Protein AF-A0A9D6W2Z5-F1 (afdb_monomer_lite)

Structure (mmCIF, N/CA/C/O backbone):
data_AF-A0A9D6W2Z5-F1
#
_entry.id   AF-A0A9D6W2Z5-F1
#
loop_
_atom_site.group_PDB
_atom_site.id
_atom_site.type_symbol
_atom_site.label_atom_id
_atom_site.label_alt_id
_atom_site.label_comp_id
_atom_site.label_asym_id
_atom_site.label_entity_id
_atom_site.label_seq_id
_atom_site.pdbx_PDB_ins_code
_atom_site.Cartn_x
_atom_site.Cartn_y
_atom_site.Cartn_z
_atom_site.occupancy
_atom_site.B_iso_or_equiv
_atom_site.auth_seq_id
_atom_site.auth_comp_id
_atom_site.auth_asym_id
_atom_site.auth_atom_id
_atom_site.pdbx_PDB_model_num
ATOM 1 N N . MET A 1 1 ? 13.746 -7.562 29.867 1.00 21.34 1 MET A N 1
ATOM 2 C CA . MET A 1 1 ? 14.830 -6.798 29.213 1.00 21.34 1 MET A CA 1
ATOM 3 C C . MET A 1 1 ? 15.136 -7.493 27.895 1.00 21.34 1 MET A C 1
ATOM 5 O O . MET A 1 1 ? 15.832 -8.496 27.901 1.00 21.34 1 MET A O 1
ATOM 9 N N . ARG A 1 2 ? 14.494 -7.054 26.805 1.00 23.55 2 ARG A N 1
ATOM 10 C CA . ARG A 1 2 ? 14.683 -7.589 25.448 1.00 23.55 2 ARG A CA 1
ATOM 11 C C . ARG A 1 2 ? 15.798 -6.760 24.792 1.00 23.55 2 ARG A C 1
ATOM 13 O O . ARG A 1 2 ? 15.642 -5.550 24.664 1.00 23.55 2 ARG A O 1
ATOM 20 N N . CYS A 1 3 ? 16.942 -7.369 24.484 1.00 19.69 3 CYS A N 1
ATOM 21 C CA . CYS A 1 3 ? 18.013 -6.713 23.730 1.00 19.69 3 CYS A CA 1
ATOM 22 C C . CYS A 1 3 ? 17.629 -6.651 22.248 1.00 19.69 3 CYS A C 1
ATOM 24 O O . CYS A 1 3 ? 17.247 -7.662 21.665 1.00 19.69 3 CYS A O 1
ATOM 26 N N . ALA A 1 4 ? 17.755 -5.462 21.662 1.00 25.30 4 ALA A N 1
ATOM 27 C CA . ALA A 1 4 ? 17.496 -5.135 20.263 1.00 25.30 4 ALA A CA 1
ATOM 28 C C . ALA A 1 4 ? 18.579 -5.700 19.320 1.00 25.30 4 ALA A C 1
ATOM 30 O O . ALA A 1 4 ? 19.371 -4.960 18.742 1.00 25.30 4 ALA A 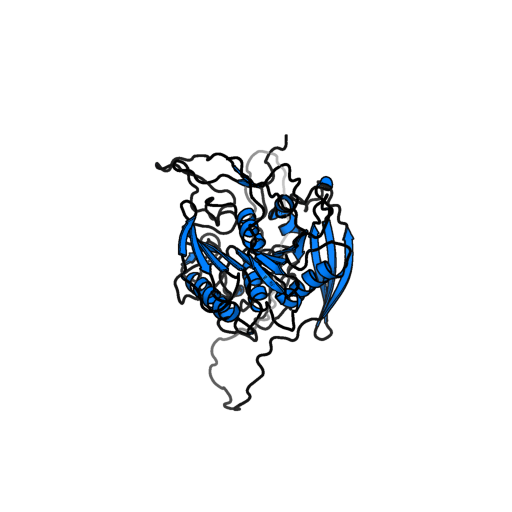O 1
ATOM 31 N N . LEU A 1 5 ? 18.629 -7.024 19.187 1.00 24.48 5 LEU A N 1
ATOM 32 C CA . LEU A 1 5 ? 19.467 -7.741 18.223 1.00 24.48 5 LEU A CA 1
ATOM 33 C C . LEU A 1 5 ? 18.566 -8.685 17.423 1.00 24.48 5 LEU A C 1
ATOM 35 O O . LEU A 1 5 ? 18.455 -9.864 17.736 1.00 24.48 5 LEU A O 1
ATOM 39 N N . GLY A 1 6 ? 17.875 -8.133 16.425 1.00 25.48 6 GLY A N 1
ATOM 40 C CA . GLY A 1 6 ? 16.979 -8.886 15.540 1.00 25.48 6 GLY A CA 1
ATOM 41 C C . GLY A 1 6 ? 16.814 -8.282 14.142 1.00 25.48 6 GLY A C 1
ATOM 42 O O . GLY A 1 6 ? 15.832 -8.581 13.484 1.00 25.48 6 GLY A O 1
ATOM 43 N N . ILE A 1 7 ? 17.735 -7.419 13.688 1.00 32.09 7 ILE A N 1
ATOM 44 C CA . ILE A 1 7 ? 17.642 -6.717 12.387 1.00 32.09 7 ILE A CA 1
ATOM 45 C C . ILE A 1 7 ? 18.871 -7.034 11.522 1.00 32.09 7 ILE A C 1
ATOM 47 O O . ILE A 1 7 ? 19.539 -6.140 11.014 1.00 32.09 7 ILE A O 1
ATOM 51 N N . VAL A 1 8 ? 19.257 -8.305 11.404 1.00 27.56 8 VAL A N 1
ATOM 52 C CA . VAL A 1 8 ? 20.427 -8.670 10.591 1.00 27.56 8 VAL A CA 1
ATOM 53 C C . VAL A 1 8 ? 20.085 -9.820 9.653 1.00 27.56 8 VAL A C 1
ATOM 55 O O . VAL A 1 8 ? 19.683 -10.889 10.102 1.00 27.56 8 VAL A O 1
ATOM 58 N N . ALA A 1 9 ? 20.338 -9.553 8.368 1.00 27.19 9 ALA A N 1
ATOM 59 C CA . ALA A 1 9 ? 20.150 -10.369 7.170 1.00 27.19 9 ALA A CA 1
ATOM 60 C C . ALA A 1 9 ? 18.743 -10.311 6.545 1.00 27.19 9 ALA A C 1
ATOM 62 O O . ALA A 1 9 ? 17.751 -10.216 7.251 1.00 27.19 9 ALA A O 1
ATOM 63 N N . TRP A 1 10 ? 18.710 -10.384 5.206 1.00 31.33 10 TRP A N 1
ATOM 64 C CA . TRP A 1 10 ? 17.591 -10.802 4.333 1.00 31.33 10 TRP A CA 1
ATOM 65 C C . TRP A 1 10 ? 17.004 -9.819 3.310 1.00 31.33 10 TRP A C 1
ATOM 67 O O . TRP A 1 10 ? 16.194 -10.249 2.499 1.00 31.33 10 TRP A O 1
ATOM 77 N N . TRP A 1 11 ? 17.507 -8.588 3.186 1.00 26.03 11 TRP A N 1
ATOM 78 C CA . TRP A 1 11 ? 17.186 -7.727 2.025 1.00 26.03 11 TRP A CA 1
ATOM 79 C C . TRP A 1 11 ? 18.085 -7.945 0.789 1.00 26.03 11 TRP A C 1
ATOM 81 O O . TRP A 1 11 ? 17.928 -7.263 -0.212 1.00 26.03 11 TRP A O 1
ATOM 91 N N . LEU A 1 12 ? 19.008 -8.916 0.825 1.00 25.16 12 LEU A N 1
ATOM 92 C CA . LEU A 1 12 ? 19.976 -9.192 -0.255 1.00 25.16 12 LEU A CA 1
ATOM 93 C C . LEU A 1 12 ? 19.681 -10.466 -1.076 1.00 25.16 12 LEU A C 1
ATOM 95 O O . LEU A 1 12 ? 20.513 -10.893 -1.867 1.00 25.16 12 LEU A O 1
ATOM 99 N N . ALA A 1 13 ? 18.500 -11.077 -0.944 1.00 25.55 13 ALA A N 1
ATOM 100 C CA . ALA A 1 13 ? 18.149 -12.300 -1.683 1.00 25.55 13 ALA A CA 1
ATOM 101 C C . ALA A 1 13 ? 17.541 -12.044 -3.084 1.00 25.55 13 ALA A C 1
ATOM 103 O O . ALA A 1 13 ? 16.690 -12.806 -3.542 1.00 25.55 13 ALA A O 1
ATOM 104 N N . ALA A 1 14 ? 17.999 -10.989 -3.765 1.00 29.50 14 ALA A N 1
ATOM 105 C CA . ALA A 1 14 ? 17.810 -10.795 -5.207 1.00 29.50 14 ALA A CA 1
ATOM 106 C C . ALA A 1 14 ? 19.037 -11.245 -6.031 1.00 29.50 14 ALA A C 1
ATOM 108 O O . ALA A 1 14 ? 19.024 -11.161 -7.253 1.00 29.50 14 ALA A O 1
ATOM 109 N N . ALA A 1 15 ? 20.095 -11.752 -5.390 1.00 30.94 15 ALA A N 1
ATOM 110 C CA . ALA A 1 15 ? 21.294 -12.215 -6.078 1.00 30.94 15 ALA A CA 1
ATOM 111 C C . ALA A 1 15 ? 21.364 -13.747 -6.078 1.00 30.94 15 ALA A C 1
ATOM 113 O O . ALA A 1 15 ? 21.627 -14.338 -5.033 1.00 30.94 15 ALA A O 1
ATOM 114 N N . CYS A 1 16 ? 21.116 -14.374 -7.236 1.00 23.02 16 CYS A N 1
ATOM 115 C CA . CYS A 1 16 ? 21.917 -15.498 -7.746 1.00 23.02 16 CYS A CA 1
ATOM 116 C C . CYS A 1 16 ? 21.411 -16.023 -9.105 1.00 23.02 16 CYS A C 1
ATOM 118 O O . CYS A 1 16 ? 20.296 -16.527 -9.222 1.00 23.02 16 CYS A O 1
ATOM 120 N N . SER A 1 17 ? 22.308 -16.029 -10.093 1.00 24.52 17 SER A N 1
ATOM 121 C CA . SER A 1 17 ? 22.445 -17.103 -11.088 1.00 24.52 17 SER A CA 1
ATOM 122 C C . SER A 1 17 ? 23.943 -17.378 -11.326 1.00 24.52 17 SER A C 1
ATOM 124 O O . SER A 1 17 ? 24.768 -16.554 -10.928 1.00 24.52 17 SER A O 1
ATOM 126 N N . PRO A 1 18 ? 24.320 -18.575 -11.817 1.00 31.03 18 PRO A N 1
ATOM 127 C CA . PRO A 1 18 ? 25.344 -19.383 -11.157 1.00 31.03 18 PRO A CA 1
ATOM 128 C C . PRO A 1 18 ? 26.724 -19.353 -11.827 1.00 31.03 18 PRO A C 1
ATOM 130 O O . PRO A 1 18 ? 26.840 -19.202 -13.038 1.00 31.03 18 PRO A O 1
ATOM 133 N N . GLY A 1 19 ? 27.745 -19.680 -11.030 1.00 25.14 19 GLY A N 1
ATOM 134 C CA . GLY A 1 19 ? 28.978 -20.312 -11.509 1.00 25.14 19 GLY A CA 1
ATOM 135 C C . GLY A 1 19 ? 30.215 -19.418 -11.495 1.00 25.14 19 GLY A C 1
ATOM 136 O O . GLY A 1 19 ? 30.324 -18.472 -12.265 1.00 25.14 19 GLY A O 1
ATOM 137 N N . GLY A 1 20 ? 31.184 -19.777 -10.653 1.00 24.38 20 GLY A N 1
ATOM 138 C CA . GLY A 1 20 ? 32.520 -19.190 -10.659 1.00 24.38 20 GLY A CA 1
ATOM 139 C C . GLY A 1 20 ? 33.328 -19.647 -9.452 1.00 24.38 20 GLY A C 1
ATOM 140 O O . GLY A 1 20 ? 33.268 -19.019 -8.400 1.00 24.38 20 GLY A O 1
ATOM 141 N N . ASP A 1 21 ? 34.043 -20.762 -9.608 1.00 28.50 21 ASP A N 1
ATOM 142 C CA . ASP A 1 21 ? 35.042 -21.248 -8.656 1.00 28.50 21 ASP A CA 1
ATOM 143 C C . ASP A 1 21 ? 36.091 -20.168 -8.357 1.00 28.50 21 ASP A C 1
ATOM 145 O O . ASP A 1 21 ? 36.691 -19.594 -9.266 1.00 28.50 21 ASP A O 1
ATOM 149 N N . ALA A 1 22 ? 36.355 -19.944 -7.071 1.00 26.62 22 ALA A N 1
ATOM 150 C CA . ALA A 1 22 ? 37.542 -19.243 -6.603 1.00 26.62 22 ALA A CA 1
ATOM 151 C C . ALA A 1 22 ? 38.024 -19.884 -5.296 1.00 26.62 22 ALA A C 1
ATOM 153 O O . ALA A 1 22 ? 37.629 -19.506 -4.192 1.00 26.62 22 ALA A O 1
ATOM 154 N N . THR A 1 23 ? 38.884 -20.888 -5.437 1.00 24.88 23 THR A N 1
ATOM 155 C CA . THR A 1 23 ? 39.894 -21.222 -4.434 1.00 24.88 23 THR A CA 1
ATOM 156 C C . THR A 1 23 ? 40.978 -20.149 -4.469 1.00 24.88 23 THR A C 1
ATOM 158 O O . THR A 1 23 ? 41.488 -19.854 -5.544 1.00 24.88 23 THR A O 1
ATOM 161 N N . ASP A 1 24 ? 41.301 -19.553 -3.320 1.00 24.67 24 ASP A N 1
ATOM 162 C CA . ASP A 1 24 ? 42.673 -19.457 -2.793 1.00 24.67 24 ASP A CA 1
ATOM 163 C C . ASP A 1 24 ? 42.760 -18.435 -1.656 1.00 24.67 24 ASP A C 1
ATOM 165 O O . ASP A 1 24 ? 42.403 -17.271 -1.820 1.00 24.67 24 ASP A O 1
ATOM 169 N N . ALA A 1 25 ? 43.265 -18.895 -0.506 1.00 25.08 25 ALA A N 1
ATOM 170 C CA . ALA A 1 25 ? 44.310 -18.239 0.291 1.00 25.08 25 ALA A CA 1
ATOM 171 C C . ALA A 1 25 ? 44.325 -18.804 1.719 1.00 25.08 25 ALA A C 1
ATOM 173 O O . ALA A 1 25 ? 43.541 -18.350 2.545 1.00 25.08 25 ALA A O 1
ATOM 174 N N . VAL A 1 26 ? 45.262 -19.711 2.031 1.00 26.88 26 VAL A N 1
ATOM 175 C CA . VAL A 1 26 ? 46.109 -19.601 3.238 1.00 26.88 26 VAL A CA 1
ATOM 176 C C . VAL A 1 26 ? 47.424 -20.357 2.999 1.00 26.88 26 VAL A C 1
ATOM 178 O O . VAL A 1 26 ? 47.410 -21.517 2.597 1.00 26.88 26 VAL A O 1
ATOM 181 N N . ASP A 1 27 ? 48.542 -19.679 3.253 1.00 23.62 27 ASP A N 1
ATOM 182 C CA . ASP A 1 27 ? 49.923 -20.169 3.185 1.00 23.62 27 ASP A CA 1
ATOM 183 C C . ASP A 1 27 ? 50.478 -20.467 4.601 1.00 23.62 27 ASP A C 1
ATOM 185 O O . ASP A 1 27 ? 50.012 -19.877 5.582 1.00 23.62 27 ASP A O 1
ATOM 189 N N . ALA A 1 28 ? 51.532 -21.301 4.639 1.00 25.06 28 ALA A N 1
ATOM 190 C CA . ALA A 1 28 ? 52.488 -21.633 5.717 1.00 25.06 28 ALA A CA 1
ATOM 191 C C . ALA A 1 28 ? 52.066 -22.731 6.743 1.00 25.06 28 ALA A C 1
ATOM 193 O O . ALA A 1 28 ? 50.968 -22.678 7.282 1.00 25.06 28 ALA A O 1
ATOM 194 N N . THR A 1 29 ? 52.850 -23.766 7.118 1.00 25.16 29 THR A N 1
ATOM 195 C CA . THR A 1 29 ? 54.312 -24.045 7.077 1.00 25.16 29 THR A CA 1
ATOM 196 C C . THR A 1 29 ? 54.681 -25.559 7.060 1.00 25.16 29 THR A C 1
ATOM 198 O O . THR A 1 29 ? 54.018 -26.350 7.722 1.00 25.16 29 THR A O 1
ATOM 201 N N . GLU A 1 30 ? 55.816 -25.868 6.405 1.00 25.47 30 GLU A N 1
ATOM 202 C CA . GLU A 1 30 ? 56.914 -26.847 6.681 1.00 25.47 30 GLU A CA 1
ATOM 203 C C . GLU A 1 30 ? 56.742 -28.399 6.779 1.00 25.47 30 GLU A C 1
ATOM 205 O O . GLU A 1 30 ? 56.143 -28.931 7.707 1.00 25.47 30 GLU A O 1
ATOM 210 N N . GLU A 1 31 ? 57.500 -29.068 5.878 1.00 26.03 31 GLU A N 1
ATOM 211 C CA . GLU A 1 31 ? 58.402 -30.246 6.031 1.00 26.03 31 GLU A CA 1
ATOM 212 C C . GLU A 1 31 ? 57.841 -31.674 6.271 1.00 26.03 31 GLU A C 1
ATOM 214 O O . GLU A 1 31 ? 57.469 -32.031 7.387 1.00 26.03 31 GLU A O 1
ATOM 219 N N . ALA A 1 32 ? 57.936 -32.549 5.247 1.00 28.55 32 ALA A N 1
ATOM 220 C CA . ALA A 1 32 ? 58.744 -33.790 5.282 1.00 28.55 32 ALA A CA 1
ATOM 221 C C . ALA A 1 32 ? 58.650 -34.632 3.980 1.00 28.55 32 ALA A C 1
ATOM 223 O O . ALA A 1 32 ? 57.577 -34.854 3.425 1.00 28.55 32 ALA A O 1
ATOM 224 N N . ASP A 1 33 ? 59.824 -35.114 3.564 1.00 26.30 33 ASP A N 1
ATOM 225 C CA . ASP A 1 33 ? 60.223 -36.001 2.457 1.00 26.30 33 ASP A CA 1
ATOM 226 C C . ASP A 1 33 ? 59.314 -37.190 2.056 1.00 26.30 33 ASP A C 1
ATOM 228 O O . ASP A 1 33 ? 58.744 -37.872 2.910 1.00 26.30 33 ASP A O 1
ATOM 232 N N . GLY A 1 34 ? 59.326 -37.559 0.757 1.00 27.50 34 GLY A N 1
ATOM 233 C CA . GLY A 1 34 ? 58.872 -38.891 0.307 1.00 27.50 34 GLY A CA 1
ATOM 234 C C . GLY A 1 34 ? 58.586 -39.120 -1.192 1.00 27.50 34 GLY A C 1
ATOM 235 O O . GLY A 1 34 ? 57.440 -39.309 -1.565 1.00 27.50 34 GLY A O 1
ATOM 236 N N . ASP A 1 35 ? 59.629 -39.121 -2.027 1.00 27.00 35 ASP A N 1
ATOM 237 C CA . ASP A 1 35 ? 59.932 -40.051 -3.146 1.00 27.00 35 ASP A CA 1
ATOM 238 C C . ASP A 1 35 ? 58.820 -40.679 -4.067 1.00 27.00 35 ASP A C 1
ATOM 240 O O . ASP A 1 35 ? 58.152 -41.637 -3.687 1.00 27.00 35 ASP A O 1
ATOM 244 N N . SER A 1 36 ? 58.821 -40.257 -5.356 1.00 30.31 36 SER A N 1
ATOM 245 C CA . SER A 1 36 ? 58.621 -41.041 -6.620 1.00 30.31 36 SER A CA 1
ATOM 246 C C . SER A 1 36 ? 57.215 -41.608 -7.036 1.00 30.31 36 SER A C 1
ATOM 248 O O . SER A 1 36 ? 56.333 -41.765 -6.203 1.00 30.31 36 SER A O 1
ATOM 250 N N . PRO A 1 37 ? 56.967 -41.988 -8.326 1.00 33.75 37 PRO A N 1
ATOM 251 C CA . PRO A 1 37 ? 56.502 -41.173 -9.477 1.00 33.75 37 PRO A CA 1
ATOM 252 C C . PRO A 1 37 ? 55.169 -41.700 -10.126 1.00 33.75 37 PRO A C 1
ATOM 254 O O . PRO A 1 37 ? 54.616 -42.692 -9.647 1.00 33.75 37 PRO A O 1
ATOM 257 N N . PRO A 1 38 ? 54.618 -41.081 -11.205 1.00 37.72 38 PRO A N 1
ATOM 258 C CA . PRO A 1 38 ? 53.294 -41.417 -11.760 1.00 37.72 38 PRO A CA 1
ATOM 259 C C . PRO A 1 38 ? 53.366 -42.455 -12.899 1.00 37.72 38 PRO A C 1
ATOM 261 O O . PRO A 1 38 ? 54.456 -42.720 -13.410 1.00 37.72 38 PRO A O 1
ATOM 264 N N . PRO A 1 39 ? 52.215 -42.958 -13.386 1.00 34.28 39 PRO A N 1
ATOM 265 C CA . PRO A 1 39 ? 52.130 -43.396 -14.771 1.00 34.28 39 PRO A CA 1
ATOM 266 C C . PRO A 1 39 ? 51.028 -42.663 -15.553 1.00 34.28 39 PRO A C 1
ATOM 268 O O . PRO A 1 39 ? 49.839 -42.771 -15.264 1.00 34.28 39 PRO A O 1
ATOM 271 N N . ASP A 1 40 ? 51.513 -41.934 -16.554 1.00 27.92 40 ASP A N 1
ATOM 272 C CA . ASP A 1 40 ? 51.171 -42.028 -17.973 1.00 27.92 40 ASP A CA 1
ATOM 273 C C . ASP A 1 40 ? 49.775 -41.669 -18.501 1.00 27.92 40 ASP A C 1
ATOM 275 O O . ASP A 1 40 ? 48.750 -42.302 -18.259 1.00 27.92 40 ASP A O 1
ATOM 279 N N . ALA A 1 41 ? 49.846 -40.675 -19.388 1.00 29.19 41 ALA A N 1
ATOM 280 C CA . ALA A 1 41 ? 48.891 -40.299 -20.406 1.00 29.19 41 ALA A CA 1
ATOM 281 C C . ALA A 1 41 ? 48.796 -41.335 -21.541 1.00 29.19 41 ALA A C 1
ATOM 283 O O . ALA A 1 41 ? 49.807 -41.862 -22.004 1.00 29.19 41 ALA A O 1
ATOM 284 N N . ALA A 1 42 ? 47.580 -41.522 -22.050 1.00 29.16 42 ALA A N 1
ATOM 285 C CA . ALA A 1 42 ? 47.240 -41.879 -23.431 1.00 29.16 42 ALA A CA 1
ATOM 286 C C . ALA A 1 42 ? 45.706 -41.763 -23.546 1.00 29.16 42 ALA A C 1
ATOM 288 O O . ALA A 1 42 ? 45.000 -42.302 -22.703 1.00 29.16 42 ALA A O 1
ATOM 289 N N . GLY A 1 43 ? 45.088 -41.098 -24.511 1.00 26.56 43 GLY A N 1
ATOM 290 C CA . GLY A 1 43 ? 45.569 -40.363 -25.665 1.00 26.56 43 GLY A CA 1
ATOM 291 C C . GLY A 1 43 ? 44.362 -39.701 -26.337 1.00 26.56 43 GLY A C 1
ATOM 292 O O . GLY A 1 43 ? 43.224 -40.137 -26.153 1.00 26.56 43 GLY A O 1
ATOM 293 N N . ASP A 1 44 ? 44.642 -38.645 -27.089 1.00 28.12 44 ASP A N 1
ATOM 294 C CA . ASP A 1 44 ? 43.694 -37.970 -27.963 1.00 28.12 44 ASP A CA 1
ATOM 295 C C . ASP A 1 44 ? 43.219 -38.896 -29.092 1.00 28.12 44 ASP A C 1
ATOM 297 O O . ASP A 1 44 ? 44.009 -39.629 -29.697 1.00 28.12 44 ASP A O 1
ATOM 301 N N . ALA A 1 45 ? 41.927 -38.819 -29.403 1.00 31.84 45 ALA A N 1
ATOM 302 C CA . ALA A 1 45 ? 41.393 -39.166 -30.711 1.00 31.84 45 ALA A CA 1
ATOM 303 C C . ALA A 1 45 ? 40.182 -38.274 -31.007 1.00 31.84 45 ALA A C 1
ATOM 305 O O . ALA A 1 45 ? 39.143 -38.365 -30.351 1.00 31.84 45 ALA A O 1
ATOM 306 N N . ASP A 1 46 ? 40.380 -37.418 -32.003 1.00 29.34 46 ASP A N 1
ATOM 307 C CA . ASP A 1 46 ? 39.436 -36.485 -32.597 1.00 29.34 46 ASP A CA 1
ATOM 308 C C . ASP A 1 46 ? 38.156 -37.158 -33.116 1.00 29.34 46 ASP A C 1
ATOM 310 O O . ASP A 1 46 ? 38.174 -38.265 -33.664 1.00 29.34 46 ASP A O 1
ATOM 314 N N . GLY A 1 47 ? 37.044 -36.432 -33.003 1.00 27.36 47 GLY A N 1
ATOM 315 C CA . GLY A 1 47 ? 35.735 -36.809 -33.525 1.00 27.36 47 GLY A CA 1
ATOM 316 C C . GLY A 1 47 ? 34.843 -35.585 -33.709 1.00 27.36 47 GLY A C 1
ATOM 317 O O . GLY A 1 47 ? 33.933 -35.356 -32.919 1.00 27.36 47 GLY A O 1
ATOM 318 N N . ASP A 1 48 ? 35.150 -34.812 -34.750 1.00 27.45 48 ASP A N 1
ATOM 319 C CA . ASP A 1 48 ? 34.368 -33.710 -35.320 1.00 27.45 48 ASP A CA 1
ATOM 320 C C . ASP A 1 48 ? 32.880 -34.051 -35.529 1.00 27.45 48 ASP A C 1
ATOM 322 O O . ASP A 1 48 ? 32.547 -34.968 -36.282 1.00 27.45 48 ASP A O 1
ATOM 326 N N . THR A 1 49 ? 31.991 -33.210 -34.991 1.00 30.38 49 THR A N 1
ATOM 327 C CA . THR A 1 49 ? 30.742 -32.804 -35.665 1.00 30.38 49 THR A CA 1
ATOM 328 C C . THR A 1 49 ? 30.390 -31.370 -35.239 1.00 30.38 49 THR A C 1
ATOM 330 O O . THR A 1 49 ? 30.309 -31.123 -34.035 1.00 30.38 49 THR A O 1
ATOM 333 N N . PRO A 1 50 ? 30.187 -30.424 -36.178 1.00 31.27 50 PRO A N 1
ATOM 334 C CA . PRO A 1 50 ? 29.983 -29.016 -35.852 1.00 31.27 50 PRO A CA 1
ATOM 335 C C . PRO A 1 50 ? 28.517 -28.695 -35.529 1.00 31.27 50 PRO A C 1
ATOM 337 O O . PRO A 1 50 ? 27.590 -29.238 -36.135 1.00 31.27 50 PRO A O 1
ATOM 340 N N . ALA A 1 51 ? 28.328 -27.780 -34.577 1.00 29.92 51 ALA A N 1
ATOM 341 C CA . ALA A 1 51 ? 27.066 -27.095 -34.315 1.00 29.92 51 ALA A CA 1
ATOM 342 C C . ALA A 1 51 ? 26.725 -26.147 -35.484 1.00 29.92 51 ALA A C 1
ATOM 344 O O . ALA A 1 51 ? 27.647 -25.581 -36.072 1.00 29.92 51 ALA A O 1
ATOM 345 N N . PRO A 1 52 ? 25.443 -25.959 -35.848 1.00 29.09 52 PRO A N 1
ATOM 346 C CA . PRO A 1 52 ? 25.088 -25.014 -36.893 1.00 29.09 52 PRO A CA 1
ATOM 347 C C . PRO A 1 52 ? 25.094 -23.575 -36.362 1.00 29.09 52 PRO A C 1
ATOM 349 O O . PRO A 1 52 ? 24.424 -23.258 -35.378 1.00 29.09 52 PRO A O 1
ATOM 352 N N . ASP A 1 53 ? 25.840 -22.731 -37.071 1.00 26.56 53 ASP A N 1
ATOM 353 C CA . ASP A 1 53 ? 25.798 -21.273 -37.019 1.00 26.56 53 ASP A CA 1
ATOM 354 C C . ASP A 1 53 ? 24.387 -20.761 -37.365 1.00 26.56 53 ASP A C 1
ATOM 356 O O . ASP A 1 53 ? 23.786 -21.178 -38.359 1.00 26.56 53 ASP A O 1
ATOM 360 N N . ILE A 1 54 ? 23.857 -19.843 -36.552 1.00 30.72 54 ILE A N 1
ATOM 361 C CA . ILE A 1 54 ? 22.702 -19.016 -36.917 1.00 30.72 54 ILE A CA 1
ATOM 362 C C . ILE A 1 54 ? 23.266 -17.710 -37.473 1.00 30.72 54 ILE A C 1
ATOM 364 O O . ILE A 1 54 ? 23.714 -16.846 -36.720 1.00 30.72 54 ILE A O 1
ATOM 368 N N . ASP A 1 55 ? 23.262 -17.613 -38.801 1.00 25.83 55 ASP A N 1
ATOM 369 C CA . ASP A 1 55 ? 23.533 -16.387 -39.543 1.00 25.83 55 ASP A CA 1
ATOM 370 C C . ASP A 1 55 ? 22.451 -15.338 -39.249 1.00 25.83 55 ASP A C 1
ATOM 372 O O . ASP A 1 55 ? 21.245 -15.598 -39.321 1.00 25.83 55 ASP A O 1
ATOM 376 N N . ALA A 1 56 ? 22.924 -14.135 -38.936 1.00 32.47 56 ALA A N 1
ATOM 377 C CA . ALA A 1 56 ? 22.168 -12.902 -39.050 1.00 32.47 56 ALA A CA 1
ATOM 378 C C . ALA A 1 56 ? 21.959 -12.561 -40.539 1.00 32.47 56 ALA A C 1
ATOM 380 O O . ALA A 1 56 ? 22.766 -12.936 -41.383 1.00 32.47 56 ALA A O 1
ATOM 381 N N . ASP A 1 57 ? 20.900 -11.801 -40.820 1.00 27.98 57 ASP A N 1
ATOM 382 C CA . ASP A 1 57 ? 20.507 -11.239 -42.123 1.00 27.98 57 ASP A CA 1
ATOM 383 C C . ASP A 1 57 ? 19.596 -12.105 -43.015 1.00 27.98 57 ASP A C 1
ATOM 385 O O . ASP A 1 57 ? 20.007 -12.710 -44.002 1.00 27.98 57 ASP A O 1
ATOM 389 N N . ALA A 1 58 ? 18.288 -12.011 -42.751 1.00 26.69 58 ALA A N 1
ATOM 390 C CA . ALA A 1 58 ? 17.273 -12.015 -43.804 1.00 26.69 58 ALA A CA 1
ATOM 391 C C . ALA A 1 58 ? 16.081 -11.138 -43.387 1.00 26.69 58 ALA A C 1
ATOM 393 O O . ALA A 1 58 ? 15.232 -11.533 -42.588 1.00 26.69 58 ALA A O 1
ATOM 394 N N . ALA A 1 59 ? 16.067 -9.916 -43.916 1.00 30.47 59 ALA A N 1
ATOM 395 C CA . ALA A 1 59 ? 14.899 -9.051 -43.978 1.00 30.47 59 ALA A CA 1
ATOM 396 C C . ALA A 1 59 ? 13.948 -9.500 -45.105 1.00 30.47 59 ALA A C 1
ATOM 398 O O . ALA A 1 59 ? 14.373 -10.171 -46.044 1.00 30.47 59 ALA A O 1
ATOM 399 N N . ASP A 1 60 ? 12.707 -9.020 -45.002 1.00 30.14 60 ASP A N 1
ATOM 400 C CA . ASP A 1 60 ? 11.666 -8.942 -46.034 1.00 30.14 60 ASP A CA 1
ATOM 401 C C . ASP A 1 60 ? 10.991 -10.252 -46.479 1.00 30.14 60 ASP A C 1
ATOM 403 O O . ASP A 1 60 ? 11.480 -10.976 -47.336 1.00 30.14 60 ASP A O 1
ATOM 407 N N . ASP A 1 61 ? 9.803 -10.509 -45.915 1.00 28.12 61 ASP A N 1
ATOM 408 C CA . ASP A 1 61 ? 8.566 -10.714 -46.691 1.00 28.12 61 ASP A CA 1
ATOM 409 C C . ASP A 1 61 ? 7.364 -10.871 -45.736 1.00 28.12 61 ASP A C 1
ATOM 411 O O . ASP A 1 61 ? 7.064 -11.946 -45.212 1.00 28.12 61 ASP A O 1
ATOM 415 N N . ALA A 1 62 ? 6.663 -9.761 -45.496 1.00 29.27 62 ALA A N 1
ATOM 416 C CA . ALA A 1 62 ? 5.348 -9.753 -44.861 1.00 29.27 62 ALA A CA 1
ATOM 417 C C . ALA A 1 62 ? 4.258 -10.039 -45.910 1.00 29.27 62 ALA A C 1
ATOM 419 O O . ALA A 1 62 ? 4.300 -9.452 -46.993 1.00 29.27 62 ALA A O 1
ATOM 420 N N . PRO A 1 63 ? 3.232 -10.856 -45.615 1.00 29.55 63 PRO A N 1
ATOM 421 C CA . PRO A 1 63 ? 1.989 -10.798 -46.362 1.00 29.55 63 PRO A CA 1
ATOM 422 C C . PRO A 1 63 ? 1.070 -9.725 -45.761 1.00 29.55 63 PRO A C 1
ATOM 424 O O . PRO A 1 63 ? 0.681 -9.788 -44.594 1.00 29.55 63 PRO A O 1
ATOM 427 N N . ASP A 1 64 ? 0.727 -8.752 -46.601 1.00 29.12 64 ASP A N 1
ATOM 428 C CA . ASP A 1 64 ? -0.284 -7.724 -46.373 1.00 29.12 64 ASP A CA 1
ATOM 429 C C . ASP A 1 64 ? -1.668 -8.302 -46.024 1.00 29.12 64 ASP A C 1
ATOM 431 O O . ASP A 1 64 ? -2.160 -9.231 -46.667 1.00 29.12 64 ASP A O 1
ATOM 435 N N . GLY A 1 65 ? -2.342 -7.622 -45.092 1.00 29.20 65 GLY A N 1
ATOM 436 C CA . GLY A 1 65 ? -3.751 -7.250 -45.238 1.00 29.20 65 GLY A CA 1
ATOM 437 C C . GLY A 1 65 ? -4.811 -8.317 -44.965 1.00 29.20 65 GLY A C 1
ATOM 438 O O . GLY A 1 65 ? -5.345 -8.936 -45.882 1.00 29.20 65 GLY A O 1
ATOM 439 N N . ALA A 1 66 ? -5.265 -8.377 -43.713 1.00 27.62 66 ALA A N 1
ATOM 440 C CA . ALA A 1 66 ? -6.675 -8.610 -43.426 1.00 27.62 66 ALA A CA 1
ATOM 441 C C . ALA A 1 66 ? -7.142 -7.564 -42.410 1.00 27.62 66 ALA A C 1
ATOM 443 O O . ALA A 1 66 ? -6.865 -7.667 -41.216 1.00 27.62 66 ALA A O 1
ATOM 444 N N . ASP A 1 67 ? -7.832 -6.546 -42.923 1.00 32.22 67 ASP A N 1
ATOM 445 C CA . ASP A 1 67 ? -8.628 -5.607 -42.145 1.00 32.22 67 ASP A CA 1
ATOM 446 C C . ASP A 1 67 ? -9.609 -6.383 -41.257 1.00 32.22 67 ASP A C 1
ATOM 448 O O . ASP A 1 67 ? -10.555 -7.010 -41.741 1.00 32.22 67 ASP A O 1
ATOM 452 N N . ALA A 1 68 ? -9.388 -6.333 -39.946 1.00 32.28 68 ALA A N 1
ATOM 453 C CA . ALA A 1 68 ? -10.390 -6.679 -38.953 1.00 32.28 68 ALA A CA 1
ATOM 454 C C . ALA A 1 68 ? -10.852 -5.385 -38.278 1.00 32.28 68 ALA A C 1
ATOM 456 O O . ALA A 1 68 ? -10.434 -5.047 -37.173 1.00 32.28 68 ALA A O 1
ATOM 457 N N . ASP A 1 69 ? -11.752 -4.675 -38.960 1.00 32.53 69 ASP A N 1
ATOM 458 C CA . ASP A 1 69 ? -12.745 -3.837 -38.295 1.00 32.53 69 ASP A CA 1
ATOM 459 C C . ASP A 1 69 ? -13.575 -4.743 -37.375 1.00 32.53 69 ASP A C 1
ATOM 461 O O . ASP A 1 69 ? -14.549 -5.387 -37.771 1.00 32.53 69 ASP A O 1
ATOM 465 N N . GLY A 1 70 ? -13.143 -4.827 -36.125 1.00 27.38 70 GLY A N 1
ATOM 466 C CA . GLY A 1 70 ? -13.841 -5.502 -35.051 1.00 27.38 70 GLY A CA 1
ATOM 467 C C . GLY A 1 70 ? -13.507 -4.778 -33.765 1.00 27.38 70 GLY A C 1
ATOM 468 O O . GLY A 1 70 ? -12.424 -4.961 -33.222 1.00 27.38 70 GLY A O 1
ATOM 469 N N . GLY A 1 71 ? -14.438 -3.952 -33.284 1.00 29.45 71 GLY A N 1
ATOM 470 C CA . GLY A 1 71 ? -14.437 -3.480 -31.903 1.00 29.45 71 GLY A CA 1
ATOM 471 C C . GLY A 1 71 ? -14.477 -4.690 -30.974 1.00 29.45 71 GLY A C 1
ATOM 472 O O . GLY A 1 71 ? -15.550 -5.189 -30.642 1.00 29.45 71 GLY A O 1
ATOM 473 N N . GLY A 1 72 ? -13.296 -5.205 -30.644 1.00 27.14 72 GLY A N 1
ATOM 474 C CA . GLY A 1 72 ? -13.084 -6.276 -29.692 1.00 27.14 72 GLY A CA 1
ATOM 475 C C . GLY A 1 72 ? -13.311 -5.727 -28.297 1.00 27.14 72 GLY A C 1
ATOM 476 O O . GLY A 1 72 ? -12.689 -4.753 -27.885 1.00 27.14 72 GLY A O 1
ATOM 477 N N . ASP A 1 73 ? -14.256 -6.338 -27.606 1.00 33.91 73 ASP A N 1
ATOM 478 C CA . ASP A 1 73 ? -14.598 -6.096 -26.215 1.00 33.91 73 ASP A CA 1
ATOM 479 C C . ASP A 1 73 ? -13.328 -6.175 -25.344 1.00 33.91 73 ASP A C 1
ATOM 481 O O . ASP A 1 73 ? -12.779 -7.257 -25.145 1.00 33.91 73 ASP A O 1
ATOM 485 N N . VAL A 1 74 ? -12.836 -5.038 -24.837 1.00 38.44 74 VAL A N 1
ATOM 486 C CA . VAL A 1 74 ? -11.650 -4.940 -23.955 1.00 38.44 74 VAL A CA 1
ATOM 487 C C . VAL A 1 74 ? -12.010 -5.380 -22.528 1.00 38.44 74 VAL A C 1
ATOM 489 O O . VAL A 1 74 ? -11.623 -4.754 -21.539 1.00 38.44 74 VAL A O 1
ATOM 492 N N . ARG A 1 75 ? -12.815 -6.440 -22.391 1.00 46.31 75 ARG A N 1
ATOM 493 C CA . ARG A 1 75 ? -13.033 -7.067 -21.089 1.00 46.31 75 ARG A CA 1
ATOM 494 C C . ARG A 1 75 ? -11.720 -7.721 -20.706 1.00 46.31 75 ARG A C 1
ATOM 496 O O . ARG A 1 75 ? -11.177 -8.516 -21.471 1.00 46.31 75 ARG A O 1
ATOM 503 N N . GLY A 1 76 ? -11.210 -7.350 -19.535 1.00 55.69 76 GLY A N 1
ATOM 504 C CA . GLY A 1 76 ? -10.096 -8.054 -18.919 1.00 55.69 76 GLY A CA 1
ATOM 505 C C . GLY A 1 76 ? -10.372 -9.559 -18.869 1.00 55.69 76 GLY A C 1
ATOM 506 O O . GLY A 1 76 ? -11.512 -10.007 -19.005 1.00 55.69 76 GLY A O 1
ATOM 507 N N . PHE A 1 77 ? -9.307 -10.336 -18.706 1.00 64.31 77 PHE A N 1
ATOM 508 C CA . PHE A 1 77 ? -9.382 -11.788 -18.557 1.00 64.31 77 PHE A CA 1
ATOM 509 C C . PHE A 1 77 ? -10.514 -12.190 -17.601 1.00 64.31 77 PHE A C 1
ATOM 511 O O . PHE A 1 77 ? -10.681 -11.527 -16.573 1.00 64.31 77 PHE A O 1
ATOM 518 N N . PRO A 1 78 ? -11.296 -13.237 -17.930 1.00 71.06 78 PRO A N 1
ATOM 519 C CA . PRO A 1 78 ? -12.417 -13.642 -17.097 1.00 71.06 78 PRO A CA 1
ATOM 520 C C . PRO A 1 78 ? -11.931 -13.930 -15.668 1.00 71.06 78 PRO A C 1
ATOM 522 O O . PRO A 1 78 ? -10.857 -14.528 -15.509 1.00 71.06 78 PRO A O 1
ATOM 525 N N . PRO A 1 79 ? -12.696 -13.510 -14.645 1.00 85.44 79 PRO A N 1
ATOM 526 C CA . PRO A 1 79 ? -12.300 -13.687 -13.256 1.00 85.44 79 PRO A CA 1
ATOM 527 C C . PRO A 1 79 ? -12.156 -15.175 -12.925 1.00 85.44 79 PRO A C 1
ATOM 529 O O . PRO A 1 79 ? -12.921 -16.021 -13.406 1.00 85.44 79 PRO A O 1
ATOM 532 N N . SER A 1 80 ? -11.163 -15.493 -12.102 1.00 92.25 80 SER A N 1
ATOM 533 C CA . SER A 1 80 ? -11.003 -16.823 -11.522 1.00 92.25 80 SER A CA 1
ATOM 534 C C . SER A 1 80 ? -12.128 -17.093 -10.517 1.00 92.25 80 SER A C 1
ATOM 536 O O . SER A 1 80 ? -12.690 -16.183 -9.909 1.00 92.25 80 SER A O 1
ATOM 538 N N . THR A 1 81 ? -12.440 -18.366 -10.284 1.00 94.12 81 THR A N 1
ATOM 539 C CA . THR A 1 81 ? -13.262 -18.764 -9.130 1.00 94.12 81 THR A CA 1
ATOM 540 C C . THR A 1 81 ? -12.368 -19.167 -7.969 1.00 94.12 81 THR A C 1
ATOM 542 O O . THR A 1 81 ? -11.356 -19.835 -8.192 1.00 94.12 81 THR A O 1
ATOM 545 N N . PHE A 1 82 ? -12.774 -18.839 -6.745 1.00 95.44 82 PHE A N 1
ATOM 546 C CA . PHE A 1 82 ? -12.036 -19.170 -5.531 1.00 95.44 82 PHE A CA 1
ATOM 547 C C . PHE A 1 82 ? -12.918 -19.922 -4.529 1.00 95.44 82 PHE A C 1
ATOM 549 O O . PHE A 1 82 ? -14.086 -19.587 -4.337 1.00 95.44 82 PHE A O 1
ATOM 556 N N . GLU A 1 83 ? -12.357 -20.935 -3.871 1.00 96.00 83 GLU A N 1
ATOM 557 C CA . GLU A 1 83 ? -13.024 -21.712 -2.819 1.00 96.00 83 GLU A CA 1
ATOM 558 C C . GLU A 1 83 ? -12.111 -21.826 -1.595 1.00 96.00 83 GLU A C 1
ATOM 560 O O . GLU A 1 83 ? -10.947 -22.196 -1.730 1.00 96.00 83 GLU A O 1
ATOM 565 N N . LEU A 1 84 ? -12.615 -21.540 -0.391 1.00 96.12 84 LEU A N 1
ATOM 566 C CA . LEU A 1 84 ? -11.855 -21.792 0.836 1.00 96.12 84 LEU A CA 1
ATOM 567 C C . LEU A 1 84 ? -11.723 -23.306 1.068 1.00 96.12 84 LEU A C 1
ATOM 569 O O . LEU A 1 84 ? -12.720 -24.001 1.233 1.00 96.12 84 LEU A O 1
ATOM 573 N N . VAL A 1 85 ? -10.489 -23.807 1.127 1.00 96.50 85 VAL A N 1
ATOM 574 C CA . VAL A 1 85 ? -10.185 -25.237 1.307 1.00 96.50 85 VAL A CA 1
ATOM 575 C C . VAL A 1 85 ? -9.904 -25.566 2.765 1.00 96.50 85 VAL A C 1
ATOM 577 O O . VAL A 1 85 ? -10.382 -26.574 3.284 1.00 96.50 85 VAL A O 1
ATOM 580 N N . ALA A 1 86 ? -9.080 -24.751 3.419 1.00 95.00 86 ALA A N 1
ATOM 581 C CA . ALA A 1 86 ? -8.614 -25.035 4.764 1.00 95.00 86 ALA A CA 1
ATOM 582 C C . ALA A 1 86 ? -8.286 -23.762 5.535 1.00 95.00 86 ALA A C 1
ATOM 584 O O . ALA A 1 86 ? -7.894 -22.741 4.970 1.00 95.00 86 ALA A O 1
ATOM 585 N N . ARG A 1 87 ? -8.391 -23.887 6.854 1.00 94.44 87 ARG A N 1
ATOM 586 C CA . ARG A 1 87 ? -7.885 -22.939 7.834 1.00 94.44 87 ARG A CA 1
ATOM 587 C C . ARG A 1 87 ? -7.197 -23.730 8.933 1.00 94.44 87 ARG A C 1
ATOM 589 O O . ARG A 1 87 ? -7.801 -24.633 9.515 1.00 94.44 87 ARG A O 1
ATOM 596 N N . VAL A 1 88 ? -5.958 -23.374 9.232 1.00 93.06 88 VAL A N 1
ATOM 597 C CA . VAL A 1 88 ? -5.146 -24.032 10.256 1.00 93.06 88 VAL A CA 1
ATOM 598 C C . VAL A 1 88 ? -4.585 -22.961 11.179 1.00 93.06 88 VAL A C 1
ATOM 600 O O . VAL A 1 88 ? -4.070 -21.953 10.712 1.00 93.06 88 VAL A O 1
ATOM 603 N N . ALA A 1 89 ? -4.734 -23.147 12.492 1.00 91.31 89 ALA A N 1
ATOM 604 C CA . ALA A 1 89 ? -4.026 -22.313 13.457 1.00 91.31 89 ALA A CA 1
ATOM 605 C C . ALA A 1 89 ? -2.538 -22.666 13.400 1.00 91.31 89 ALA A C 1
ATOM 607 O O . ALA A 1 89 ? -2.187 -23.844 13.503 1.00 91.31 89 ALA A O 1
ATOM 608 N N . GLU A 1 90 ? -1.688 -21.662 13.237 1.00 86.81 90 GLU A N 1
ATOM 609 C CA . GLU A 1 90 ? -0.246 -21.845 13.189 1.00 86.81 90 GLU A CA 1
ATOM 610 C C . GLU A 1 90 ? 0.395 -21.263 14.439 1.00 86.81 90 GLU A C 1
ATOM 612 O O . GLU A 1 90 ? 0.452 -20.051 14.640 1.00 86.81 90 GLU A O 1
ATOM 617 N N . ASP A 1 91 ? 0.915 -22.158 15.272 1.00 74.38 91 ASP A N 1
ATOM 618 C CA . ASP A 1 91 ? 1.795 -21.783 16.365 1.00 74.38 91 ASP A CA 1
ATOM 619 C C . ASP A 1 91 ? 3.223 -21.807 15.837 1.00 74.38 91 ASP A C 1
ATOM 621 O O . ASP A 1 91 ? 3.880 -22.856 15.836 1.00 74.38 91 ASP A O 1
ATOM 625 N N . CYS A 1 92 ? 3.736 -20.658 15.395 1.00 68.75 92 CYS A N 1
ATOM 626 C CA . CYS A 1 92 ? 5.156 -20.604 15.111 1.00 68.75 92 CYS A CA 1
ATOM 627 C C . CYS A 1 92 ? 5.953 -20.455 16.408 1.00 68.75 92 CYS A C 1
ATOM 629 O O . CYS A 1 92 ? 6.128 -19.367 16.957 1.00 68.75 92 CYS A O 1
ATOM 631 N N . THR A 1 93 ? 6.437 -21.581 16.936 1.00 58.19 93 THR A N 1
ATOM 632 C CA . THR A 1 93 ? 7.271 -21.581 18.138 1.00 58.19 93 THR A CA 1
ATOM 633 C C . THR A 1 93 ? 8.539 -20.762 17.884 1.00 58.19 93 THR A C 1
ATOM 635 O O . THR A 1 93 ? 9.333 -21.124 17.011 1.00 58.19 93 THR A O 1
ATOM 638 N N . LEU A 1 94 ? 8.734 -19.688 18.661 1.00 48.91 94 LEU A N 1
ATOM 639 C CA . LEU A 1 94 ? 9.945 -18.856 18.716 1.00 48.91 94 LEU A CA 1
ATOM 640 C C . LEU A 1 94 ? 11.202 -19.748 18.792 1.00 48.91 94 LEU A C 1
ATOM 642 O O . LEU A 1 94 ? 11.582 -20.210 19.866 1.00 48.91 94 LEU A O 1
ATOM 646 N N . GLY A 1 95 ? 11.821 -20.041 17.646 1.00 45.75 95 GLY A N 1
ATOM 647 C CA . GLY A 1 95 ? 12.937 -20.990 17.540 1.00 45.75 95 GLY A CA 1
ATOM 648 C C . GLY A 1 95 ? 13.010 -21.756 16.216 1.00 45.75 95 GLY A C 1
ATOM 649 O O . GLY A 1 95 ? 14.093 -22.208 15.848 1.00 45.75 95 GLY A O 1
ATOM 650 N N . ALA A 1 96 ? 11.907 -21.865 15.469 1.00 55.50 96 ALA A N 1
ATOM 651 C CA . ALA A 1 96 ? 11.953 -22.328 14.084 1.00 55.50 96 ALA A CA 1
ATOM 652 C C . ALA A 1 96 ? 12.574 -21.236 13.187 1.00 55.50 96 ALA A C 1
ATOM 654 O O . ALA A 1 96 ? 12.153 -20.078 13.223 1.00 55.50 96 ALA A O 1
ATOM 655 N N . LEU A 1 97 ? 13.600 -21.594 12.406 1.00 50.81 97 LEU A N 1
ATOM 656 C CA . LEU A 1 97 ? 14.218 -20.731 11.390 1.00 50.81 97 LEU A CA 1
ATOM 657 C C . LEU A 1 97 ? 13.144 -20.320 10.365 1.00 50.81 97 LEU A C 1
ATOM 659 O O . LEU A 1 97 ? 12.831 -21.098 9.473 1.00 50.81 97 LEU A O 1
ATOM 663 N N . GLY A 1 98 ? 12.554 -19.131 10.517 1.00 59.88 98 GLY A N 1
ATOM 664 C CA . GLY A 1 98 ? 11.529 -18.619 9.595 1.00 59.88 98 GLY A CA 1
ATOM 665 C C . GLY A 1 98 ? 10.509 -17.651 10.201 1.00 59.88 98 GLY A C 1
ATOM 666 O O . GLY A 1 98 ? 9.976 -16.829 9.471 1.00 59.88 98 GLY A O 1
ATOM 667 N N . CYS A 1 99 ? 10.294 -17.674 11.520 1.00 68.88 99 CYS A N 1
ATOM 668 C CA . CYS A 1 99 ? 9.228 -16.888 12.170 1.00 68.88 99 CYS A CA 1
ATOM 669 C C . CYS A 1 99 ? 9.732 -15.792 13.111 1.00 68.88 99 CYS A C 1
ATOM 671 O O . CYS A 1 99 ? 9.085 -15.441 14.099 1.00 68.88 99 CYS A O 1
ATOM 673 N N . ALA A 1 100 ? 10.932 -15.273 12.856 1.00 73.31 100 ALA A N 1
ATOM 674 C CA . ALA A 1 100 ? 11.394 -14.095 13.573 1.00 73.31 100 ALA A CA 1
ATOM 675 C C . ALA A 1 100 ? 10.436 -12.925 13.286 1.00 73.31 100 ALA A C 1
ATOM 677 O O . ALA A 1 100 ? 10.150 -12.647 12.126 1.00 73.31 100 ALA A O 1
ATOM 678 N N . GLY A 1 101 ? 9.947 -12.274 14.344 1.00 76.62 101 GLY A N 1
ATOM 679 C CA . GLY A 1 101 ? 9.022 -11.141 14.247 1.00 76.62 101 GLY A CA 1
ATOM 680 C C . GLY A 1 101 ? 7.544 -11.510 14.104 1.00 76.62 101 GLY A C 1
ATOM 681 O O . GLY A 1 101 ? 6.727 -10.613 13.982 1.00 76.62 101 GLY A O 1
ATOM 682 N N . TRP A 1 102 ? 7.182 -12.798 14.142 1.00 84.12 102 TRP A N 1
ATOM 683 C CA . TRP A 1 102 ? 5.773 -13.187 14.247 1.00 84.12 102 TRP A CA 1
ATOM 684 C C . TRP A 1 102 ? 5.161 -12.764 15.597 1.00 84.12 102 TRP A C 1
ATOM 686 O O . TRP A 1 102 ? 5.895 -12.725 16.597 1.00 84.12 102 TRP A O 1
ATOM 696 N N . PRO A 1 103 ? 3.831 -12.539 15.645 1.00 81.69 103 PRO A N 1
ATOM 697 C CA . PRO A 1 103 ? 3.133 -12.189 16.875 1.00 81.69 103 PRO A CA 1
ATOM 698 C C . PRO A 1 103 ? 3.368 -13.237 17.963 1.00 81.69 103 PRO A C 1
ATOM 700 O O . PRO A 1 103 ? 3.389 -14.444 17.695 1.00 81.69 103 PRO A O 1
ATOM 703 N N . ALA A 1 104 ? 3.519 -12.793 19.211 1.00 78.69 104 ALA A N 1
ATOM 704 C CA . ALA A 1 104 ? 3.608 -13.731 20.320 1.00 78.69 104 ALA A CA 1
ATOM 705 C C . ALA A 1 104 ? 2.233 -14.389 20.570 1.00 78.69 104 ALA A C 1
ATOM 707 O O . ALA A 1 104 ? 1.200 -13.748 20.360 1.00 78.69 104 ALA A O 1
ATOM 708 N N . PRO A 1 105 ? 2.169 -15.641 21.067 1.00 79.88 105 PRO A N 1
ATOM 709 C CA . PRO A 1 105 ? 0.890 -16.309 21.329 1.00 79.88 105 PRO A CA 1
ATOM 710 C C . PRO A 1 105 ? -0.039 -15.526 22.270 1.00 79.88 105 PRO A C 1
ATOM 712 O O . PRO A 1 105 ? -1.262 -15.615 22.159 1.00 79.88 105 PRO A O 1
ATOM 715 N N . GLU A 1 106 ? 0.525 -14.750 23.200 1.00 80.31 106 GLU A N 1
ATOM 716 C CA . GLU A 1 106 ? -0.232 -13.860 24.082 1.00 80.31 106 GLU A CA 1
ATOM 717 C C . GLU A 1 106 ? -0.905 -12.678 23.370 1.00 80.31 106 GLU A C 1
ATOM 719 O O . GLU A 1 106 ? -1.891 -12.162 23.908 1.00 80.31 106 GLU A O 1
ATOM 724 N N . ASP A 1 107 ? -0.400 -12.281 22.199 1.00 81.19 107 ASP A N 1
ATOM 725 C CA . ASP A 1 107 ? -0.865 -11.144 21.396 1.00 81.19 107 ASP A CA 1
ATOM 726 C C . ASP A 1 107 ? -1.965 -11.570 20.409 1.00 81.19 107 ASP A C 1
ATOM 728 O O . ASP A 1 107 ? -2.830 -10.779 20.030 1.00 81.19 107 ASP A O 1
ATOM 732 N N . GLY A 1 108 ? -2.058 -12.865 20.104 1.00 86.31 108 GLY A N 1
ATOM 733 C CA . GLY A 1 108 ? -3.204 -13.483 19.441 1.00 86.31 108 GLY A CA 1
ATOM 734 C C . GLY A 1 108 ? -2.813 -14.565 18.440 1.00 86.31 108 GLY A C 1
ATOM 735 O O . GLY A 1 108 ? -1.649 -14.663 18.060 1.00 86.31 108 GLY A O 1
ATOM 736 N N . PRO A 1 109 ? -3.769 -15.413 18.027 1.00 89.25 109 PRO A N 1
ATOM 737 C CA . PRO A 1 109 ? -3.487 -16.501 17.102 1.00 89.25 109 PRO A CA 1
ATOM 738 C C . PRO A 1 109 ? -3.190 -15.993 15.687 1.00 89.25 109 PRO A C 1
ATOM 740 O O . PRO A 1 109 ? -3.807 -15.036 15.205 1.00 89.25 109 PRO A O 1
ATOM 743 N N . VAL A 1 110 ? -2.309 -16.717 14.999 1.00 91.06 110 VAL A N 1
ATOM 744 C CA . VAL A 1 110 ? -2.124 -16.638 13.549 1.00 91.06 110 VAL A CA 1
ATOM 745 C C . VAL A 1 110 ? -2.785 -17.853 12.904 1.00 91.06 110 VAL A C 1
ATOM 747 O O . VAL A 1 110 ? -2.707 -18.970 13.416 1.00 91.06 110 VAL A O 1
ATOM 750 N N . TYR A 1 111 ? -3.461 -17.639 11.781 1.00 93.38 111 TYR A N 1
ATOM 751 C CA . TYR A 1 111 ? -4.066 -18.694 10.979 1.00 93.38 111 TYR A CA 1
ATOM 752 C C . TYR A 1 111 ? -3.499 -18.673 9.565 1.00 93.38 111 TYR A C 1
ATOM 754 O O . TYR A 1 111 ? -3.476 -17.616 8.934 1.00 93.38 111 TYR A O 1
ATOM 762 N N . LEU A 1 112 ? -3.132 -19.841 9.047 1.00 94.94 112 LEU A N 1
ATOM 763 C CA . LEU A 1 112 ? -2.928 -20.061 7.622 1.00 94.94 112 LEU A CA 1
ATOM 764 C C . LEU A 1 112 ? -4.257 -20.465 6.988 1.00 94.94 112 LEU A C 1
ATOM 766 O O . LEU A 1 112 ? -4.876 -21.463 7.372 1.00 94.94 112 LEU A O 1
ATOM 770 N N . PHE A 1 113 ? -4.680 -19.702 5.992 1.00 96.31 113 PHE A N 1
ATOM 771 C CA . PHE A 1 113 ? -5.792 -20.039 5.122 1.00 96.31 113 PHE A CA 1
ATOM 772 C C . PHE A 1 113 ? -5.263 -20.556 3.786 1.00 96.31 113 PHE A C 1
ATOM 774 O O . PHE A 1 113 ? -4.301 -20.029 3.226 1.00 96.31 113 PHE A O 1
ATOM 781 N N . THR A 1 114 ? -5.923 -21.577 3.251 1.00 96.88 114 THR A N 1
ATOM 782 C CA . THR A 1 114 ? -5.678 -22.110 1.910 1.00 96.88 114 THR A CA 1
ATOM 783 C C . THR A 1 114 ? -6.969 -22.040 1.119 1.00 96.88 114 THR A C 1
ATOM 785 O O . THR A 1 114 ? -7.991 -22.574 1.549 1.00 96.88 114 THR A O 1
ATOM 788 N N . SER A 1 115 ? -6.928 -21.390 -0.036 1.00 96.62 115 SER A N 1
ATOM 789 C CA . SER A 1 115 ? -8.033 -21.321 -0.988 1.00 96.62 115 SER A CA 1
ATOM 790 C C . SER A 1 115 ? -7.615 -21.900 -2.328 1.00 96.62 115 SER A C 1
ATOM 792 O O . SER A 1 115 ? -6.464 -21.780 -2.728 1.00 96.62 115 SER A O 1
ATOM 794 N N . ARG A 1 116 ? -8.551 -22.520 -3.033 1.00 96.69 116 ARG A N 1
ATOM 795 C CA . ARG A 1 116 ? -8.345 -23.060 -4.367 1.00 96.69 116 ARG A CA 1
ATOM 796 C C . ARG A 1 116 ? -8.803 -22.052 -5.401 1.00 96.69 116 ARG A C 1
ATOM 798 O O . ARG A 1 116 ? -9.992 -21.764 -5.477 1.00 96.69 116 ARG A O 1
ATOM 805 N N . GLU A 1 117 ? -7.872 -21.554 -6.200 1.00 95.12 117 GLU A N 1
ATOM 806 C CA . GLU A 1 117 ? -8.168 -20.792 -7.409 1.00 95.12 117 GLU A CA 1
ATOM 807 C C . GLU A 1 117 ? -8.418 -21.770 -8.564 1.00 95.12 117 GLU A C 1
ATOM 809 O O . GLU A 1 117 ? -7.736 -22.792 -8.679 1.00 95.12 117 GLU A O 1
ATOM 814 N N . SER A 1 118 ? -9.413 -21.494 -9.405 1.00 92.75 118 SER A N 1
ATOM 815 C CA . SER A 1 118 ? -9.685 -22.260 -10.624 1.00 92.75 118 SER A CA 1
ATOM 816 C C . SER A 1 118 ? -10.009 -21.334 -11.789 1.00 92.75 118 SER A C 1
ATOM 818 O O . SER A 1 118 ? -10.854 -20.446 -11.661 1.00 92.75 118 SER A O 1
ATOM 820 N N . ARG A 1 119 ? -9.369 -21.576 -12.937 1.00 88.00 119 ARG A N 1
ATOM 821 C CA . ARG A 1 119 ? -9.605 -20.855 -14.193 1.00 88.00 119 ARG A CA 1
ATOM 822 C C . ARG A 1 119 ? -9.211 -21.721 -15.384 1.00 88.00 119 ARG A C 1
ATOM 824 O O . ARG A 1 119 ? -8.202 -22.418 -15.333 1.00 88.00 119 ARG A O 1
ATOM 831 N N . ASP A 1 120 ? -10.021 -21.702 -16.441 1.00 86.38 120 ASP A N 1
ATOM 832 C CA . ASP A 1 120 ? -9.772 -22.426 -17.701 1.00 86.38 120 ASP A CA 1
ATOM 833 C C . ASP A 1 120 ? -9.454 -23.926 -17.526 1.00 86.38 120 ASP A C 1
ATOM 835 O O . ASP A 1 120 ? -8.654 -24.514 -18.250 1.00 86.38 120 ASP A O 1
ATOM 839 N N . GLY A 1 121 ? -10.083 -24.566 -16.534 1.00 84.19 121 GLY A N 1
ATOM 840 C CA . GLY A 1 121 ? -9.867 -25.981 -16.211 1.00 84.19 121 GLY A CA 1
ATOM 841 C C . GLY A 1 121 ? -8.567 -26.282 -15.454 1.00 84.19 121 GLY A C 1
ATOM 842 O O . GLY A 1 121 ? -8.344 -27.436 -15.088 1.00 84.19 121 GLY A O 1
ATOM 843 N N . ALA A 1 122 ? -7.738 -25.273 -15.180 1.00 86.25 122 ALA A N 1
ATOM 844 C CA . ALA A 1 122 ? -6.597 -25.361 -14.280 1.00 86.25 122 ALA A CA 1
ATOM 845 C C . ALA A 1 122 ? -6.988 -24.915 -12.865 1.00 86.25 122 ALA A C 1
ATOM 847 O O . ALA A 1 122 ? -7.916 -24.126 -12.677 1.00 86.25 122 ALA A O 1
ATOM 848 N N . SER A 1 123 ? -6.269 -25.425 -11.865 1.00 88.81 123 SER A N 1
ATOM 849 C CA . SER A 1 123 ? -6.472 -25.048 -10.473 1.00 88.81 123 SER A CA 1
ATOM 850 C C . SER A 1 123 ? -5.163 -25.059 -9.695 1.00 88.81 123 SER A C 1
ATOM 852 O O . SER A 1 123 ? -4.296 -25.900 -9.943 1.00 88.81 123 SER A O 1
ATOM 854 N N . TRP A 1 124 ? -5.021 -24.113 -8.774 1.00 88.88 124 TRP A N 1
ATOM 855 C CA . TRP A 1 124 ? -3.860 -23.975 -7.907 1.00 88.88 124 TRP A CA 1
ATOM 856 C C . TRP A 1 124 ? -4.278 -23.455 -6.535 1.00 88.88 124 TRP A C 1
ATOM 858 O O . TRP A 1 124 ? -5.281 -22.756 -6.387 1.00 88.88 124 TRP A O 1
ATOM 868 N N . ASP A 1 125 ? -3.503 -23.817 -5.519 1.00 93.44 125 ASP A N 1
ATOM 869 C CA . ASP A 1 125 ? -3.755 -23.363 -4.159 1.00 93.44 125 ASP A CA 1
ATOM 870 C C . ASP A 1 125 ? -3.109 -21.986 -3.938 1.00 93.44 125 ASP A C 1
ATOM 872 O O . ASP A 1 125 ? -1.982 -21.709 -4.360 1.00 93.44 125 ASP A O 1
ATOM 876 N N . ARG A 1 126 ? -3.853 -21.113 -3.269 1.00 95.75 126 ARG A N 1
ATOM 877 C CA . ARG A 1 126 ? -3.473 -19.769 -2.847 1.00 95.75 126 ARG A CA 1
ATOM 878 C C . ARG A 1 126 ? -3.521 -19.708 -1.331 1.00 95.75 126 ARG A C 1
ATOM 880 O O . ARG A 1 126 ? -4.453 -20.229 -0.715 1.00 95.75 126 ARG A O 1
ATOM 887 N N . THR A 1 127 ? -2.537 -19.062 -0.727 1.00 96.31 127 THR A N 1
ATOM 888 C CA . THR A 1 127 ? -2.400 -19.000 0.728 1.00 96.31 127 THR A CA 1
ATOM 889 C C . THR A 1 127 ? -2.434 -17.571 1.228 1.00 96.31 127 THR A C 1
ATOM 891 O O . THR A 1 127 ? -2.069 -16.634 0.518 1.00 96.31 127 THR A O 1
ATOM 894 N N . PHE A 1 128 ? -2.922 -17.395 2.449 1.00 96.69 128 PHE A N 1
ATOM 895 C CA . PHE A 1 128 ? -2.828 -16.129 3.156 1.00 96.69 128 PHE A CA 1
ATOM 896 C C . PHE A 1 128 ? -2.781 -16.365 4.661 1.00 96.69 128 PHE A C 1
ATOM 898 O O . PHE A 1 128 ? -3.470 -17.243 5.183 1.00 96.69 128 PHE A O 1
ATOM 905 N N . HIS A 1 129 ? -1.965 -15.574 5.351 1.00 94.81 129 HIS A N 1
ATOM 906 C CA . HIS A 1 129 ? -1.875 -15.605 6.808 1.00 94.81 129 HIS A CA 1
ATOM 907 C C . HIS A 1 129 ? -2.768 -14.530 7.405 1.00 94.81 129 HIS A C 1
ATOM 909 O O . HIS A 1 129 ? -2.911 -13.451 6.832 1.00 94.81 129 HIS A O 1
ATOM 915 N N . VAL A 1 130 ? -3.361 -14.805 8.560 1.00 94.44 130 VAL A N 1
ATOM 916 C CA . VAL A 1 130 ? -4.223 -13.855 9.263 1.00 94.44 130 VAL A CA 1
ATOM 917 C C . VAL A 1 130 ? -3.871 -13.850 10.732 1.00 94.44 130 VAL A C 1
ATOM 919 O O . VAL A 1 130 ? -3.976 -14.882 11.394 1.00 94.44 130 VAL A O 1
ATOM 922 N N . HIS A 1 131 ? -3.502 -12.686 11.250 1.00 92.31 131 HIS A N 1
ATOM 923 C CA . HIS A 1 131 ? -3.356 -12.469 12.682 1.00 92.31 131 HIS A CA 1
ATOM 924 C C . HIS A 1 131 ? -4.628 -11.834 13.241 1.00 92.31 131 HIS A C 1
ATOM 926 O O . HIS A 1 131 ? -5.124 -10.826 12.726 1.00 92.31 131 HIS A O 1
ATOM 932 N N . VAL A 1 132 ? -5.162 -12.450 14.296 1.00 91.12 132 VAL A N 1
ATOM 933 C CA . VAL A 1 132 ? -6.329 -11.948 15.025 1.00 91.12 132 VAL A CA 1
ATOM 934 C C . VAL A 1 132 ? -5.853 -11.450 16.387 1.00 91.12 132 VAL A C 1
ATOM 936 O O . VAL A 1 132 ? -5.472 -12.277 17.221 1.00 91.12 132 VAL A O 1
ATOM 939 N N . PRO A 1 133 ? -5.886 -10.133 16.654 1.00 88.44 133 PRO A N 1
ATOM 940 C CA . PRO A 1 133 ? -5.391 -9.597 17.909 1.00 88.44 133 PRO A CA 1
ATOM 941 C C . PRO A 1 133 ? -6.265 -10.066 19.069 1.00 88.44 133 PRO A C 1
ATOM 943 O O . PRO A 1 133 ? -7.492 -10.191 18.987 1.00 88.44 133 PRO A O 1
ATOM 946 N N . SER A 1 134 ? -5.622 -10.341 20.188 1.00 82.75 134 SER A N 1
ATOM 947 C CA . SER A 1 134 ? -6.272 -10.952 21.332 1.00 82.75 134 SER A CA 1
ATOM 948 C C . SER A 1 134 ? -6.938 -9.909 22.241 1.00 82.75 134 SER A C 1
ATOM 950 O O . SER A 1 134 ? -6.421 -8.828 22.509 1.00 82.75 134 SER A O 1
ATOM 952 N N . GLY A 1 135 ? -8.069 -10.261 22.857 1.00 74.75 135 GLY A N 1
ATOM 953 C CA . GLY A 1 135 ? -8.788 -9.366 23.782 1.00 74.75 135 GLY A CA 1
ATOM 954 C C . GLY A 1 135 ? -9.744 -8.373 23.110 1.00 74.75 135 GLY A C 1
ATOM 955 O O . GLY A 1 135 ? -10.291 -7.509 23.794 1.00 74.75 135 GLY A O 1
ATOM 956 N N . ALA A 1 136 ? -9.984 -8.514 21.805 1.00 75.25 136 ALA A N 1
ATOM 957 C CA . ALA A 1 136 ? -11.073 -7.834 21.117 1.00 75.25 136 ALA A CA 1
ATOM 958 C C . ALA A 1 136 ? -12.446 -8.321 21.615 1.00 75.25 136 ALA A C 1
ATOM 960 O O . ALA A 1 136 ? -12.640 -9.509 21.879 1.00 75.25 136 ALA A O 1
ATOM 961 N N . THR A 1 137 ? -13.399 -7.398 21.761 1.00 75.75 137 THR A N 1
ATOM 962 C CA . THR A 1 137 ? -14.750 -7.666 22.295 1.00 75.75 137 THR A CA 1
ATOM 963 C C . THR A 1 137 ? -15.875 -7.343 21.305 1.00 75.75 137 THR A C 1
ATOM 965 O O . THR A 1 137 ? -17.042 -7.322 21.696 1.00 75.75 137 THR A O 1
ATOM 968 N N . GLY A 1 138 ? -15.540 -7.110 20.033 1.00 85.94 138 GLY A N 1
ATOM 969 C CA . GLY A 1 138 ? -16.482 -6.848 18.946 1.00 85.94 138 GLY A CA 1
ATOM 970 C C . GLY A 1 138 ? -15.779 -6.728 17.587 1.00 85.94 138 GLY A C 1
ATOM 971 O O . GLY A 1 138 ? -14.572 -6.997 17.526 1.00 85.94 138 GLY A O 1
ATOM 972 N N . PRO A 1 139 ? -16.505 -6.282 16.542 1.00 91.81 139 PRO A N 1
ATOM 973 C CA . PRO A 1 139 ? -15.997 -6.247 15.179 1.00 91.81 139 PRO A CA 1
ATOM 974 C C . PRO A 1 139 ? -14.745 -5.383 15.053 1.00 91.81 139 PRO A C 1
ATOM 976 O O . PRO A 1 139 ? -14.697 -4.252 15.550 1.00 91.81 139 PRO A O 1
ATOM 979 N N . LEU A 1 140 ? -13.734 -5.917 14.380 1.00 92.69 140 LEU A N 1
ATOM 980 C CA . LEU A 1 140 ? -12.445 -5.272 14.179 1.00 92.69 140 LEU A CA 1
ATOM 981 C C . LEU A 1 140 ? -12.275 -4.812 12.731 1.00 92.69 140 LEU A C 1
ATOM 983 O O . LEU A 1 140 ? -12.676 -5.529 11.814 1.00 92.69 140 LEU A O 1
ATOM 987 N N . PRO A 1 141 ? -11.604 -3.675 12.490 1.00 94.62 141 PRO A N 1
ATOM 988 C CA . PRO A 1 141 ? -11.133 -3.341 11.155 1.00 94.62 141 PRO A CA 1
ATOM 989 C C . PRO A 1 141 ? -10.255 -4.448 10.562 1.00 94.62 141 PRO A C 1
ATOM 991 O O . PRO A 1 141 ? -9.537 -5.125 11.301 1.00 94.62 141 PRO A O 1
ATOM 994 N N . LEU A 1 142 ? -10.267 -4.580 9.238 1.00 96.38 142 LEU A N 1
ATOM 995 C CA . LEU A 1 142 ? -9.385 -5.472 8.488 1.00 96.38 142 LEU A CA 1
ATOM 996 C C . LEU A 1 142 ? -8.368 -4.660 7.691 1.00 96.38 142 LEU A C 1
ATOM 998 O O . LEU A 1 142 ? -8.730 -3.785 6.903 1.00 96.38 142 LEU A O 1
ATOM 1002 N N . VAL A 1 143 ? -7.096 -5.013 7.842 1.00 96.75 143 VAL A N 1
ATOM 1003 C CA . VAL A 1 143 ? -6.011 -4.548 6.983 1.00 96.75 143 VAL A CA 1
ATOM 1004 C C . VAL A 1 143 ? -5.459 -5.718 6.179 1.00 96.75 143 VAL A C 1
ATOM 1006 O O . VAL A 1 143 ? -4.903 -6.656 6.745 1.00 96.75 143 VAL A O 1
ATOM 1009 N N . VAL A 1 144 ? -5.541 -5.633 4.855 1.00 98.25 144 VAL A N 1
ATOM 1010 C CA . VAL A 1 144 ? -4.835 -6.533 3.937 1.00 98.25 144 VAL A CA 1
ATOM 1011 C C . VAL A 1 144 ? -3.499 -5.892 3.560 1.00 98.25 144 VAL A C 1
ATOM 1013 O O . VAL A 1 144 ? -3.479 -4.821 2.956 1.00 98.25 144 VAL A O 1
ATOM 1016 N N . MET A 1 145 ? -2.385 -6.527 3.924 1.00 97.44 145 MET A N 1
ATOM 1017 C CA . MET A 1 145 ? -1.026 -6.044 3.671 1.00 97.44 145 MET A CA 1
ATOM 1018 C C . MET A 1 145 ? -0.356 -6.868 2.569 1.00 97.44 145 MET A C 1
ATOM 1020 O O . MET A 1 145 ? -0.051 -8.046 2.751 1.00 97.44 145 MET A O 1
ATOM 1024 N N . LEU A 1 146 ? -0.101 -6.236 1.426 1.00 98.06 146 LEU A N 1
ATOM 1025 C CA . LEU A 1 146 ? 0.488 -6.856 0.244 1.00 98.06 146 LEU A CA 1
ATOM 1026 C C . LEU A 1 146 ? 2.016 -6.755 0.284 1.00 98.06 146 LEU A C 1
ATOM 1028 O O . LEU A 1 146 ? 2.588 -5.666 0.409 1.00 98.06 146 LEU A O 1
ATOM 1032 N N . HIS A 1 147 ? 2.676 -7.904 0.154 1.00 95.69 147 HIS A N 1
ATOM 1033 C CA . HIS A 1 147 ? 4.132 -8.003 0.206 1.00 95.69 147 HIS A CA 1
ATOM 1034 C C . HIS A 1 147 ? 4.818 -7.358 -1.011 1.00 95.69 147 HIS A C 1
ATOM 1036 O O . HIS A 1 147 ? 4.254 -7.305 -2.103 1.00 95.69 147 HIS A O 1
ATOM 1042 N N . GLY A 1 148 ? 6.058 -6.890 -0.828 1.00 93.81 148 GLY A N 1
ATOM 1043 C CA . GLY A 1 148 ? 6.923 -6.436 -1.924 1.00 93.81 148 GLY A CA 1
ATOM 1044 C C . GLY A 1 148 ? 7.436 -7.591 -2.792 1.00 93.81 148 GLY A C 1
ATOM 1045 O O . GLY A 1 148 ? 7.191 -8.758 -2.493 1.00 93.81 148 GLY A O 1
ATOM 1046 N N . GLY A 1 149 ? 8.164 -7.279 -3.865 1.00 90.56 149 GLY A N 1
ATOM 1047 C CA . GLY A 1 149 ? 8.658 -8.302 -4.793 1.00 90.56 149 GLY A CA 1
ATOM 1048 C C . GLY A 1 149 ? 9.635 -9.257 -4.111 1.00 90.56 149 GLY A C 1
ATOM 1049 O O . GLY A 1 149 ? 10.334 -8.858 -3.178 1.00 90.56 149 GLY A O 1
ATOM 1050 N N . THR A 1 150 ? 9.681 -10.513 -4.556 1.00 88.12 150 THR A N 1
ATOM 1051 C CA . THR A 1 150 ? 10.508 -11.614 -4.011 1.00 88.12 150 THR A CA 1
ATOM 1052 C C . THR A 1 150 ? 10.179 -12.073 -2.580 1.00 88.12 150 THR A C 1
ATOM 1054 O O . THR A 1 150 ? 10.784 -13.031 -2.095 1.00 88.12 150 THR A O 1
ATOM 1057 N N . LEU A 1 151 ? 9.227 -11.425 -1.900 1.00 90.06 151 LEU A N 1
ATOM 1058 C CA . LEU A 1 151 ? 8.778 -11.778 -0.549 1.00 90.06 151 LEU A CA 1
ATOM 1059 C C . LEU A 1 151 ? 7.540 -12.690 -0.580 1.00 90.06 151 LEU A C 1
ATOM 1061 O O . LEU A 1 151 ? 7.140 -13.188 -1.625 1.00 90.06 151 LEU A O 1
ATOM 1065 N N . SER A 1 152 ? 6.958 -12.930 0.591 1.00 92.19 152 SER A N 1
ATOM 1066 C CA . SER A 1 152 ? 5.755 -13.732 0.811 1.00 92.19 152 SER A CA 1
ATOM 1067 C C . SER A 1 152 ? 4.933 -13.145 1.966 1.00 92.19 152 SER A C 1
ATOM 1069 O O . SER A 1 152 ? 5.401 -12.256 2.695 1.00 92.19 152 SER A O 1
ATOM 1071 N N . GLY A 1 153 ? 3.698 -13.614 2.129 1.00 92.06 153 GLY A N 1
ATOM 1072 C CA . GLY A 1 153 ? 2.777 -13.188 3.178 1.00 92.06 153 GLY A CA 1
ATOM 1073 C C . GLY A 1 153 ? 3.319 -13.469 4.581 1.00 92.06 153 GLY A C 1
ATOM 1074 O O . GLY A 1 153 ? 3.351 -12.563 5.410 1.00 92.06 153 GLY A O 1
ATOM 1075 N N . ASP A 1 154 ? 3.850 -14.669 4.828 1.00 89.25 154 ASP A N 1
ATOM 1076 C CA . ASP A 1 154 ? 4.479 -15.060 6.103 1.00 89.25 154 ASP A CA 1
ATOM 1077 C C . ASP A 1 154 ? 5.702 -14.200 6.456 1.00 89.25 154 ASP A C 1
ATOM 1079 O O . ASP A 1 154 ? 5.888 -13.796 7.608 1.00 89.25 154 ASP A O 1
ATOM 1083 N N . ARG A 1 155 ? 6.526 -13.864 5.456 1.00 88.19 155 ARG A N 1
ATOM 1084 C CA . ARG A 1 155 ? 7.673 -12.966 5.647 1.00 88.19 155 ARG A CA 1
ATOM 1085 C C . ARG A 1 155 ? 7.226 -11.545 5.947 1.00 88.19 155 ARG A C 1
ATOM 1087 O O . ARG A 1 155 ? 7.846 -10.870 6.764 1.00 88.19 155 ARG A O 1
ATOM 1094 N N . THR A 1 156 ? 6.164 -11.081 5.295 1.00 90.44 156 THR A N 1
ATOM 1095 C CA . THR A 1 156 ? 5.624 -9.733 5.522 1.00 90.44 156 THR A CA 1
ATOM 1096 C C . THR A 1 156 ? 4.965 -9.626 6.887 1.00 90.44 156 THR A C 1
ATOM 1098 O O . THR A 1 156 ? 5.190 -8.627 7.563 1.00 90.44 156 THR A O 1
ATOM 1101 N N . LEU A 1 157 ? 4.256 -10.665 7.337 1.00 88.50 157 LEU A N 1
ATOM 1102 C CA . LEU A 1 157 ? 3.759 -10.782 8.710 1.00 88.50 157 LEU A CA 1
ATOM 1103 C C . LEU A 1 157 ? 4.892 -10.545 9.719 1.00 88.50 157 LEU A C 1
ATOM 1105 O O . LEU A 1 157 ? 4.775 -9.664 10.559 1.00 88.50 157 LEU A O 1
ATOM 1109 N N . GLY A 1 158 ? 6.023 -11.244 9.573 1.00 82.62 158 GLY A N 1
ATOM 1110 C CA . GLY A 1 158 ? 7.151 -11.117 10.505 1.00 82.62 158 GLY A CA 1
ATOM 1111 C C . GLY A 1 158 ? 8.017 -9.855 10.366 1.00 82.62 158 GLY A C 1
ATOM 1112 O O . GLY A 1 158 ? 8.896 -9.633 11.193 1.00 82.62 158 GLY A O 1
ATOM 1113 N N . THR A 1 159 ? 7.847 -9.044 9.315 1.00 81.25 159 THR A N 1
ATOM 1114 C CA . THR A 1 159 ? 8.744 -7.897 9.038 1.00 81.25 159 THR A CA 1
ATOM 1115 C C . THR A 1 159 ? 8.040 -6.550 8.969 1.00 81.25 159 THR A C 1
ATOM 1117 O O . THR A 1 159 ? 8.667 -5.520 9.226 1.00 81.25 159 THR A O 1
ATOM 1120 N N . ALA A 1 160 ? 6.745 -6.524 8.648 1.00 78.62 160 ALA A N 1
ATOM 1121 C CA . ALA A 1 160 ? 5.958 -5.299 8.641 1.00 78.62 160 ALA A CA 1
ATOM 1122 C C . ALA A 1 160 ? 5.650 -4.808 10.066 1.00 78.62 160 ALA A C 1
ATOM 1124 O O . ALA A 1 160 ? 5.372 -3.618 10.236 1.00 78.62 160 ALA A O 1
ATOM 1125 N N . ASN A 1 161 ? 5.702 -5.694 11.074 1.00 75.62 161 ASN A N 1
ATOM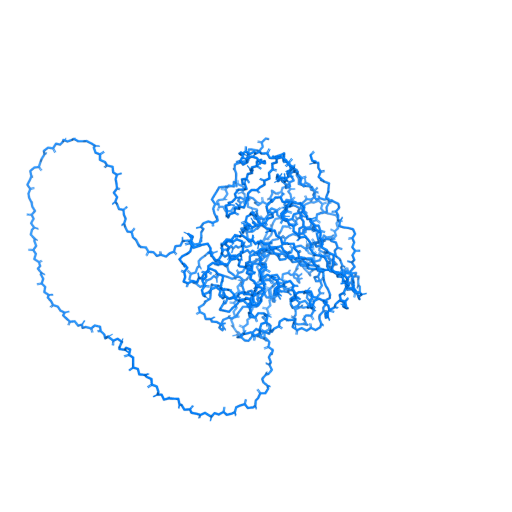 1126 C CA . ASN A 1 161 ? 5.303 -5.421 12.463 1.00 75.62 161 ASN A CA 1
ATOM 1127 C C . ASN A 1 161 ? 3.923 -4.738 12.523 1.00 75.62 161 ASN A C 1
ATOM 1129 O O . ASN A 1 161 ? 3.696 -3.777 13.265 1.00 75.62 161 ASN A O 1
ATOM 1133 N N . LEU A 1 162 ? 3.032 -5.138 11.615 1.00 79.19 162 LEU A N 1
ATOM 1134 C CA . LEU A 1 162 ? 1.699 -4.560 11.493 1.00 79.19 162 LEU A CA 1
ATOM 1135 C C . LEU A 1 162 ? 0.760 -5.171 12.542 1.00 79.19 162 LEU A C 1
ATOM 1137 O O . LEU A 1 162 ? -0.159 -4.507 13.000 1.00 79.19 162 LEU A O 1
ATOM 1141 N N . ASP A 1 163 ? 1.042 -6.393 12.964 1.00 69.75 163 ASP A N 1
ATOM 1142 C CA . ASP A 1 163 ? 0.490 -7.081 14.126 1.00 69.75 163 ASP A CA 1
ATOM 1143 C C . ASP A 1 163 ? 0.823 -6.369 15.449 1.00 69.75 163 ASP A C 1
ATOM 1145 O O . ASP A 1 163 ? -0.080 -6.136 16.248 1.00 69.75 163 ASP A O 1
ATOM 1149 N N . ASP A 1 164 ? 2.064 -5.903 15.639 1.00 71.31 164 ASP A N 1
ATOM 1150 C CA . ASP A 1 164 ? 2.463 -5.066 16.788 1.00 71.31 164 ASP A CA 1
ATOM 1151 C C . ASP A 1 164 ? 1.664 -3.751 16.846 1.00 71.31 164 ASP A C 1
ATOM 1153 O O . ASP A 1 164 ? 1.407 -3.195 17.919 1.00 71.31 164 ASP A O 1
ATOM 1157 N N . LEU A 1 165 ? 1.292 -3.219 15.675 1.00 75.00 165 LEU A N 1
ATOM 1158 C CA . LEU A 1 165 ? 0.390 -2.078 15.566 1.00 75.00 165 LEU A CA 1
ATOM 1159 C C . LEU A 1 165 ? -1.066 -2.510 15.794 1.00 75.00 165 LEU A C 1
ATOM 1161 O O . LEU A 1 165 ? -1.824 -1.752 16.386 1.00 75.00 165 LEU A O 1
ATOM 1165 N N . GLY A 1 166 ? -1.461 -3.690 15.324 1.00 72.56 166 GLY A N 1
ATOM 1166 C CA . GLY A 1 166 ? -2.819 -4.231 15.367 1.00 72.56 166 GLY A CA 1
ATOM 1167 C C . GLY A 1 166 ? -3.247 -4.822 16.708 1.00 72.56 166 GLY A C 1
ATOM 1168 O O . GLY A 1 166 ? -4.448 -4.959 16.931 1.00 72.56 166 GLY A O 1
ATOM 1169 N N . ASP A 1 167 ? -2.325 -5.117 17.625 1.00 69.94 167 ASP A N 1
ATOM 1170 C CA . ASP A 1 167 ? -2.649 -5.489 19.001 1.00 69.94 167 ASP A CA 1
ATOM 1171 C C . ASP A 1 167 ? -2.627 -4.261 19.929 1.00 69.94 167 ASP A C 1
ATOM 1173 O O . ASP A 1 167 ? -1.584 -3.698 20.266 1.00 69.94 167 ASP A O 1
ATOM 1177 N N . GLY A 1 168 ? -3.808 -3.868 20.419 1.00 53.50 168 GLY A N 1
ATOM 1178 C CA . GLY A 1 168 ? -3.970 -2.781 21.393 1.00 53.50 168 GLY A CA 1
ATOM 1179 C C . GLY A 1 168 ? -3.259 -3.020 22.737 1.00 53.50 168 GLY A C 1
ATOM 1180 O O . GLY A 1 168 ? -3.198 -2.107 23.566 1.00 53.50 168 GLY A O 1
ATOM 1181 N N . ARG A 1 169 ? -2.716 -4.224 22.977 1.00 53.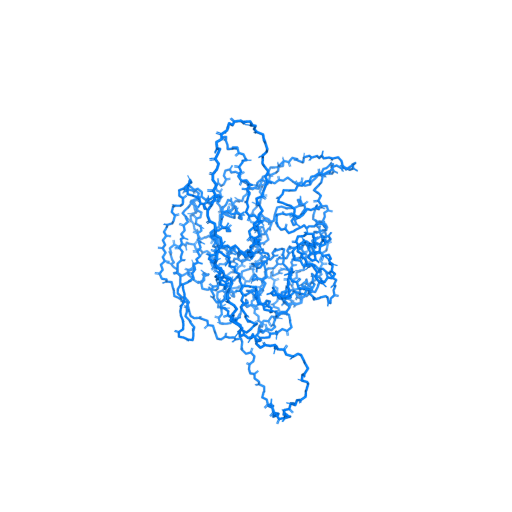44 169 ARG A N 1
ATOM 1182 C CA . ARG A 1 169 ? -1.891 -4.565 24.148 1.00 53.44 169 ARG A CA 1
ATOM 1183 C C . ARG A 1 169 ? -0.386 -4.410 23.935 1.00 53.44 169 ARG A C 1
ATOM 1185 O O . ARG A 1 169 ? 0.340 -4.480 24.931 1.00 53.44 169 ARG A O 1
ATOM 1192 N N . GLY A 1 170 ? 0.074 -4.145 22.708 1.00 51.72 170 GLY A N 1
ATOM 1193 C CA . GLY A 1 170 ? 1.484 -4.097 22.309 1.00 51.72 170 GLY A CA 1
ATOM 1194 C C . GLY A 1 170 ? 2.385 -3.359 23.308 1.00 51.72 170 GLY A C 1
ATOM 1195 O O . GLY A 1 170 ? 2.448 -2.125 23.374 1.00 51.72 170 GLY A O 1
ATOM 1196 N N . ALA A 1 171 ? 3.105 -4.128 24.125 1.00 43.06 171 ALA A N 1
ATOM 1197 C CA . ALA A 1 171 ? 3.931 -3.616 25.215 1.00 43.06 171 ALA A CA 1
ATOM 1198 C C . ALA A 1 171 ? 5.236 -2.949 24.732 1.00 43.06 171 ALA A C 1
ATOM 1200 O O . ALA A 1 171 ? 5.857 -2.220 25.509 1.00 43.06 171 ALA A O 1
ATOM 1201 N N . ALA A 1 172 ? 5.641 -3.150 23.471 1.00 51.34 172 ALA A N 1
ATOM 1202 C CA . ALA A 1 172 ? 6.847 -2.544 22.898 1.00 51.34 172 ALA A CA 1
ATOM 1203 C C . ALA A 1 172 ? 6.575 -1.210 22.185 1.00 51.34 172 ALA A C 1
ATOM 1205 O O . ALA A 1 172 ? 7.366 -0.278 22.336 1.00 51.34 172 ALA A O 1
ATOM 1206 N N . GLY A 1 173 ? 5.450 -1.110 21.467 1.00 57.91 173 GLY A N 1
ATOM 1207 C CA . GLY A 1 173 ? 5.171 -0.027 20.525 1.00 57.91 173 GLY A CA 1
ATOM 1208 C C . GLY A 1 173 ? 6.193 0.053 19.382 1.00 57.91 173 GLY A C 1
ATOM 1209 O O . GLY A 1 173 ? 7.343 -0.371 19.509 1.00 57.91 173 GLY A O 1
ATOM 1210 N N . LEU A 1 174 ? 5.798 0.622 18.241 1.00 71.31 174 LEU A N 1
ATOM 1211 C CA . LEU A 1 174 ? 6.736 0.801 17.132 1.00 71.31 174 LEU A CA 1
ATOM 1212 C C . LEU A 1 174 ? 7.707 1.928 17.495 1.00 71.31 174 LEU A C 1
ATOM 1214 O O . LEU A 1 174 ? 7.334 3.104 17.539 1.00 71.31 174 LEU A O 1
ATOM 1218 N N . SER A 1 175 ? 8.942 1.549 17.817 1.00 76.06 175 SER A N 1
ATOM 1219 C CA . SER A 1 175 ? 10.012 2.484 18.154 1.00 76.06 175 SER A CA 1
ATOM 1220 C C . SER A 1 175 ? 10.705 2.980 16.892 1.00 76.06 175 SER A C 1
ATOM 1222 O O . SER A 1 175 ? 11.107 2.198 16.036 1.00 76.06 175 SER A O 1
ATOM 1224 N N . TRP A 1 176 ? 10.886 4.288 16.796 1.00 85.00 176 TRP A N 1
ATOM 1225 C CA . TRP A 1 176 ? 11.597 4.948 15.703 1.00 85.00 176 TRP A CA 1
ATOM 1226 C C . TRP A 1 176 ? 12.334 6.176 16.249 1.00 85.00 176 TRP A C 1
ATOM 1228 O O . TRP A 1 176 ? 12.210 6.491 17.437 1.00 85.00 176 TRP A O 1
ATOM 1238 N N . ARG A 1 177 ? 13.151 6.850 15.438 1.00 90.56 177 ARG A N 1
ATOM 1239 C CA . ARG A 1 177 ? 13.915 8.030 15.875 1.00 90.56 177 ARG A CA 1
ATOM 1240 C C . ARG A 1 177 ? 13.563 9.221 14.981 1.00 90.56 177 ARG A C 1
ATOM 1242 O O . ARG A 1 177 ? 14.172 9.362 13.927 1.00 90.56 177 ARG A O 1
ATOM 1249 N N . PRO A 1 178 ? 12.581 10.053 15.369 1.00 92.56 178 PRO A N 1
ATOM 1250 C CA . PRO A 1 178 ? 12.200 11.206 14.567 1.00 92.56 178 PRO A CA 1
ATOM 1251 C C . PRO A 1 178 ? 13.370 12.172 14.393 1.00 92.56 178 PRO A C 1
ATOM 1253 O O . PRO A 1 178 ? 14.198 12.347 15.293 1.00 92.56 178 PRO A O 1
ATOM 1256 N N . ASN A 1 179 ? 13.387 12.852 13.252 1.00 95.19 179 ASN A N 1
ATOM 1257 C CA . ASN A 1 179 ? 14.266 13.992 13.031 1.00 95.19 179 ASN A CA 1
ATOM 1258 C C . ASN A 1 179 ? 14.073 15.075 14.110 1.00 95.19 179 ASN A C 1
ATOM 1260 O O . ASN A 1 179 ? 12.990 15.262 14.669 1.00 95.19 179 ASN A O 1
ATOM 1264 N N . THR A 1 180 ? 15.146 15.812 14.391 1.00 95.50 180 THR A N 1
ATOM 1265 C CA . THR A 1 180 ? 15.143 16.984 15.276 1.00 95.50 180 THR A CA 1
ATOM 1266 C C . THR A 1 180 ? 15.876 18.142 14.607 1.00 95.50 180 THR A C 1
ATOM 1268 O O . THR A 1 180 ? 16.607 17.954 13.630 1.00 95.50 180 THR A O 1
ATOM 1271 N N . ASP A 1 181 ? 15.758 19.349 15.164 1.00 94.56 181 ASP A N 1
ATOM 1272 C CA . ASP A 1 181 ? 16.459 20.520 14.627 1.00 94.56 181 ASP A CA 1
ATOM 1273 C C . ASP A 1 181 ? 17.975 20.317 14.520 1.00 94.56 181 ASP A C 1
ATOM 1275 O O . ASP A 1 181 ? 18.574 20.797 13.557 1.00 94.56 181 ASP A O 1
ATOM 1279 N N . GLY A 1 182 ? 18.570 19.584 15.471 1.00 95.44 182 GLY A N 1
ATOM 1280 C CA . GLY A 1 182 ? 20.013 19.351 15.568 1.00 95.44 182 GLY A CA 1
ATOM 1281 C C . GLY A 1 182 ? 20.502 17.977 15.106 1.00 95.44 182 GLY A C 1
ATOM 1282 O O . GLY A 1 182 ? 21.700 17.732 15.184 1.00 95.44 182 GLY A O 1
ATOM 1283 N N . CYS A 1 183 ? 19.623 17.072 14.671 1.00 97.19 183 CYS A N 1
ATOM 1284 C CA . CYS A 1 183 ? 20.013 15.728 14.244 1.00 97.19 183 CYS A CA 1
ATOM 1285 C C . CYS A 1 183 ? 18.983 15.148 13.275 1.00 97.19 183 CYS A C 1
ATOM 1287 O O . CYS A 1 183 ? 17.824 14.957 13.662 1.00 97.19 183 CYS A O 1
ATOM 1289 N N . ARG A 1 184 ? 19.388 14.894 12.026 1.00 96.56 184 ARG A N 1
ATOM 1290 C CA . ARG A 1 184 ? 18.478 14.525 10.930 1.00 96.56 184 ARG A CA 1
ATOM 1291 C C . ARG A 1 184 ? 19.012 13.362 10.115 1.00 96.56 184 ARG A C 1
ATOM 1293 O O . ARG A 1 184 ? 20.223 13.239 9.952 1.00 96.56 184 ARG A O 1
ATOM 1300 N N . ALA A 1 185 ? 18.105 12.539 9.605 1.00 95.25 185 ALA A N 1
ATOM 1301 C CA . ALA A 1 185 ? 18.450 11.378 8.806 1.00 95.25 185 ALA A CA 1
ATOM 1302 C C . ALA A 1 185 ? 19.091 11.793 7.477 1.00 95.25 185 ALA A C 1
ATOM 1304 O O . ALA A 1 185 ? 18.642 12.745 6.836 1.00 95.25 185 ALA A O 1
ATOM 1305 N N . GLU A 1 186 ? 20.112 11.070 7.043 1.00 93.56 186 GLU A N 1
ATOM 1306 C CA . GLU A 1 186 ? 20.706 11.200 5.710 1.00 93.56 186 GLU A CA 1
ATOM 1307 C C . GLU A 1 186 ? 19.880 10.422 4.669 1.00 93.56 186 GLU A C 1
ATOM 1309 O O . GLU A 1 186 ? 19.102 9.538 5.043 1.00 93.56 186 GLU A O 1
ATOM 1314 N N . PRO A 1 187 ? 20.005 10.740 3.368 1.00 91.75 187 PRO A N 1
ATOM 1315 C CA . PRO A 1 187 ? 19.515 9.855 2.317 1.00 91.75 187 PRO A CA 1
ATOM 1316 C C . PRO A 1 187 ? 20.218 8.495 2.424 1.00 91.75 187 PRO A C 1
ATOM 1318 O O . PRO A 1 187 ? 21.427 8.444 2.652 1.00 91.75 187 PRO A O 1
ATOM 1321 N N . THR A 1 188 ? 19.482 7.393 2.291 1.00 83.62 188 THR A N 1
ATOM 1322 C CA . THR A 1 188 ? 20.060 6.046 2.383 1.00 83.62 188 THR A CA 1
ATOM 1323 C C . THR A 1 188 ? 19.231 5.035 1.601 1.00 83.62 188 THR A C 1
ATOM 1325 O O . THR A 1 188 ? 18.006 5.031 1.709 1.00 83.62 188 THR A O 1
ATOM 1328 N N . THR A 1 189 ? 19.903 4.157 0.858 1.00 76.75 189 THR A N 1
ATOM 1329 C CA . THR A 1 189 ? 19.351 2.894 0.333 1.00 76.75 189 THR A CA 1
ATOM 1330 C C . THR A 1 189 ? 19.559 1.733 1.316 1.00 76.75 189 THR A C 1
ATOM 1332 O O . THR A 1 189 ? 19.081 0.622 1.104 1.00 76.75 189 THR A O 1
ATOM 1335 N N . GLY A 1 190 ? 20.281 1.979 2.414 1.00 72.88 190 GLY A N 1
ATOM 1336 C CA . GLY A 1 190 ? 20.605 0.990 3.430 1.00 72.88 190 GLY A CA 1
ATOM 1337 C C . GLY A 1 190 ? 19.478 0.739 4.434 1.00 72.88 190 GLY A C 1
ATOM 1338 O O . GLY A 1 190 ? 18.592 1.559 4.663 1.00 72.88 190 GLY A O 1
ATOM 1339 N N . LEU A 1 191 ? 19.574 -0.406 5.112 1.00 70.19 191 LEU A N 1
ATOM 1340 C CA . LEU A 1 191 ? 18.559 -0.893 6.056 1.00 70.19 191 LEU A CA 1
ATOM 1341 C C . LEU A 1 191 ? 18.388 -0.050 7.316 1.00 70.19 191 LEU A C 1
ATOM 1343 O O . LEU A 1 191 ? 17.332 -0.087 7.942 1.00 70.19 191 LEU A O 1
ATOM 1347 N N . LEU A 1 192 ? 19.432 0.659 7.735 1.00 80.12 192 LEU A N 1
ATOM 1348 C CA . LEU A 1 192 ? 19.400 1.462 8.948 1.00 80.12 192 LEU A CA 1
ATOM 1349 C C . LEU A 1 192 ? 19.641 2.929 8.590 1.00 80.12 192 LEU A C 1
ATOM 1351 O O . LEU A 1 192 ? 20.623 3.227 7.906 1.00 80.12 192 LEU A O 1
ATOM 1355 N N . PRO A 1 193 ? 18.792 3.852 9.072 1.00 85.12 193 PRO A N 1
ATOM 1356 C CA . PRO A 1 193 ? 19.019 5.273 8.870 1.00 85.12 193 PRO A CA 1
ATOM 1357 C C . PRO A 1 193 ? 20.282 5.720 9.616 1.00 85.12 193 PRO A C 1
ATOM 1359 O O . PRO A 1 193 ? 20.462 5.408 10.798 1.00 85.12 193 PRO A O 1
ATOM 1362 N N . SER A 1 194 ? 21.136 6.487 8.941 1.00 90.25 194 SER A N 1
ATOM 1363 C CA . SER A 1 194 ? 22.183 7.290 9.575 1.00 90.25 194 SER A CA 1
ATOM 1364 C C . SER A 1 194 ? 21.680 8.712 9.801 1.00 90.25 194 SER A C 1
ATOM 1366 O O . SER A 1 194 ? 20.778 9.173 9.105 1.00 90.25 194 SER A O 1
ATOM 1368 N N . TYR A 1 195 ? 22.237 9.399 10.802 1.00 95.81 195 TYR A N 1
ATOM 1369 C CA . TYR A 1 195 ? 21.848 10.764 11.148 1.00 95.81 195 TYR A CA 1
ATOM 1370 C C . TYR A 1 195 ? 23.072 11.653 11.305 1.00 95.81 195 TYR A C 1
ATOM 1372 O O . TYR A 1 195 ? 24.078 11.236 11.893 1.00 95.81 195 TYR A O 1
ATOM 1380 N N . VAL A 1 196 ? 22.934 12.901 10.867 1.00 96.75 196 VAL A N 1
ATOM 1381 C CA . VAL A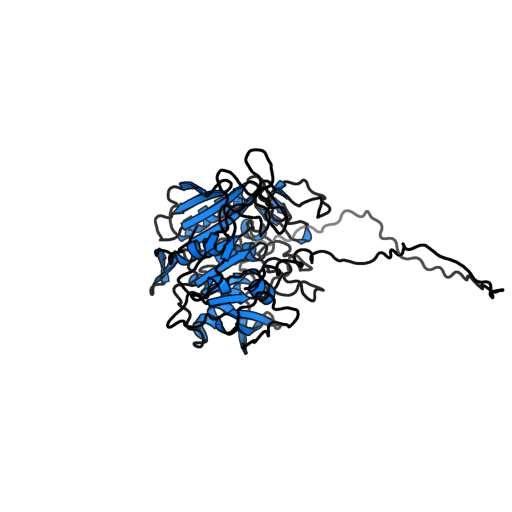 1 196 ? 23.947 13.947 11.003 1.00 96.75 196 VAL A CA 1
ATOM 1382 C C . VAL A 1 196 ? 23.369 15.229 11.589 1.00 96.75 196 VAL A C 1
ATOM 1384 O O . VAL A 1 196 ? 22.178 15.529 11.454 1.00 96.75 196 VAL A O 1
ATOM 1387 N N . ASP A 1 197 ? 24.220 15.977 12.283 1.00 96.31 197 ASP A N 1
ATOM 1388 C CA . ASP A 1 197 ? 23.917 17.325 12.749 1.00 96.31 197 ASP A CA 1
ATOM 1389 C C . ASP A 1 197 ? 24.132 18.377 11.644 1.00 96.31 197 ASP A C 1
ATOM 1391 O O . ASP A 1 197 ? 24.507 18.069 10.511 1.00 96.31 197 ASP A O 1
ATOM 1395 N N . GLY A 1 198 ? 23.910 19.654 11.970 1.00 91.56 198 GLY A N 1
ATOM 1396 C CA . GLY A 1 198 ? 24.095 20.760 11.023 1.00 91.56 198 GLY A CA 1
ATOM 1397 C C . GLY A 1 198 ? 25.539 20.973 10.544 1.00 91.56 198 GLY A C 1
ATOM 1398 O O . GLY A 1 198 ? 25.747 21.735 9.602 1.00 91.56 198 GLY A O 1
ATOM 1399 N N . ALA A 1 199 ? 26.527 20.328 11.170 1.00 93.94 199 ALA A N 1
ATOM 1400 C CA . ALA A 1 199 ? 27.931 20.344 10.763 1.00 93.94 199 ALA A CA 1
ATOM 1401 C C . ALA A 1 199 ? 28.344 19.067 10.002 1.00 93.94 199 ALA A C 1
ATOM 1403 O O . ALA A 1 199 ? 29.511 18.938 9.632 1.00 93.94 199 ALA A O 1
ATOM 1404 N N . GLY A 1 200 ? 27.417 18.128 9.773 1.00 93.75 200 GLY A N 1
ATOM 1405 C CA . GLY A 1 200 ? 27.685 16.842 9.124 1.00 93.75 200 GLY A CA 1
ATOM 1406 C C . GLY A 1 200 ? 28.286 15.781 10.054 1.00 93.75 200 GLY A C 1
ATOM 1407 O O . GLY A 1 200 ? 28.740 14.740 9.583 1.00 93.75 200 GLY A O 1
ATOM 1408 N N . SER A 1 201 ? 28.322 16.016 11.369 1.00 96.44 201 SER A N 1
ATOM 1409 C CA . SER A 1 201 ? 28.825 15.029 12.332 1.00 96.44 201 SER A CA 1
ATOM 1410 C C . SER A 1 201 ? 27.735 14.026 12.699 1.00 96.44 201 SER A C 1
ATOM 1412 O O . SER A 1 201 ? 26.578 14.401 12.878 1.00 96.44 201 SER A O 1
ATOM 1414 N N . ARG A 1 202 ? 28.104 12.745 12.854 1.00 96.50 202 ARG A N 1
ATOM 1415 C CA . ARG A 1 202 ? 27.164 11.687 13.261 1.00 96.50 202 ARG A CA 1
ATOM 1416 C C . ARG A 1 202 ? 26.480 12.035 14.580 1.00 96.50 202 ARG A C 1
ATOM 1418 O O . ARG A 1 202 ? 27.144 12.384 15.556 1.00 96.50 202 ARG A O 1
ATOM 1425 N N . CYS A 1 203 ? 25.170 11.849 14.628 1.00 96.62 203 CYS A N 1
ATOM 1426 C CA . CYS A 1 203 ? 24.354 12.103 15.809 1.00 96.62 203 CYS A CA 1
ATOM 1427 C C . CYS A 1 203 ? 23.330 10.977 16.022 1.00 96.62 203 CYS A C 1
ATOM 1429 O O . CYS A 1 203 ? 23.256 10.011 15.263 1.00 96.62 203 CYS A O 1
ATOM 1431 N N . THR A 1 204 ? 22.556 11.043 17.104 1.00 95.69 204 THR A N 1
ATOM 1432 C CA . THR A 1 204 ? 21.491 10.070 17.384 1.00 95.69 204 THR A CA 1
ATOM 1433 C C . THR A 1 204 ? 20.305 10.802 18.012 1.00 95.69 204 THR A C 1
ATOM 1435 O O . THR A 1 204 ? 20.434 11.257 19.152 1.00 95.69 204 THR A O 1
ATOM 1438 N N . PRO A 1 205 ? 19.160 10.936 17.314 1.00 94.56 205 PRO A N 1
ATOM 1439 C CA . PRO A 1 205 ? 17.984 11.584 17.884 1.00 94.56 205 PRO A CA 1
ATOM 1440 C C . PRO A 1 205 ? 17.364 10.709 18.981 1.00 94.56 205 PRO A C 1
ATOM 1442 O O . PRO A 1 205 ? 17.602 9.495 18.995 1.00 94.56 205 PRO A O 1
ATOM 1445 N N . PRO A 1 206 ? 16.558 11.271 19.900 1.00 92.25 206 PRO A N 1
ATOM 1446 C CA . PRO A 1 206 ? 15.792 10.475 20.856 1.00 92.25 206 PRO A CA 1
ATOM 1447 C C . PRO A 1 206 ? 14.867 9.483 20.134 1.00 92.25 206 PRO A C 1
ATOM 1449 O O . PRO A 1 206 ? 14.450 9.710 19.000 1.00 92.25 206 PRO A O 1
ATOM 1452 N N . SER A 1 207 ? 14.571 8.354 20.780 1.00 87.88 207 SER A N 1
ATOM 1453 C CA . SER A 1 207 ? 13.606 7.393 20.241 1.00 87.88 207 SER A CA 1
ATOM 1454 C C . SER A 1 207 ? 12.201 7.770 20.687 1.00 87.88 207 SER A C 1
ATOM 1456 O O . SER A 1 207 ? 11.988 8.029 21.867 1.00 87.88 207 SER A O 1
ATOM 1458 N N . ALA A 1 208 ? 11.259 7.756 19.752 1.00 82.75 208 ALA A N 1
ATOM 1459 C CA . ALA A 1 208 ? 9.834 7.860 20.018 1.00 82.75 208 ALA A CA 1
ATOM 1460 C C . ALA A 1 208 ? 9.175 6.488 19.839 1.00 82.75 208 ALA A C 1
ATOM 1462 O O . ALA A 1 208 ? 9.644 5.657 19.060 1.00 82.75 208 ALA A O 1
ATOM 1463 N N . THR A 1 209 ? 8.079 6.251 20.555 1.00 77.25 209 THR A N 1
ATOM 1464 C CA . THR A 1 209 ? 7.315 4.998 20.498 1.00 77.25 209 THR A CA 1
ATOM 1465 C C . THR A 1 209 ? 5.872 5.283 20.106 1.00 77.25 209 THR A C 1
ATOM 1467 O O . THR A 1 209 ? 5.216 6.114 20.737 1.00 77.25 209 THR A O 1
ATOM 1470 N N . TYR A 1 210 ? 5.363 4.574 19.101 1.00 74.00 210 TYR A N 1
ATOM 1471 C CA . TYR A 1 210 ? 3.946 4.598 18.746 1.00 74.00 210 TYR A CA 1
ATOM 1472 C C . TYR A 1 210 ? 3.154 3.564 19.537 1.00 74.00 210 TYR A C 1
ATOM 1474 O O . TYR A 1 210 ? 3.567 2.411 19.648 1.00 74.00 210 TYR A O 1
ATOM 1482 N N . ARG A 1 211 ? 1.986 3.975 20.036 1.00 70.19 211 ARG A N 1
ATOM 1483 C CA . ARG A 1 211 ? 0.965 3.080 20.584 1.00 70.19 211 ARG A CA 1
ATOM 1484 C C . ARG A 1 211 ? -0.325 3.268 19.800 1.00 70.19 211 ARG A C 1
ATOM 1486 O O . ARG A 1 211 ? -0.807 4.396 19.692 1.00 70.19 211 ARG A O 1
ATOM 1493 N N . ASN A 1 212 ? -0.856 2.177 19.264 1.00 72.31 212 ASN A N 1
ATOM 1494 C CA . ASN A 1 212 ? -2.175 2.158 18.652 1.00 72.31 212 ASN A CA 1
ATOM 1495 C C . ASN A 1 212 ? -3.218 1.795 19.715 1.00 72.31 212 ASN A C 1
ATOM 1497 O O . ASN A 1 212 ? -3.036 0.843 20.470 1.00 72.31 212 ASN A O 1
ATOM 1501 N N . ALA A 1 213 ? -4.295 2.571 19.788 1.00 67.56 213 ALA A N 1
ATOM 1502 C CA . ALA A 1 213 ? -5.385 2.335 20.728 1.00 67.56 213 ALA A CA 1
ATOM 1503 C C . ALA A 1 213 ? -6.485 1.419 20.159 1.00 67.56 213 ALA A C 1
ATOM 1505 O O . ALA A 1 213 ? -7.336 0.956 20.919 1.00 67.56 213 ALA A O 1
ATOM 1506 N N . GLN A 1 214 ? -6.495 1.174 18.844 1.00 79.56 214 GLN A N 1
ATOM 1507 C CA . GLN A 1 214 ? -7.529 0.396 18.165 1.00 79.56 214 GLN A CA 1
ATOM 1508 C C . GLN A 1 214 ? -6.941 -0.865 17.542 1.00 79.56 214 GLN A C 1
ATOM 1510 O O . GLN A 1 214 ? -6.194 -0.787 16.572 1.00 79.56 214 GLN A O 1
ATOM 1515 N N . ALA A 1 215 ? -7.336 -2.023 18.063 1.00 86.50 215 ALA A N 1
ATOM 1516 C CA . ALA A 1 215 ? -6.942 -3.291 17.477 1.00 86.50 215 ALA A CA 1
ATOM 1517 C C . ALA A 1 215 ? -7.534 -3.482 16.066 1.00 86.50 215 ALA A C 1
ATOM 1519 O O . ALA A 1 215 ? -8.614 -2.958 15.776 1.00 86.50 215 ALA A O 1
ATOM 1520 N N . PHE A 1 216 ? -6.854 -4.242 15.208 1.00 90.19 216 PHE A N 1
ATOM 1521 C CA . PHE A 1 216 ? -7.348 -4.620 13.880 1.00 90.19 216 PHE A CA 1
ATOM 1522 C C . PHE A 1 216 ? -6.844 -6.008 13.467 1.00 90.19 216 PHE A C 1
ATOM 1524 O O . PHE A 1 216 ? -5.764 -6.435 13.870 1.00 90.19 216 PHE A O 1
ATOM 1531 N N . VAL A 1 217 ? -7.625 -6.708 12.645 1.00 93.69 217 VAL A N 1
ATOM 1532 C CA . VAL A 1 217 ? -7.214 -7.960 11.997 1.00 93.69 217 VAL A CA 1
ATOM 1533 C C . VAL A 1 217 ? -6.257 -7.621 10.862 1.00 93.69 217 VAL A C 1
ATOM 1535 O O . VAL A 1 217 ? -6.533 -6.715 10.072 1.00 93.69 217 VAL A O 1
ATOM 1538 N N . SER A 1 218 ? -5.148 -8.348 10.757 1.00 93.69 218 SER A N 1
ATOM 1539 C CA . SER A 1 218 ? -4.203 -8.190 9.649 1.00 93.69 218 SER A CA 1
ATOM 1540 C C . SER A 1 218 ? -4.126 -9.463 8.812 1.00 93.69 218 SER A C 1
ATOM 1542 O O . SER A 1 218 ? -3.979 -10.560 9.347 1.00 93.69 218 SER A O 1
ATOM 1544 N N . ALA A 1 219 ? -4.263 -9.314 7.496 1.00 96.38 219 ALA A N 1
ATOM 1545 C CA . ALA A 1 219 ? -4.191 -10.393 6.521 1.00 96.38 219 ALA A CA 1
ATOM 1546 C C . ALA A 1 219 ? -3.013 -10.172 5.566 1.00 96.38 219 ALA A C 1
ATOM 1548 O O . ALA A 1 219 ? -2.829 -9.078 5.035 1.00 96.38 219 ALA A O 1
ATOM 1549 N N . PHE A 1 220 ? -2.244 -11.226 5.324 1.00 96.81 220 PHE A N 1
ATOM 1550 C CA . PHE A 1 220 ? -1.016 -11.222 4.534 1.00 96.81 220 PHE A CA 1
ATOM 1551 C C . PHE A 1 220 ? -1.130 -12.284 3.438 1.00 96.81 220 PHE A C 1
ATOM 1553 O O . PHE A 1 220 ? -0.722 -13.434 3.641 1.00 96.81 220 PHE A O 1
ATOM 1560 N N . PRO A 1 221 ? -1.763 -11.947 2.305 1.00 97.62 221 PRO A N 1
ATOM 1561 C CA . PRO A 1 221 ? -1.915 -12.874 1.198 1.00 97.62 221 PRO A CA 1
ATOM 1562 C C . PRO A 1 221 ? -0.603 -13.108 0.456 1.00 97.62 221 PRO A C 1
ATOM 1564 O O . PRO A 1 221 ? 0.236 -12.213 0.354 1.00 97.62 221 PRO A O 1
ATOM 1567 N N . ASP A 1 222 ? -0.444 -14.319 -0.075 1.00 95.19 222 ASP A N 1
ATOM 1568 C CA . ASP A 1 222 ? 0.696 -14.696 -0.901 1.00 95.19 222 ASP A CA 1
ATOM 1569 C C . ASP A 1 222 ? 0.437 -14.406 -2.384 1.00 95.19 222 ASP A C 1
ATOM 1571 O O . ASP A 1 222 ? -0.525 -14.889 -3.003 1.00 95.19 222 ASP A O 1
ATOM 1575 N N . GLY A 1 223 ? 1.379 -13.683 -2.983 1.00 92.31 223 GLY A N 1
ATOM 1576 C CA . GLY A 1 223 ? 1.609 -13.704 -4.416 1.00 92.31 223 GLY A CA 1
ATOM 1577 C C . GLY A 1 223 ? 2.002 -15.109 -4.874 1.00 92.31 223 GLY A C 1
ATOM 1578 O O . GLY A 1 223 ? 2.383 -15.990 -4.090 1.00 92.31 223 GLY A O 1
ATOM 1579 N N . VAL A 1 224 ? 1.899 -15.353 -6.171 1.00 88.00 224 VAL A N 1
ATOM 1580 C CA . VAL A 1 224 ? 2.249 -16.664 -6.725 1.00 88.00 224 VAL A CA 1
ATOM 1581 C C . VAL A 1 224 ? 3.758 -16.735 -6.964 1.00 88.00 224 VAL A C 1
ATOM 1583 O O . VAL A 1 224 ? 4.399 -15.725 -7.240 1.00 88.00 224 VAL A O 1
ATOM 1586 N N . LEU A 1 225 ? 4.321 -17.940 -6.839 1.00 87.69 225 LEU A N 1
ATOM 1587 C CA . LEU A 1 225 ? 5.735 -18.194 -7.105 1.00 87.69 225 LEU A CA 1
ATOM 1588 C C . LEU A 1 225 ? 6.135 -17.737 -8.513 1.00 87.69 225 LEU A C 1
ATOM 1590 O O . LEU A 1 225 ? 5.394 -17.925 -9.488 1.00 87.69 225 LEU A O 1
ATOM 1594 N N . ASP A 1 226 ? 7.322 -17.154 -8.595 1.00 86.88 226 ASP A N 1
ATOM 1595 C CA . ASP A 1 226 ? 7.962 -16.800 -9.858 1.00 86.88 226 ASP A CA 1
ATOM 1596 C C . ASP A 1 226 ? 8.371 -18.069 -10.610 1.00 86.88 226 ASP A C 1
ATOM 1598 O O . ASP A 1 226 ? 8.640 -19.110 -9.993 1.00 86.88 226 ASP A O 1
ATOM 1602 N N . ASN A 1 227 ? 8.429 -18.010 -11.943 1.00 81.44 227 ASN A N 1
ATOM 1603 C CA . ASN A 1 227 ? 8.825 -19.183 -12.714 1.00 81.44 227 ASN A CA 1
ATOM 1604 C C . ASN A 1 227 ? 10.244 -19.651 -12.344 1.00 81.44 227 ASN A C 1
ATOM 1606 O O . ASN A 1 227 ? 11.170 -18.856 -12.203 1.00 81.44 227 ASN A O 1
ATOM 1610 N N . GLY A 1 228 ? 10.403 -20.960 -12.144 1.00 81.31 228 GLY A N 1
ATOM 1611 C CA . GLY A 1 228 ? 11.662 -21.564 -11.700 1.00 81.31 228 GLY A CA 1
ATOM 1612 C C . GLY A 1 228 ? 12.058 -21.268 -10.245 1.00 81.31 228 GLY A C 1
ATOM 1613 O O . GLY A 1 228 ? 13.073 -21.795 -9.787 1.00 81.31 228 GLY A O 1
ATOM 1614 N N . SER A 1 229 ? 11.275 -20.483 -9.495 1.00 83.69 229 SER A N 1
ATOM 1615 C CA . SER A 1 229 ? 11.568 -20.147 -8.102 1.00 83.69 229 SER A CA 1
ATOM 1616 C C . SER A 1 229 ? 10.879 -21.080 -7.111 1.00 83.69 229 SER A C 1
ATOM 1618 O O . SER A 1 229 ? 9.771 -21.569 -7.323 1.00 83.69 229 SER A O 1
ATOM 1620 N N . THR A 1 230 ? 11.532 -21.296 -5.972 1.00 83.00 230 THR A N 1
ATOM 1621 C CA . THR A 1 230 ? 10.969 -22.028 -4.827 1.00 83.00 230 THR A CA 1
ATOM 1622 C C . THR A 1 230 ? 10.565 -21.110 -3.677 1.00 83.00 230 THR A C 1
ATOM 1624 O O . THR A 1 230 ? 9.929 -21.570 -2.731 1.00 83.00 230 THR A O 1
ATOM 1627 N N . THR A 1 231 ? 10.940 -19.827 -3.727 1.00 83.50 231 THR A N 1
ATOM 1628 C CA . THR A 1 231 ? 10.741 -18.890 -2.605 1.00 83.50 231 THR A CA 1
ATOM 1629 C C . THR A 1 231 ? 10.293 -17.494 -3.021 1.00 83.50 231 THR A C 1
ATOM 1631 O O . THR A 1 231 ? 9.583 -16.854 -2.252 1.00 83.50 231 THR A O 1
ATOM 1634 N N . GLN A 1 232 ? 10.682 -17.021 -4.207 1.00 87.75 232 GLN A N 1
ATOM 1635 C CA . GLN A 1 232 ? 10.361 -15.674 -4.670 1.00 87.75 232 GLN A CA 1
ATOM 1636 C C . GLN A 1 232 ? 8.962 -15.642 -5.279 1.00 87.75 232 GLN A C 1
ATOM 1638 O O . GLN A 1 232 ? 8.565 -16.558 -6.006 1.00 87.75 232 GLN A O 1
ATOM 1643 N N . ARG A 1 233 ? 8.214 -14.596 -4.933 1.00 91.50 233 ARG A N 1
ATOM 1644 C CA . ARG A 1 233 ? 6.854 -14.366 -5.409 1.00 91.50 233 ARG A CA 1
ATOM 1645 C C . ARG A 1 233 ? 6.702 -12.916 -5.824 1.00 91.50 233 ARG A C 1
ATOM 1647 O O . ARG A 1 233 ? 7.227 -12.012 -5.164 1.00 91.50 233 ARG A O 1
ATOM 1654 N N . HIS A 1 234 ? 5.888 -12.711 -6.843 1.00 92.56 234 HIS A N 1
ATOM 1655 C CA . HIS A 1 234 ? 5.426 -11.403 -7.266 1.00 92.56 234 HIS A CA 1
ATOM 1656 C C . HIS A 1 234 ? 3.920 -11.406 -7.491 1.00 92.56 234 HIS A C 1
ATOM 1658 O O . HIS A 1 234 ? 3.300 -12.421 -7.829 1.00 92.56 234 HIS A O 1
ATOM 1664 N N . TRP A 1 235 ? 3.346 -10.225 -7.307 1.00 94.19 235 TRP A N 1
ATOM 1665 C CA . TRP A 1 235 ? 1.997 -9.909 -7.739 1.00 94.19 235 TRP A CA 1
ATOM 1666 C C . TRP A 1 235 ? 1.969 -9.627 -9.232 1.00 94.19 235 TRP A C 1
ATOM 1668 O O . TRP A 1 235 ? 2.867 -8.963 -9.762 1.00 94.19 235 TRP A O 1
ATOM 1678 N N . GLU A 1 236 ? 0.880 -10.025 -9.878 1.00 92.00 236 GLU A N 1
ATOM 1679 C CA . GLU A 1 236 ? 0.472 -9.439 -11.143 1.00 92.00 236 GLU A CA 1
ATOM 1680 C C . GLU A 1 236 ? -0.037 -8.009 -10.885 1.00 92.00 236 GLU A C 1
ATOM 1682 O O . GLU A 1 236 ? -1.234 -7.736 -10.816 1.00 92.00 236 GLU A O 1
ATOM 1687 N N . ASP A 1 237 ? 0.893 -7.073 -10.733 1.00 92.25 237 ASP A N 1
ATOM 1688 C CA . ASP A 1 237 ? 0.618 -5.687 -10.366 1.00 92.25 237 ASP A CA 1
ATOM 1689 C C . ASP A 1 237 ? 0.219 -4.780 -11.538 1.00 92.25 237 ASP A C 1
ATOM 1691 O O . ASP A 1 237 ? -0.166 -3.636 -11.315 1.00 92.25 237 ASP A O 1
ATOM 1695 N N . GLY A 1 238 ? 0.225 -5.288 -12.773 1.00 90.56 238 GLY A N 1
ATOM 1696 C CA . GLY A 1 238 ? -0.157 -4.541 -13.971 1.00 90.56 238 GLY A CA 1
ATOM 1697 C C . GLY A 1 238 ? 1.011 -3.976 -14.778 1.00 90.56 238 GLY A C 1
ATOM 1698 O O . GLY A 1 238 ? 0.774 -3.291 -15.777 1.00 90.56 238 GLY A O 1
ATOM 1699 N N . ARG A 1 239 ? 2.259 -4.264 -14.391 1.00 91.38 239 ARG A N 1
ATOM 1700 C CA . ARG A 1 239 ? 3.420 -4.074 -15.272 1.00 91.38 239 ARG A CA 1
ATOM 1701 C C . ARG A 1 239 ? 3.389 -5.066 -16.435 1.00 91.38 239 ARG A C 1
ATOM 1703 O O . ARG A 1 239 ? 2.706 -6.086 -16.386 1.00 91.38 239 ARG A O 1
ATOM 1710 N N . VAL A 1 240 ? 4.106 -4.724 -17.505 1.00 86.56 240 VAL A N 1
ATOM 1711 C CA . VAL A 1 240 ? 4.201 -5.536 -18.722 1.00 86.56 240 VAL A CA 1
ATOM 1712 C C . VAL A 1 240 ? 5.671 -5.655 -19.153 1.00 86.56 240 VAL A C 1
ATOM 1714 O O . VAL A 1 240 ? 6.263 -4.627 -19.490 1.00 86.56 240 VAL A O 1
ATOM 1717 N N . PRO A 1 241 ? 6.248 -6.872 -19.160 1.00 82.94 241 PRO A N 1
ATOM 1718 C CA . PRO A 1 241 ? 5.734 -8.046 -18.448 1.00 82.94 241 PRO A CA 1
ATOM 1719 C C . PRO A 1 241 ? 5.648 -7.774 -16.936 1.00 82.94 241 PRO A C 1
ATOM 1721 O O . PRO A 1 241 ? 6.309 -6.881 -16.400 1.00 82.94 241 PRO A O 1
ATOM 1724 N N . SER A 1 242 ? 4.805 -8.528 -16.242 1.00 82.31 242 SER A N 1
ATOM 1725 C CA . SER A 1 242 ? 4.829 -8.560 -14.780 1.00 82.31 242 SER A CA 1
ATOM 1726 C C . SER A 1 242 ? 6.109 -9.289 -14.336 1.00 82.31 242 SER A C 1
ATOM 1728 O O . SER A 1 242 ? 6.512 -10.235 -15.016 1.00 82.31 242 SER A O 1
ATOM 1730 N N . PRO A 1 243 ? 6.764 -8.911 -13.225 1.00 83.50 243 PRO A N 1
ATOM 1731 C CA . PRO A 1 243 ? 7.976 -9.603 -12.774 1.00 83.50 243 PRO A CA 1
ATOM 1732 C C . PRO A 1 243 ? 7.716 -11.047 -12.352 1.00 83.50 243 PRO A C 1
ATOM 1734 O O . PRO A 1 243 ? 6.699 -11.323 -11.719 1.00 83.50 243 PRO A O 1
ATOM 1737 N N . GLY A 1 244 ? 8.660 -11.945 -12.639 1.00 76.88 244 GLY A N 1
ATOM 1738 C CA . GLY A 1 244 ? 8.561 -13.364 -12.271 1.00 76.88 244 GLY A CA 1
ATOM 1739 C C . GLY A 1 244 ? 7.810 -14.238 -13.285 1.00 76.88 244 GLY A C 1
ATOM 1740 O O . GLY A 1 244 ? 7.448 -15.373 -12.962 1.00 76.88 244 GLY A O 1
ATOM 1741 N N . PHE A 1 245 ? 7.578 -13.725 -14.499 1.00 71.75 245 PHE A N 1
ATOM 1742 C CA . PHE A 1 245 ? 6.814 -14.379 -15.563 1.00 71.75 245 PHE A CA 1
ATOM 1743 C C . PHE A 1 245 ? 7.613 -14.488 -16.867 1.00 71.75 245 PHE A C 1
ATOM 1745 O O . PHE A 1 245 ? 8.395 -13.601 -17.195 1.00 71.75 245 PHE A O 1
ATOM 1752 N N . ASP A 1 246 ? 7.360 -15.549 -17.640 1.00 67.19 246 ASP A N 1
ATOM 1753 C CA . ASP A 1 246 ? 8.118 -15.839 -18.868 1.00 67.19 246 ASP A CA 1
ATOM 1754 C C . ASP A 1 246 ? 7.633 -15.049 -20.088 1.00 67.19 246 ASP A C 1
ATOM 1756 O O . ASP A 1 246 ? 8.363 -14.907 -21.068 1.00 67.19 246 ASP A O 1
ATOM 1760 N N . THR A 1 247 ? 6.373 -14.593 -20.081 1.00 68.38 247 THR A N 1
ATOM 1761 C CA . THR A 1 247 ? 5.762 -13.936 -21.245 1.00 68.38 247 THR A CA 1
ATOM 1762 C C . THR A 1 247 ? 4.854 -12.762 -20.850 1.00 68.38 247 THR A C 1
ATOM 1764 O O . THR A 1 247 ? 4.130 -12.858 -19.855 1.00 68.38 247 THR A O 1
ATOM 1767 N N . PRO A 1 248 ? 4.811 -11.671 -21.645 1.00 62.44 248 PRO A N 1
ATOM 1768 C CA . PRO A 1 248 ? 3.951 -10.507 -21.379 1.00 62.44 248 PRO A CA 1
ATOM 1769 C C . PRO A 1 248 ? 2.442 -10.803 -21.288 1.00 62.44 248 PRO A C 1
ATOM 1771 O O . PRO A 1 248 ? 1.715 -10.098 -20.581 1.00 62.44 248 PRO A O 1
ATOM 1774 N N . GLY A 1 249 ? 1.987 -11.857 -21.978 1.00 59.41 249 GLY A N 1
ATOM 1775 C CA . GLY A 1 249 ? 0.593 -12.311 -22.014 1.00 59.41 249 GLY A CA 1
ATOM 1776 C C . GLY A 1 249 ? 0.213 -13.310 -20.916 1.00 59.41 249 GLY A C 1
ATOM 1777 O O . GLY A 1 249 ? -0.876 -13.878 -20.962 1.00 59.41 249 GLY A O 1
ATOM 1778 N N . GLN A 1 250 ? 1.091 -13.582 -19.945 1.00 67.75 250 GLN A N 1
ATOM 1779 C CA . GLN A 1 250 ? 0.728 -14.387 -18.782 1.00 67.75 250 GLN A CA 1
ATOM 1780 C C . GLN A 1 250 ? -0.039 -13.525 -17.768 1.00 67.75 250 GLN A C 1
ATOM 1782 O O . GLN A 1 250 ? 0.410 -12.449 -17.381 1.00 67.75 250 GLN A O 1
ATOM 1787 N N . HIS A 1 251 ? -1.193 -14.019 -17.308 1.00 72.94 251 HIS A N 1
ATOM 1788 C CA . HIS A 1 251 ? -2.060 -13.304 -16.367 1.00 72.94 251 HIS A CA 1
ATOM 1789 C C . HIS A 1 251 ? -2.405 -14.172 -15.162 1.00 72.94 251 HIS A C 1
ATOM 1791 O O . HIS A 1 251 ? -2.684 -15.362 -15.301 1.00 72.94 251 HIS A O 1
ATOM 1797 N N . ARG A 1 252 ? -2.453 -13.571 -13.973 1.00 83.62 252 ARG A N 1
ATOM 1798 C CA . ARG A 1 252 ? -2.994 -14.168 -12.740 1.00 83.62 252 ARG A CA 1
ATOM 1799 C C . ARG A 1 252 ? -4.102 -13.267 -12.218 1.00 83.62 252 ARG A C 1
ATOM 1801 O O . ARG A 1 252 ? -4.024 -12.048 -12.381 1.00 83.62 252 ARG A O 1
ATOM 1808 N N . ASP A 1 253 ? -5.136 -13.862 -11.637 1.00 90.12 253 ASP A N 1
ATOM 1809 C CA . ASP A 1 253 ? -6.226 -13.088 -11.051 1.00 90.12 253 ASP A CA 1
ATOM 1810 C C . ASP A 1 253 ? -5.922 -12.728 -9.591 1.00 90.12 253 ASP A C 1
ATOM 1812 O O . ASP A 1 253 ? -6.584 -13.154 -8.648 1.00 90.12 253 ASP A O 1
ATOM 1816 N N . ASP A 1 254 ? -4.861 -11.945 -9.392 1.00 94.31 254 ASP A N 1
ATOM 1817 C CA . ASP A 1 254 ? -4.492 -11.485 -8.052 1.00 94.31 254 ASP A CA 1
ATOM 1818 C C . ASP A 1 254 ? -5.481 -10.446 -7.501 1.00 94.31 254 ASP A C 1
ATOM 1820 O O . ASP A 1 254 ? -5.591 -10.286 -6.288 1.00 94.31 254 ASP A O 1
ATOM 1824 N N . VAL A 1 255 ? -6.236 -9.770 -8.376 1.00 94.56 255 VAL A N 1
ATOM 1825 C CA . VAL A 1 255 ? -7.319 -8.860 -7.972 1.00 94.56 255 VAL A CA 1
ATOM 1826 C C . VAL A 1 255 ? -8.471 -9.669 -7.377 1.00 94.56 255 VAL A C 1
ATOM 1828 O O . VAL A 1 255 ? -8.880 -9.394 -6.249 1.00 94.56 255 VAL A O 1
ATOM 1831 N N . GLY A 1 256 ? -8.924 -10.710 -8.082 1.00 95.44 256 GLY A N 1
ATOM 1832 C CA . GLY A 1 256 ? -9.930 -11.649 -7.595 1.00 95.44 256 GLY A CA 1
ATOM 1833 C C . GLY A 1 256 ? -9.482 -12.410 -6.355 1.00 95.44 256 GLY A C 1
ATOM 1834 O O . GLY A 1 256 ? -10.286 -12.627 -5.452 1.00 95.44 256 GLY A O 1
ATOM 1835 N N . PHE A 1 257 ? -8.191 -12.736 -6.230 1.00 97.62 257 PHE A N 1
ATOM 1836 C CA . PHE A 1 257 ? -7.684 -13.356 -5.006 1.00 97.62 257 PHE A CA 1
ATOM 1837 C C . PHE A 1 257 ? -7.793 -12.422 -3.792 1.00 97.62 257 PHE A C 1
ATOM 1839 O O . PHE A 1 257 ? -8.205 -12.861 -2.720 1.00 97.62 257 PHE A O 1
ATOM 1846 N N . ILE A 1 258 ? -7.466 -11.135 -3.940 1.00 98.31 258 ILE A N 1
ATOM 1847 C CA . ILE A 1 258 ? -7.583 -10.157 -2.845 1.00 98.31 258 ILE A CA 1
ATOM 1848 C C . ILE A 1 258 ? -9.055 -9.898 -2.494 1.00 98.31 258 ILE A C 1
ATOM 1850 O O . ILE A 1 258 ? -9.391 -9.827 -1.310 1.00 98.31 258 ILE A O 1
ATOM 1854 N N . ASP A 1 259 ? -9.940 -9.823 -3.493 1.00 97.62 259 ASP A N 1
ATOM 1855 C CA . ASP A 1 259 ? -11.392 -9.774 -3.278 1.00 97.62 259 ASP A CA 1
ATOM 1856 C C . ASP A 1 259 ? -11.882 -10.989 -2.473 1.00 97.62 259 ASP A C 1
ATOM 1858 O O . ASP A 1 259 ? -12.582 -10.836 -1.468 1.00 97.62 259 ASP A O 1
ATOM 1862 N N . HIS A 1 260 ? -11.426 -12.188 -2.847 1.00 97.69 260 HIS A N 1
ATOM 1863 C CA . HIS A 1 260 ? -11.743 -13.442 -2.165 1.00 97.69 260 HIS A CA 1
ATOM 1864 C C . HIS A 1 260 ? -11.226 -13.488 -0.725 1.00 97.69 260 HIS A C 1
ATOM 1866 O O . HIS A 1 260 ? -11.948 -13.930 0.163 1.00 97.69 260 HIS A O 1
ATOM 1872 N N . VAL A 1 261 ? -10.012 -13.000 -0.450 1.00 98.25 261 VAL A N 1
ATOM 1873 C CA . VAL A 1 261 ? -9.486 -12.904 0.927 1.00 98.25 261 VAL A CA 1
ATOM 1874 C C . VAL A 1 261 ? -10.413 -12.057 1.799 1.00 98.25 261 VAL A C 1
ATOM 1876 O O . VAL A 1 261 ? -10.754 -12.462 2.911 1.00 98.25 261 VAL A O 1
ATOM 1879 N N . ILE A 1 262 ? -10.870 -10.910 1.289 1.00 98.12 262 ILE A N 1
ATOM 1880 C CA . ILE A 1 262 ? -11.829 -10.058 2.002 1.00 98.12 262 ILE A CA 1
ATOM 1881 C C . ILE A 1 262 ? -13.168 -10.790 2.171 1.00 98.12 262 ILE A C 1
ATOM 1883 O O . ILE A 1 262 ? -13.733 -10.765 3.263 1.00 98.12 262 ILE A O 1
ATOM 1887 N N . ALA A 1 263 ? -13.660 -11.474 1.132 1.00 97.12 263 ALA A N 1
ATOM 1888 C CA . ALA A 1 263 ? -14.899 -12.251 1.197 1.00 97.12 263 ALA A CA 1
ATOM 1889 C C . ALA A 1 263 ? -14.840 -13.322 2.293 1.00 97.12 263 ALA A C 1
ATOM 1891 O O . ALA A 1 263 ? -15.718 -13.366 3.150 1.00 97.12 263 ALA A O 1
ATOM 1892 N N . VAL A 1 264 ? -13.777 -14.132 2.318 1.00 96.88 264 VAL A N 1
ATOM 1893 C CA . VAL A 1 264 ? -13.576 -15.175 3.331 1.00 96.88 264 VAL A CA 1
ATOM 1894 C C . VAL A 1 264 ? -13.597 -14.578 4.733 1.00 96.88 264 VAL A C 1
ATOM 1896 O O . VAL A 1 264 ? -14.285 -15.100 5.601 1.00 96.88 264 VAL A O 1
ATOM 1899 N N . LEU A 1 265 ? -12.884 -13.476 4.967 1.00 96.56 265 LEU A N 1
ATOM 1900 C CA . LEU A 1 265 ? -12.779 -12.902 6.311 1.00 96.56 265 LEU A CA 1
ATOM 1901 C C . LEU A 1 265 ? -14.056 -12.212 6.791 1.00 96.56 265 LEU A C 1
ATOM 1903 O O . LEU A 1 265 ? -14.287 -12.157 7.996 1.00 96.56 265 LEU A O 1
ATOM 1907 N N . LEU A 1 266 ? -14.894 -11.731 5.874 1.00 94.81 266 LEU A N 1
ATOM 1908 C CA . LEU A 1 266 ? -16.226 -11.219 6.196 1.00 94.81 266 LEU A CA 1
ATOM 1909 C C . LEU A 1 266 ? -17.246 -12.340 6.426 1.00 94.81 266 LEU A C 1
ATOM 1911 O O . LEU A 1 266 ? -18.100 -12.222 7.305 1.00 94.81 266 LEU A O 1
ATOM 1915 N N . ASP A 1 267 ? -17.176 -13.411 5.634 1.00 90.50 267 ASP A N 1
ATOM 1916 C CA . ASP A 1 267 ? -18.249 -14.402 5.533 1.00 90.50 267 ASP A CA 1
ATOM 1917 C C . ASP A 1 267 ? -18.003 -15.673 6.381 1.00 90.50 267 ASP A C 1
ATOM 1919 O O . ASP A 1 267 ? -18.965 -16.370 6.704 1.00 90.50 267 ASP A O 1
ATOM 1923 N N . ASP A 1 268 ? -16.760 -15.983 6.788 1.00 79.62 268 ASP A N 1
ATOM 1924 C CA . ASP A 1 268 ? -16.416 -17.184 7.587 1.00 79.62 268 ASP A CA 1
ATOM 1925 C C . ASP A 1 268 ? -17.115 -17.181 8.963 1.00 79.62 268 ASP A C 1
ATOM 1927 O O . ASP A 1 268 ? -17.350 -18.226 9.565 1.00 79.62 268 ASP A O 1
ATOM 1931 N N . GLY A 1 269 ? -17.475 -16.001 9.489 1.00 76.44 269 GLY A N 1
ATOM 1932 C CA . GLY A 1 269 ? -18.187 -15.849 10.768 1.00 76.44 269 GLY A CA 1
ATOM 1933 C C . GLY A 1 269 ? -17.375 -16.265 12.004 1.00 76.44 269 GLY A C 1
ATOM 1934 O O . GLY A 1 269 ? -17.882 -16.233 13.126 1.00 76.44 269 GLY A O 1
ATOM 1935 N N . LEU A 1 270 ? -16.115 -16.658 11.810 1.00 76.25 270 LEU A N 1
ATOM 1936 C CA . LEU A 1 270 ? -15.187 -17.082 12.858 1.00 76.25 270 LEU A CA 1
ATOM 1937 C C . LEU A 1 270 ? -14.225 -15.968 13.298 1.00 76.25 270 LEU A C 1
ATOM 1939 O O . LEU A 1 270 ? -13.593 -16.091 14.348 1.00 76.25 270 LEU A O 1
ATOM 1943 N N . ILE A 1 271 ? -14.071 -14.921 12.488 1.00 87.31 271 ILE A N 1
ATOM 1944 C CA . ILE A 1 271 ? -13.315 -13.709 12.808 1.00 87.31 271 ILE A CA 1
ATOM 1945 C C . ILE A 1 271 ? -14.311 -12.557 12.694 1.00 87.31 271 ILE A C 1
ATOM 1947 O O . ILE A 1 271 ? -14.939 -12.390 11.655 1.00 87.31 271 ILE A O 1
ATOM 1951 N N . ASP A 1 272 ? -14.492 -11.803 13.776 1.00 90.88 272 ASP A N 1
ATOM 1952 C CA . ASP A 1 272 ? -15.448 -10.695 13.814 1.00 90.88 272 ASP A CA 1
ATOM 1953 C C . ASP A 1 272 ? -14.834 -9.475 13.113 1.00 90.88 272 ASP A C 1
ATOM 1955 O O . ASP A 1 272 ? -14.159 -8.654 13.738 1.00 90.88 272 ASP A O 1
ATOM 1959 N N . VAL A 1 273 ? -14.975 -9.418 11.786 1.00 95.06 273 VAL A N 1
ATOM 1960 C CA . VAL A 1 273 ? -14.502 -8.309 10.950 1.00 95.06 273 VAL A CA 1
ATOM 1961 C C . VAL A 1 273 ? -15.621 -7.297 10.742 1.00 95.06 273 VAL A C 1
ATOM 1963 O O . VAL A 1 273 ? -16.751 -7.632 10.400 1.00 95.06 273 VAL A O 1
ATOM 1966 N N . ASP A 1 274 ? -15.279 -6.028 10.909 1.00 94.81 274 ASP A N 1
ATOM 1967 C CA . ASP A 1 274 ? -16.138 -4.886 10.652 1.00 94.81 274 ASP A CA 1
ATOM 1968 C C . ASP A 1 274 ? -16.212 -4.590 9.140 1.00 94.81 274 ASP A C 1
ATOM 1970 O O . ASP A 1 274 ? -15.231 -4.102 8.563 1.00 94.81 274 ASP A O 1
ATOM 1974 N N . PRO A 1 275 ? -17.362 -4.821 8.476 1.00 95.31 275 PRO A N 1
ATOM 1975 C CA . PRO A 1 275 ? -17.498 -4.616 7.033 1.00 95.31 275 PRO A CA 1
ATOM 1976 C C . PRO A 1 275 ? -17.371 -3.145 6.617 1.00 95.31 275 PRO A C 1
ATOM 1978 O O . PRO A 1 275 ? -17.152 -2.855 5.443 1.00 95.31 275 PRO A O 1
ATOM 1981 N N . GLY A 1 276 ? -17.493 -2.203 7.559 1.00 96.00 276 GLY A N 1
ATOM 1982 C CA . GLY A 1 276 ? -17.310 -0.780 7.296 1.00 96.00 276 GLY A CA 1
ATOM 1983 C C . GLY A 1 276 ? -15.852 -0.321 7.352 1.00 96.00 276 GLY A C 1
ATOM 1984 O O . GLY A 1 276 ? -15.589 0.847 7.073 1.00 96.00 276 GLY A O 1
ATOM 1985 N N . ALA A 1 277 ? -14.905 -1.179 7.737 1.00 96.38 277 ALA A N 1
ATOM 1986 C CA . ALA A 1 277 ? -13.519 -0.793 8.009 1.00 96.38 277 ALA A CA 1
ATOM 1987 C C . ALA A 1 277 ? -12.519 -1.755 7.362 1.00 96.38 277 ALA A C 1
ATOM 1989 O O . ALA A 1 277 ? -11.759 -2.444 8.041 1.00 96.38 277 ALA A O 1
ATOM 1990 N N . LEU A 1 278 ? -12.544 -1.785 6.030 1.00 98.00 278 LEU A N 1
ATOM 1991 C CA . LEU A 1 278 ? -11.701 -2.636 5.196 1.00 98.00 278 LEU A CA 1
ATOM 1992 C C . LEU A 1 278 ? -10.648 -1.784 4.488 1.00 98.00 278 LEU A C 1
ATOM 1994 O O . LEU A 1 278 ? -10.992 -0.794 3.833 1.00 98.00 278 LEU A O 1
ATOM 1998 N N . TYR A 1 279 ? -9.382 -2.179 4.598 1.00 98.38 279 TYR A N 1
ATOM 1999 C CA . TYR A 1 279 ? -8.246 -1.427 4.071 1.00 98.38 279 TYR A CA 1
ATOM 2000 C C . TYR A 1 279 ? -7.262 -2.337 3.344 1.00 98.38 279 TYR A C 1
ATOM 2002 O O . TYR A 1 279 ? -7.028 -3.469 3.766 1.00 98.38 279 TYR A O 1
ATOM 2010 N N . VAL A 1 280 ? -6.632 -1.816 2.292 1.00 98.69 280 VAL A N 1
ATOM 2011 C CA . VAL A 1 280 ? -5.558 -2.511 1.567 1.00 98.69 280 VAL A CA 1
ATOM 2012 C C . VAL A 1 280 ? -4.315 -1.629 1.545 1.00 98.69 280 VAL A C 1
ATOM 2014 O O . VAL A 1 280 ? -4.379 -0.448 1.202 1.00 98.69 280 VAL A O 1
ATOM 2017 N N . MET A 1 281 ? -3.176 -2.187 1.934 1.00 97.75 281 MET A N 1
ATOM 2018 C CA . MET A 1 281 ? -1.899 -1.483 1.983 1.00 97.75 281 MET A CA 1
ATOM 2019 C C . MET A 1 281 ? -0.797 -2.347 1.378 1.00 97.75 281 MET A C 1
ATOM 2021 O O . MET A 1 281 ? -0.882 -3.570 1.417 1.00 97.75 281 MET A O 1
ATOM 2025 N N . GLY A 1 282 ? 0.263 -1.739 0.857 1.00 96.94 282 GLY A N 1
ATOM 2026 C CA . GLY A 1 282 ? 1.391 -2.500 0.327 1.00 96.94 282 GLY A CA 1
ATOM 2027 C C . GLY A 1 282 ? 2.579 -1.628 -0.044 1.00 96.94 282 GLY A C 1
ATOM 2028 O O . GLY A 1 282 ? 2.441 -0.421 -0.241 1.00 96.94 282 GLY A O 1
ATOM 2029 N N . GLY A 1 283 ? 3.756 -2.249 -0.127 1.00 95.38 283 GLY A N 1
ATOM 2030 C CA . GLY A 1 283 ? 5.007 -1.592 -0.514 1.00 95.38 283 GLY A CA 1
ATOM 2031 C C . GLY A 1 283 ? 5.602 -2.172 -1.798 1.00 95.38 283 GLY A C 1
ATOM 2032 O O . GLY A 1 283 ? 5.488 -3.375 -2.028 1.00 95.38 283 GLY A O 1
ATOM 2033 N N . SER A 1 284 ? 6.275 -1.361 -2.619 1.00 95.00 284 SER A N 1
ATOM 2034 C CA . SER A 1 284 ? 7.008 -1.830 -3.812 1.00 95.00 284 SER A CA 1
ATOM 2035 C C . SER A 1 284 ? 6.066 -2.526 -4.816 1.00 95.00 284 SER A C 1
ATOM 2037 O O . SER A 1 284 ? 5.028 -1.959 -5.149 1.00 95.00 284 SER A O 1
ATOM 2039 N N . ASN A 1 285 ? 6.343 -3.759 -5.263 1.00 95.56 285 ASN A N 1
ATOM 2040 C CA . ASN A 1 285 ? 5.403 -4.583 -6.057 1.00 95.56 285 ASN A CA 1
ATOM 2041 C C . ASN A 1 285 ? 4.013 -4.723 -5.394 1.00 95.56 285 ASN A C 1
ATOM 2043 O O . ASN A 1 285 ? 3.001 -4.631 -6.080 1.00 95.56 285 ASN A O 1
ATOM 2047 N N . GLY A 1 286 ? 3.935 -4.846 -4.064 1.00 97.31 286 GLY A N 1
ATOM 2048 C CA . GLY A 1 286 ? 2.664 -4.844 -3.327 1.00 97.31 286 GLY A CA 1
ATOM 2049 C C . GLY A 1 286 ? 1.981 -3.472 -3.292 1.00 97.31 286 GLY A C 1
ATOM 2050 O O . GLY A 1 286 ? 0.756 -3.388 -3.242 1.00 97.31 286 GLY A O 1
ATOM 2051 N N . GLY A 1 287 ? 2.747 -2.381 -3.372 1.00 97.81 287 GLY A N 1
ATOM 2052 C CA . GLY A 1 287 ? 2.220 -1.020 -3.526 1.00 97.81 287 GLY A CA 1
ATOM 2053 C C . GLY A 1 287 ? 1.647 -0.783 -4.927 1.00 97.81 287 GLY A C 1
ATOM 2054 O O . GLY A 1 287 ? 0.570 -0.206 -5.074 1.00 97.81 287 GLY A O 1
ATOM 2055 N N . MET A 1 288 ? 2.302 -1.319 -5.959 1.00 97.50 288 MET A N 1
ATOM 2056 C CA . MET A 1 288 ? 1.765 -1.357 -7.324 1.00 97.50 288 MET A CA 1
ATOM 2057 C C . MET A 1 288 ? 0.493 -2.210 -7.393 1.00 97.50 288 MET A C 1
ATOM 2059 O O . MET A 1 288 ? -0.513 -1.770 -7.945 1.00 97.50 288 MET A O 1
ATOM 2063 N N . MET A 1 289 ? 0.484 -3.378 -6.740 1.00 97.38 289 MET A N 1
ATOM 2064 C CA . MET A 1 289 ? -0.716 -4.209 -6.641 1.00 97.38 289 MET A CA 1
ATOM 2065 C C . MET A 1 289 ? -1.841 -3.498 -5.877 1.00 97.38 289 MET A C 1
ATOM 2067 O O . MET A 1 289 ? -2.992 -3.555 -6.290 1.00 97.38 289 MET A O 1
ATOM 2071 N N . THR A 1 290 ? -1.525 -2.749 -4.816 1.00 98.44 290 THR A N 1
ATOM 2072 C CA . THR A 1 290 ? -2.509 -1.926 -4.086 1.00 98.44 290 THR A CA 1
ATOM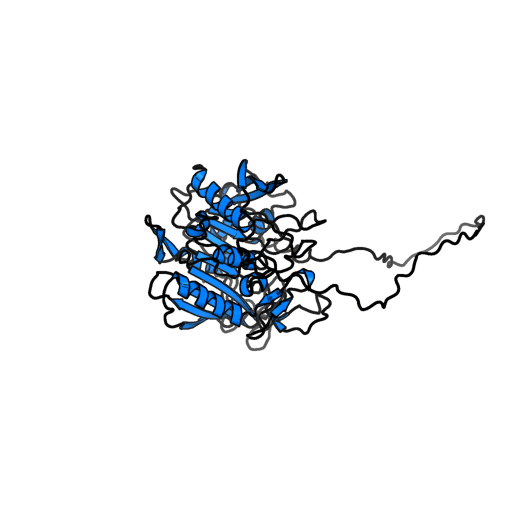 2073 C C . THR A 1 290 ? -3.167 -0.903 -5.015 1.00 98.44 290 THR A C 1
ATOM 2075 O O . THR A 1 290 ? -4.386 -0.737 -4.988 1.00 98.44 290 THR A O 1
ATOM 2078 N N . GLN A 1 291 ? -2.383 -0.256 -5.884 1.00 97.38 291 GLN A N 1
ATOM 2079 C CA . GLN A 1 291 ? -2.903 0.646 -6.915 1.00 97.38 291 GLN A CA 1
ATOM 2080 C C . GLN A 1 291 ? -3.784 -0.094 -7.934 1.00 97.38 291 GLN A C 1
ATOM 2082 O O . GLN A 1 291 ? -4.863 0.396 -8.269 1.00 97.38 291 GLN A O 1
ATOM 2087 N N . ARG A 1 292 ? -3.388 -1.295 -8.376 1.00 94.69 292 ARG A N 1
ATOM 2088 C CA . ARG A 1 292 ? -4.209 -2.140 -9.260 1.00 94.69 292 ARG A CA 1
ATOM 2089 C C . ARG A 1 292 ? -5.557 -2.497 -8.634 1.00 94.69 292 ARG A C 1
ATOM 2091 O O . ARG A 1 292 ? -6.585 -2.306 -9.272 1.00 94.69 292 ARG A O 1
ATOM 2098 N N . VAL A 1 293 ? -5.568 -2.960 -7.385 1.00 95.31 293 VAL A N 1
ATOM 2099 C CA . VAL A 1 293 ? -6.803 -3.282 -6.648 1.00 95.31 293 VAL A CA 1
ATOM 2100 C C . VAL A 1 293 ? -7.689 -2.043 -6.508 1.00 95.31 293 VAL A C 1
ATOM 2102 O O . VAL A 1 293 ? -8.897 -2.123 -6.716 1.00 95.31 293 VAL A O 1
ATOM 2105 N N . ALA A 1 294 ? -7.104 -0.875 -6.228 1.00 95.56 294 ALA A N 1
ATOM 2106 C CA . ALA A 1 294 ? -7.848 0.380 -6.152 1.00 95.56 294 ALA A CA 1
ATOM 2107 C C . ALA A 1 294 ? -8.506 0.765 -7.494 1.00 95.56 294 ALA A C 1
ATOM 2109 O O . ALA A 1 294 ? -9.585 1.364 -7.502 1.00 95.56 294 ALA A O 1
ATOM 2110 N N . CYS A 1 295 ? -7.923 0.389 -8.640 1.00 92.38 295 CYS A N 1
ATOM 2111 C CA . CYS A 1 295 ? -8.571 0.578 -9.941 1.00 92.38 295 CYS A CA 1
ATOM 2112 C C . CYS A 1 295 ? -9.874 -0.216 -10.079 1.00 92.38 295 CYS A C 1
ATOM 2114 O O . CYS A 1 295 ? -10.814 0.267 -10.719 1.00 92.38 295 CYS A O 1
ATOM 2116 N N . ASP A 1 296 ? -9.909 -1.410 -9.490 1.00 90.88 296 ASP A N 1
ATOM 2117 C CA . ASP A 1 296 ? -11.026 -2.353 -9.515 1.00 90.88 296 ASP A CA 1
ATOM 2118 C C . ASP A 1 296 ? -12.015 -2.144 -8.348 1.00 90.88 296 ASP A C 1
ATOM 2120 O O . ASP A 1 296 ? -13.024 -2.840 -8.254 1.00 90.88 296 ASP A O 1
ATOM 2124 N N . ALA A 1 297 ? -11.807 -1.141 -7.486 1.00 90.56 297 ALA A N 1
ATOM 2125 C CA . ALA A 1 297 ? -12.787 -0.772 -6.466 1.00 90.56 297 ALA A CA 1
ATOM 2126 C C . ALA A 1 297 ? -14.120 -0.369 -7.125 1.00 90.56 297 ALA A C 1
ATOM 2128 O O . ALA A 1 297 ? -14.186 0.611 -7.870 1.00 90.56 297 ALA A O 1
ATOM 2129 N N . GLY A 1 298 ? -15.192 -1.119 -6.862 1.00 84.56 298 GLY A N 1
ATOM 2130 C CA . GLY A 1 298 ? -16.499 -0.930 -7.506 1.00 84.56 298 GLY A CA 1
ATOM 2131 C C . GLY A 1 298 ? -16.662 -1.644 -8.854 1.00 84.56 298 GLY A C 1
ATOM 2132 O O . GLY A 1 298 ? -17.671 -1.436 -9.528 1.00 84.56 298 GLY A O 1
ATOM 2133 N N . ASN A 1 299 ? -15.706 -2.485 -9.252 1.00 88.25 299 ASN A N 1
ATOM 2134 C CA . ASN A 1 299 ? -15.902 -3.439 -10.336 1.00 88.25 299 ASN A CA 1
ATOM 2135 C C . ASN A 1 299 ? -16.899 -4.528 -9.870 1.00 88.25 299 ASN A C 1
ATOM 2137 O O . ASN A 1 299 ? -16.666 -5.142 -8.828 1.00 88.25 299 ASN A O 1
ATOM 2141 N N . PRO A 1 300 ? -18.008 -4.779 -10.593 1.00 88.19 300 PRO A N 1
ATOM 2142 C CA . PRO A 1 300 ? -18.986 -5.799 -10.208 1.00 88.19 300 PRO A CA 1
ATOM 2143 C C . PRO A 1 300 ? -18.425 -7.228 -10.174 1.00 88.19 300 PRO A C 1
ATOM 2145 O O . PRO A 1 300 ? -18.997 -8.061 -9.472 1.00 88.19 300 PRO A O 1
ATOM 2148 N N . ASP A 1 301 ? -17.327 -7.504 -10.884 1.00 87.94 301 ASP A N 1
ATOM 2149 C CA . ASP A 1 301 ? -16.656 -8.810 -10.846 1.00 87.94 301 ASP A CA 1
ATOM 2150 C C . ASP A 1 301 ? -15.922 -9.046 -9.511 1.00 87.94 301 ASP A C 1
ATOM 2152 O O . ASP A 1 301 ? -15.709 -10.193 -9.123 1.00 87.94 301 ASP A O 1
ATOM 2156 N N . TYR A 1 302 ? -15.596 -7.970 -8.779 1.00 91.62 302 TYR A N 1
ATOM 2157 C CA . TYR A 1 302 ? -14.876 -7.984 -7.499 1.00 91.62 302 TYR A CA 1
ATOM 2158 C C . TYR A 1 302 ? -15.646 -7.169 -6.435 1.00 91.62 302 TYR A C 1
ATOM 2160 O O . TYR A 1 302 ? -15.264 -6.049 -6.065 1.00 91.62 302 TYR A O 1
ATOM 2168 N N . PRO A 1 303 ? -16.801 -7.675 -5.965 1.00 90.94 303 PRO A N 1
ATOM 2169 C CA . PRO A 1 303 ? -17.755 -6.895 -5.179 1.00 90.94 303 PRO A CA 1
ATOM 2170 C C . PRO A 1 303 ? -17.246 -6.486 -3.790 1.00 90.94 303 PRO A C 1
ATOM 2172 O O . PRO A 1 303 ? -17.731 -5.495 -3.230 1.00 90.94 303 PRO A O 1
ATOM 2175 N N . ARG A 1 304 ? -16.292 -7.215 -3.199 1.00 94.62 304 ARG A N 1
ATOM 2176 C CA . ARG A 1 304 ? -15.719 -6.870 -1.889 1.00 94.62 304 ARG A CA 1
ATOM 2177 C C . ARG A 1 304 ? -14.738 -5.713 -1.996 1.00 94.62 304 ARG A C 1
ATOM 2179 O O . ARG A 1 304 ? -14.676 -4.905 -1.070 1.00 94.62 304 ARG A O 1
ATOM 2186 N N . LEU A 1 305 ? -14.070 -5.534 -3.136 1.00 94.50 305 LEU A N 1
ATOM 2187 C CA . LEU A 1 305 ? -13.233 -4.350 -3.377 1.00 94.50 305 LEU A CA 1
ATOM 2188 C C . LEU A 1 305 ? -14.037 -3.045 -3.342 1.00 94.50 305 LEU A C 1
ATOM 2190 O O . LEU A 1 305 ? -13.526 -2.015 -2.907 1.00 94.50 305 LEU A O 1
ATOM 2194 N N . GLY A 1 306 ? -15.318 -3.082 -3.723 1.00 91.88 306 GLY A N 1
ATOM 2195 C CA . GLY A 1 306 ? -16.231 -1.944 -3.579 1.00 91.88 306 GLY A CA 1
ATOM 2196 C C . GLY A 1 306 ? -16.499 -1.524 -2.127 1.00 91.88 306 GLY A C 1
ATOM 2197 O O . GLY A 1 306 ? -16.948 -0.399 -1.908 1.00 91.88 306 GLY A O 1
ATOM 2198 N N . GLN A 1 307 ? -16.210 -2.391 -1.148 1.00 95.06 307 GLN A N 1
ATOM 2199 C CA . GLN A 1 307 ? -16.377 -2.133 0.289 1.00 95.06 307 GLN A CA 1
ATOM 2200 C C . GLN A 1 307 ? -15.104 -1.580 0.943 1.00 95.06 307 GLN A C 1
ATOM 2202 O O . GLN A 1 307 ? -15.177 -1.027 2.039 1.00 95.06 307 GLN A O 1
ATOM 2207 N N . VAL A 1 308 ? -13.952 -1.642 0.266 1.00 97.69 308 VAL A N 1
ATOM 2208 C CA . VAL A 1 308 ? -12.699 -1.070 0.777 1.00 97.69 308 VAL A CA 1
ATOM 2209 C C . VAL A 1 308 ? -12.859 0.442 0.936 1.00 97.69 308 VAL A C 1
ATOM 2211 O O . VAL A 1 308 ? -13.288 1.143 0.014 1.00 97.69 308 VAL A O 1
ATOM 2214 N N . ALA A 1 309 ? -12.575 0.939 2.139 1.00 97.94 309 ALA A N 1
ATOM 2215 C CA . ALA A 1 309 ? -12.762 2.341 2.502 1.00 97.94 309 ALA A CA 1
ATOM 2216 C C . ALA A 1 309 ? -11.521 3.185 2.178 1.00 97.94 309 ALA A C 1
ATOM 2218 O O . ALA A 1 309 ? -11.645 4.362 1.826 1.00 97.94 309 ALA A O 1
ATOM 2219 N N . ALA A 1 310 ? -10.326 2.595 2.276 1.00 98.38 310 ALA A N 1
ATOM 2220 C CA . ALA A 1 310 ? -9.086 3.284 1.952 1.00 98.38 310 ALA A CA 1
ATOM 2221 C C . ALA A 1 310 ? -7.938 2.354 1.540 1.00 98.38 310 ALA A C 1
ATOM 2223 O O . ALA A 1 310 ? -7.863 1.193 1.948 1.00 98.38 310 ALA A O 1
ATOM 2224 N N . PHE A 1 311 ? -7.016 2.926 0.767 1.00 98.62 311 PHE A N 1
ATOM 2225 C CA . PHE A 1 311 ? -5.824 2.284 0.230 1.00 98.62 311 PHE A CA 1
ATOM 2226 C C . PHE A 1 311 ? -4.556 3.063 0.612 1.00 98.62 311 PHE A C 1
ATOM 2228 O O . PHE A 1 311 ? -4.574 4.296 0.677 1.00 98.62 311 PHE A O 1
ATOM 2235 N N . CYS A 1 312 ? -3.438 2.364 0.822 1.00 98.50 312 CYS A N 1
ATOM 2236 C CA . CYS A 1 312 ? -2.121 2.981 1.020 1.00 98.50 312 CYS A CA 1
ATOM 2237 C C . CYS A 1 312 ? -1.047 2.271 0.188 1.00 98.50 312 CYS A C 1
ATOM 2239 O O . CYS A 1 312 ? -0.675 1.136 0.488 1.00 98.50 312 CYS A O 1
ATOM 2241 N N . ALA A 1 313 ? -0.524 2.946 -0.835 1.00 98.38 313 ALA A N 1
ATOM 2242 C CA . ALA A 1 313 ? 0.569 2.435 -1.654 1.00 98.38 313 ALA A CA 1
ATOM 2243 C C . ALA A 1 313 ? 1.883 3.121 -1.267 1.00 98.38 313 ALA A C 1
ATOM 2245 O O . ALA A 1 313 ? 2.005 4.349 -1.293 1.00 98.38 313 ALA A O 1
ATOM 2246 N N . MET A 1 314 ? 2.871 2.320 -0.885 1.00 97.38 314 MET A N 1
ATOM 2247 C CA . MET A 1 314 ? 4.150 2.792 -0.370 1.00 97.38 314 MET A CA 1
ATOM 2248 C C . MET A 1 314 ? 5.275 2.446 -1.337 1.00 97.38 314 MET A C 1
ATOM 2250 O O . MET A 1 314 ? 5.316 1.336 -1.864 1.00 97.38 314 MET A O 1
ATOM 2254 N N . VAL A 1 315 ? 6.211 3.377 -1.531 1.00 96.25 315 VAL A N 1
ATOM 2255 C CA . VAL A 1 315 ? 7.410 3.212 -2.371 1.00 96.25 315 VAL A CA 1
ATOM 2256 C C . VAL A 1 315 ? 7.094 2.551 -3.715 1.00 96.25 315 VAL A C 1
ATOM 2258 O O . VAL A 1 315 ? 7.677 1.541 -4.092 1.00 96.25 315 VAL A O 1
ATOM 2261 N N . SER A 1 316 ? 6.074 3.068 -4.399 1.00 97.00 316 SER A N 1
ATOM 2262 C CA . SER A 1 316 ? 5.585 2.523 -5.665 1.00 97.00 316 SER A CA 1
ATOM 2263 C C . SER A 1 316 ? 4.955 3.619 -6.515 1.00 97.00 316 SER A C 1
ATOM 2265 O O . SER A 1 316 ? 4.078 4.335 -6.030 1.00 97.00 316 SER A O 1
ATOM 2267 N N . THR A 1 317 ? 5.332 3.702 -7.786 1.00 97.62 317 THR A N 1
ATOM 2268 C CA . THR A 1 317 ? 4.630 4.487 -8.812 1.00 97.62 317 THR A CA 1
ATOM 2269 C C . THR A 1 317 ? 3.679 3.594 -9.614 1.00 97.62 317 THR A C 1
ATOM 2271 O O . THR A 1 317 ? 3.681 2.374 -9.439 1.00 97.62 317 THR A O 1
ATOM 2274 N N . LEU A 1 318 ? 2.787 4.182 -10.414 1.00 97.12 318 LEU A N 1
ATOM 2275 C CA . LEU A 1 318 ? 1.768 3.421 -11.141 1.00 97.12 318 LEU A CA 1
ATOM 2276 C C . LEU A 1 318 ? 2.404 2.627 -12.303 1.00 97.12 318 LEU A C 1
ATOM 2278 O O . LEU A 1 318 ? 3.127 3.212 -13.113 1.00 97.12 318 LEU A O 1
ATOM 2282 N N . PRO A 1 319 ? 2.116 1.321 -12.438 1.00 95.75 319 PRO A N 1
ATOM 2283 C CA . PRO A 1 319 ? 2.490 0.536 -13.614 1.00 95.75 319 PRO A CA 1
ATOM 2284 C C . PRO A 1 319 ? 2.008 1.140 -14.938 1.00 95.75 319 PRO A C 1
ATOM 2286 O O . PRO A 1 319 ? 0.841 1.507 -15.068 1.00 95.75 319 PRO A O 1
ATOM 2289 N N . GLU A 1 320 ? 2.883 1.178 -15.949 1.00 94.12 320 GLU A N 1
ATOM 2290 C CA . GLU A 1 320 ? 2.567 1.724 -17.282 1.00 94.12 320 GLU A CA 1
ATOM 2291 C C . GLU A 1 320 ? 1.384 0.986 -17.922 1.00 94.12 320 GLU A C 1
ATOM 2293 O O . GLU A 1 320 ? 0.493 1.615 -18.484 1.00 94.12 320 GLU A O 1
ATOM 2298 N N . GLY A 1 321 ? 1.306 -0.338 -17.753 1.00 90.81 321 GLY A N 1
ATOM 2299 C CA . GLY A 1 321 ? 0.216 -1.142 -18.308 1.00 90.81 321 GLY A CA 1
ATOM 2300 C C . GLY A 1 321 ? -1.166 -0.787 -17.754 1.00 90.81 321 GLY A C 1
ATOM 2301 O O . GLY A 1 321 ? -2.154 -0.917 -18.473 1.00 90.81 321 GLY A O 1
ATOM 2302 N N . LEU A 1 322 ? -1.247 -0.284 -16.516 1.00 90.69 322 LEU A N 1
ATOM 2303 C CA . LEU A 1 322 ? -2.493 0.220 -15.927 1.00 90.69 322 LEU A CA 1
ATOM 2304 C C . LEU A 1 322 ? -2.839 1.635 -16.392 1.00 90.69 322 LEU A C 1
ATOM 2306 O O . LEU A 1 322 ? -4.002 2.026 -16.329 1.00 90.69 322 LEU A O 1
ATOM 2310 N N . PHE A 1 323 ? -1.846 2.404 -16.829 1.00 91.50 323 PHE A N 1
ATOM 2311 C CA . PHE A 1 323 ? -2.038 3.761 -17.322 1.00 91.50 323 PHE A CA 1
ATOM 2312 C C . PHE A 1 323 ? -2.444 3.766 -18.803 1.00 91.50 323 PHE A C 1
ATOM 2314 O O . PHE A 1 323 ? -3.455 4.364 -19.159 1.00 91.50 323 PHE A O 1
ATOM 2321 N N . ASP A 1 324 ? -1.692 3.058 -19.648 1.00 88.56 324 ASP A N 1
ATOM 2322 C CA . ASP A 1 324 ? -1.871 3.054 -21.105 1.00 88.56 324 ASP A CA 1
ATOM 2323 C C . ASP A 1 324 ? -2.813 1.933 -21.597 1.00 88.56 324 ASP A C 1
ATOM 2325 O O . ASP A 1 324 ? -3.272 1.963 -22.737 1.00 88.56 324 ASP A O 1
ATOM 2329 N N . GLY A 1 325 ? -3.147 0.960 -20.741 1.00 83.25 325 GLY A N 1
ATOM 2330 C CA . GLY A 1 325 ? -4.045 -0.144 -21.082 1.00 83.25 325 GLY A CA 1
ATOM 2331 C C . GLY A 1 325 ? -3.403 -1.188 -22.005 1.00 83.25 325 GLY A C 1
ATOM 2332 O O . GLY A 1 325 ? -3.905 -1.454 -23.097 1.00 83.25 325 GLY A O 1
ATOM 2333 N N . LEU A 1 326 ? -2.261 -1.746 -21.596 1.00 78.81 326 LEU A N 1
ATOM 2334 C CA . LEU A 1 326 ? -1.398 -2.580 -22.447 1.00 78.81 326 LEU A CA 1
ATOM 2335 C C . LEU A 1 326 ? -1.640 -4.086 -22.264 1.00 78.81 326 LEU A C 1
ATOM 2337 O O . LEU A 1 326 ? -1.950 -4.541 -21.163 1.00 78.81 326 LEU A O 1
ATOM 2341 N N . GLU A 1 327 ? -1.426 -4.876 -23.325 1.00 77.94 327 GLU A N 1
ATOM 2342 C CA . GLU A 1 327 ? -1.443 -6.354 -23.286 1.00 77.94 327 GLU A CA 1
ATOM 2343 C C . GLU A 1 327 ? -2.681 -6.926 -22.566 1.00 77.94 327 GLU A C 1
ATOM 2345 O O . GLU A 1 327 ? -2.578 -7.683 -21.601 1.00 77.94 327 GLU A O 1
ATOM 2350 N N . GLY A 1 328 ? -3.878 -6.478 -22.964 1.00 70.25 328 GLY A N 1
ATOM 2351 C CA . GLY A 1 328 ? -5.143 -6.951 -22.386 1.00 70.25 328 GLY A CA 1
ATOM 2352 C C . GLY A 1 328 ? -5.404 -6.514 -20.938 1.00 70.25 328 GLY A C 1
ATOM 2353 O O . GLY A 1 328 ? -6.373 -6.975 -20.333 1.00 70.25 328 GLY A O 1
ATOM 2354 N N . ARG A 1 329 ? -4.580 -5.626 -20.365 1.00 75.88 329 ARG A N 1
ATOM 2355 C CA . ARG A 1 329 ? -4.831 -4.976 -19.071 1.00 75.88 329 ARG A CA 1
ATOM 2356 C C . ARG A 1 329 ? -5.626 -3.700 -19.343 1.00 75.88 329 ARG A C 1
ATOM 2358 O O . ARG A 1 329 ? -5.080 -2.790 -19.953 1.00 75.88 329 ARG A O 1
ATOM 2365 N N . PRO A 1 330 ? -6.899 -3.593 -18.925 1.00 75.94 330 PRO A N 1
ATOM 2366 C CA . PRO A 1 330 ? -7.660 -2.370 -19.140 1.00 75.94 330 PRO A CA 1
ATOM 2367 C C . PRO A 1 330 ? -7.030 -1.208 -18.372 1.00 75.94 330 PRO A C 1
ATOM 2369 O O . PRO A 1 330 ? -6.650 -1.377 -17.203 1.00 75.94 330 PRO A O 1
ATOM 2372 N N . ALA A 1 331 ? -6.968 -0.043 -19.021 1.00 83.12 331 ALA A N 1
ATOM 2373 C CA . ALA A 1 331 ? -6.536 1.192 -18.387 1.00 83.12 331 ALA A CA 1
ATOM 2374 C C . ALA A 1 331 ? -7.424 1.518 -17.177 1.00 83.12 331 ALA A C 1
ATOM 2376 O O . ALA A 1 331 ? -8.635 1.274 -17.168 1.00 83.12 331 ALA A O 1
ATOM 2377 N N . CYS A 1 332 ? -6.810 2.064 -16.139 1.00 84.00 332 CYS A N 1
ATOM 2378 C CA . CYS A 1 332 ? -7.499 2.523 -14.950 1.00 84.00 332 CYS A CA 1
ATOM 2379 C C . CYS A 1 332 ? -8.058 3.951 -15.147 1.00 84.00 332 CYS A C 1
ATOM 2381 O O . CYS A 1 332 ? -7.445 4.755 -15.846 1.00 84.00 332 CYS A O 1
ATOM 2383 N N . PRO A 1 333 ? -9.163 4.327 -14.473 1.00 77.25 333 PRO A N 1
ATOM 2384 C CA . PRO A 1 333 ? -10.037 3.471 -13.674 1.00 77.25 333 PRO A CA 1
ATOM 2385 C C . PRO A 1 333 ? -10.929 2.592 -14.564 1.00 77.25 333 PRO A C 1
ATOM 2387 O O . PRO A 1 333 ? -11.417 3.036 -15.599 1.00 77.25 333 PRO A O 1
ATOM 2390 N N . ARG A 1 334 ? -11.178 1.349 -14.137 1.00 73.56 334 ARG A N 1
ATOM 2391 C CA . ARG A 1 334 ? -11.847 0.341 -14.977 1.00 73.56 334 ARG A CA 1
ATOM 2392 C C . ARG A 1 334 ? -13.370 0.541 -15.106 1.00 73.56 334 ARG A C 1
ATOM 2394 O O . ARG A 1 334 ? -13.956 0.023 -16.049 1.00 73.56 334 ARG A O 1
ATOM 2401 N N . THR A 1 335 ? -13.993 1.348 -14.236 1.00 62.91 335 THR A N 1
ATOM 2402 C CA . THR A 1 335 ? -15.401 1.814 -14.277 1.00 62.91 335 THR A CA 1
ATOM 2403 C C . THR A 1 335 ? -15.600 3.064 -13.385 1.00 62.91 335 THR A C 1
ATOM 2405 O O . THR A 1 335 ? -14.707 3.434 -12.616 1.00 62.91 335 THR A O 1
ATOM 2408 N N . ALA A 1 336 ? -16.778 3.714 -13.439 1.00 62.75 336 ALA A N 1
ATOM 2409 C CA . ALA A 1 336 ? -17.236 4.629 -12.382 1.00 62.75 336 ALA A CA 1
ATOM 2410 C C . ALA A 1 336 ? -17.564 3.803 -11.122 1.00 62.75 336 ALA A C 1
ATOM 2412 O O . ALA A 1 336 ? -18.647 3.232 -11.015 1.00 62.75 336 ALA A O 1
ATOM 2413 N N . GLY A 1 337 ? -16.580 3.652 -10.236 1.00 69.62 337 GLY A N 1
ATOM 2414 C CA . GLY A 1 337 ? -16.649 2.781 -9.059 1.00 69.62 337 GLY A CA 1
ATOM 2415 C C . GLY A 1 337 ? -16.809 3.536 -7.740 1.00 69.62 337 GLY A C 1
ATOM 2416 O O . GLY A 1 337 ? -16.927 4.761 -7.724 1.00 69.62 337 GLY A O 1
ATOM 2417 N N . SER A 1 338 ? -16.777 2.798 -6.627 1.00 85.12 338 SER A N 1
ATOM 2418 C CA . SER A 1 338 ? -16.840 3.372 -5.280 1.00 85.12 338 SER A CA 1
ATOM 2419 C C . SER A 1 338 ? -15.719 4.392 -5.051 1.00 85.12 338 SER A C 1
ATOM 2421 O O . SER A 1 338 ? -14.596 4.242 -5.548 1.00 85.12 338 SER A O 1
ATOM 2423 N N . ASP A 1 339 ? -16.033 5.424 -4.278 1.00 93.94 339 ASP A N 1
ATOM 2424 C CA . ASP A 1 339 ? -15.089 6.392 -3.730 1.00 93.94 339 ASP A CA 1
ATOM 2425 C C . ASP A 1 339 ? -14.259 5.781 -2.588 1.00 93.94 339 ASP A C 1
ATOM 2427 O O . ASP A 1 339 ? -14.694 4.839 -1.937 1.00 93.94 339 ASP A O 1
ATOM 2431 N N . PHE A 1 340 ? -13.052 6.282 -2.328 1.00 96.81 340 PHE A N 1
ATOM 2432 C CA . PHE A 1 340 ? -12.195 5.793 -1.236 1.00 96.81 340 PHE A CA 1
ATOM 2433 C C . PHE A 1 340 ? -11.122 6.822 -0.868 1.00 96.81 340 PHE A C 1
ATOM 2435 O O . PHE A 1 340 ? -10.811 7.725 -1.648 1.00 96.81 340 PHE A O 1
ATOM 2442 N N . GLY A 1 341 ? -10.530 6.681 0.319 1.00 97.94 341 GLY A N 1
ATOM 2443 C CA . GLY A 1 341 ? -9.284 7.369 0.660 1.00 97.94 341 GLY A CA 1
ATOM 2444 C C . GLY A 1 341 ? -8.081 6.703 -0.014 1.00 97.94 341 GLY A C 1
ATOM 2445 O O . GLY A 1 341 ? -7.987 5.478 -0.025 1.00 97.94 341 GLY A O 1
ATOM 2446 N N . LEU A 1 342 ? -7.136 7.474 -0.551 1.00 98.31 342 LEU A N 1
ATOM 2447 C CA . LEU A 1 342 ? -5.878 6.933 -1.083 1.00 98.31 342 LEU A CA 1
ATOM 2448 C C . LEU A 1 342 ? -4.672 7.738 -0.600 1.00 98.31 342 LEU A C 1
ATOM 2450 O O . LEU A 1 342 ? -4.640 8.957 -0.769 1.00 98.31 342 LEU A O 1
ATOM 2454 N N . LEU A 1 343 ? -3.672 7.038 -0.064 1.00 98.69 343 LEU A N 1
ATOM 2455 C CA . LEU A 1 343 ? -2.367 7.586 0.299 1.00 98.69 343 LEU A CA 1
ATOM 2456 C C . LEU A 1 343 ? -1.266 6.985 -0.579 1.00 98.69 343 LEU A C 1
ATOM 2458 O O . LEU A 1 343 ? -1.158 5.764 -0.694 1.00 98.69 343 LEU A O 1
ATOM 2462 N N . LEU A 1 344 ? -0.427 7.848 -1.150 1.00 98.50 344 LEU A N 1
ATOM 2463 C CA . LEU A 1 344 ? 0.826 7.484 -1.808 1.00 98.50 344 LEU A CA 1
ATOM 2464 C C . LEU A 1 344 ? 2.013 7.970 -0.978 1.00 98.50 344 LEU A C 1
ATOM 2466 O O . LEU A 1 344 ? 2.111 9.164 -0.684 1.00 98.50 344 LEU A O 1
ATOM 2470 N N . LEU A 1 345 ? 2.937 7.064 -0.657 1.00 97.94 345 LEU A N 1
ATOM 2471 C CA . LEU A 1 345 ? 4.241 7.399 -0.079 1.00 97.94 345 LEU A CA 1
ATOM 2472 C C . LEU A 1 345 ? 5.326 7.183 -1.133 1.00 97.94 345 LEU A C 1
ATOM 2474 O O . LEU A 1 345 ? 5.506 6.058 -1.597 1.00 97.94 345 LEU A O 1
ATOM 2478 N N . LEU A 1 346 ? 6.050 8.234 -1.505 1.00 97.69 346 LEU A N 1
ATOM 2479 C CA . LEU A 1 346 ? 7.032 8.210 -2.591 1.00 97.69 346 LEU A CA 1
ATOM 2480 C C . LEU A 1 346 ? 8.380 8.765 -2.118 1.00 97.69 346 LEU A C 1
ATOM 2482 O O . LEU A 1 346 ? 8.430 9.817 -1.480 1.00 97.69 346 LEU A O 1
ATOM 2486 N N . GLY A 1 347 ? 9.464 8.077 -2.468 1.00 96.25 347 GLY A N 1
ATOM 2487 C CA . GLY A 1 347 ? 10.829 8.591 -2.366 1.00 96.25 347 GLY A CA 1
ATOM 2488 C C . GLY A 1 347 ? 11.270 9.256 -3.672 1.00 96.25 347 GLY A C 1
ATOM 2489 O O . GLY A 1 347 ? 10.784 8.902 -4.746 1.00 96.25 347 GLY A O 1
ATOM 2490 N N . THR A 1 348 ? 12.157 10.242 -3.580 1.00 96.56 348 THR A N 1
ATOM 2491 C CA . THR A 1 348 ? 12.818 10.881 -4.729 1.00 96.56 348 THR A CA 1
ATOM 2492 C C . THR A 1 348 ? 14.257 11.242 -4.365 1.00 96.56 348 THR A C 1
ATOM 2494 O O . THR A 1 348 ? 14.634 11.216 -3.194 1.00 96.56 348 THR A O 1
ATOM 2497 N N . ASP A 1 349 ? 15.038 11.650 -5.360 1.00 95.31 349 ASP A N 1
ATOM 2498 C CA . ASP A 1 349 ? 16.398 12.195 -5.239 1.00 95.31 349 ASP A CA 1
ATOM 2499 C C . ASP A 1 349 ? 17.469 11.174 -4.806 1.00 95.31 349 ASP A C 1
ATOM 2501 O O . ASP A 1 349 ? 18.576 11.564 -4.434 1.00 95.31 349 ASP A O 1
ATOM 2505 N N . ILE A 1 350 ? 17.159 9.876 -4.876 1.00 92.62 350 ILE A N 1
ATOM 2506 C CA . ILE A 1 350 ? 18.136 8.780 -4.903 1.00 92.62 350 ILE A CA 1
ATOM 2507 C C . ILE A 1 350 ? 18.244 8.278 -6.351 1.00 92.62 350 ILE A C 1
ATOM 2509 O O . ILE A 1 350 ? 17.220 8.027 -6.990 1.00 92.62 350 ILE A O 1
ATOM 2513 N N . ASP A 1 351 ? 19.458 8.121 -6.875 1.00 91.94 351 ASP A N 1
ATOM 2514 C CA . ASP A 1 351 ? 19.681 7.628 -8.241 1.00 91.94 351 ASP A CA 1
ATOM 2515 C C . ASP A 1 351 ? 19.054 6.238 -8.445 1.00 91.94 351 ASP A C 1
ATOM 2517 O O . ASP A 1 351 ? 19.210 5.341 -7.619 1.00 91.94 351 ASP A O 1
ATOM 2521 N N . THR A 1 352 ? 18.289 6.075 -9.527 1.00 91.31 352 THR A N 1
ATOM 2522 C CA . THR A 1 352 ? 17.503 4.866 -9.815 1.00 91.31 352 THR A CA 1
ATOM 2523 C C . THR A 1 352 ? 17.522 4.519 -11.317 1.00 91.31 352 THR A C 1
ATOM 2525 O O . THR A 1 352 ? 17.233 5.401 -12.126 1.00 91.31 352 THR A O 1
ATOM 2528 N N . PRO A 1 353 ? 17.772 3.259 -11.724 1.00 83.44 353 PRO A N 1
ATOM 2529 C CA . PRO A 1 353 ? 18.180 2.157 -10.855 1.00 83.44 353 PRO A CA 1
ATOM 2530 C C . PRO A 1 353 ? 19.575 2.420 -10.284 1.00 83.44 353 PRO A C 1
ATOM 2532 O O . PRO A 1 353 ? 20.391 3.079 -10.922 1.00 83.44 353 PRO A O 1
ATOM 2535 N N . ASP A 1 354 ? 19.831 1.965 -9.061 1.00 74.75 354 ASP A N 1
ATOM 2536 C CA . ASP A 1 354 ? 21.154 2.096 -8.453 1.00 74.75 354 ASP A CA 1
ATOM 2537 C C . ASP A 1 354 ? 22.168 1.282 -9.275 1.00 74.75 354 ASP A C 1
ATOM 2539 O O . ASP A 1 354 ? 22.213 0.052 -9.185 1.00 74.75 354 ASP A O 1
ATOM 2543 N N . CYS A 1 355 ? 22.954 1.968 -10.112 1.00 80.06 355 CYS A N 1
ATOM 2544 C CA . CYS A 1 355 ? 23.864 1.319 -11.053 1.00 80.06 355 CYS A CA 1
ATOM 2545 C C . CYS A 1 355 ? 25.097 0.690 -10.401 1.00 80.06 355 CYS A C 1
ATOM 2547 O O . CYS A 1 355 ? 25.833 -0.049 -11.059 1.00 80.06 355 CYS A O 1
ATOM 2549 N N . GLU A 1 356 ? 25.341 0.975 -9.120 1.00 73.50 356 GLU A N 1
ATOM 2550 C CA . GLU A 1 356 ? 26.346 0.256 -8.337 1.00 73.50 356 GLU A CA 1
ATOM 2551 C C . GLU A 1 356 ? 25.829 -1.130 -7.925 1.00 73.50 356 GLU A C 1
ATOM 2553 O O . GLU A 1 356 ? 26.618 -2.064 -7.767 1.00 73.50 356 GLU A O 1
ATOM 2558 N N . VAL A 1 357 ? 24.507 -1.278 -7.783 1.00 66.94 357 VAL A N 1
ATOM 2559 C CA . VAL A 1 357 ? 23.835 -2.529 -7.402 1.00 66.94 357 VAL A CA 1
ATOM 2560 C C . VAL A 1 357 ? 23.391 -3.335 -8.627 1.00 66.94 357 VAL A C 1
ATOM 2562 O O . VAL A 1 357 ? 23.487 -4.564 -8.615 1.00 66.94 357 VAL A O 1
ATOM 2565 N N . TYR A 1 358 ? 22.937 -2.666 -9.689 1.00 66.50 358 TYR A N 1
ATOM 2566 C CA . TYR A 1 358 ? 22.428 -3.289 -10.912 1.00 66.50 358 TYR A CA 1
ATOM 2567 C C . TYR A 1 358 ? 23.188 -2.781 -12.143 1.00 66.50 358 TYR A C 1
ATOM 2569 O O . TYR A 1 358 ? 23.274 -1.574 -12.339 1.00 66.50 358 TYR A O 1
ATOM 2577 N N . PRO A 1 359 ? 23.708 -3.649 -13.026 1.00 69.94 359 PRO A N 1
ATOM 2578 C CA . PRO A 1 359 ? 24.276 -3.198 -14.292 1.00 69.94 359 PRO A CA 1
ATOM 2579 C C . PRO A 1 359 ? 23.210 -2.455 -15.111 1.00 69.94 359 PRO A C 1
ATOM 2581 O O . PRO A 1 359 ? 22.190 -3.035 -15.476 1.00 69.94 359 PRO A O 1
ATOM 2584 N N . CYS A 1 360 ? 23.430 -1.167 -15.370 1.00 71.38 360 CYS A N 1
ATOM 2585 C CA . CYS A 1 360 ? 22.472 -0.321 -16.073 1.00 71.38 360 CYS A CA 1
ATOM 2586 C C . CYS A 1 360 ? 22.833 -0.152 -17.549 1.00 71.38 360 CYS A C 1
ATOM 2588 O O . CYS A 1 360 ? 23.896 0.382 -17.864 1.00 71.38 360 CYS A O 1
ATOM 2590 N N . ASP A 1 361 ? 21.887 -0.460 -18.435 1.00 68.88 361 ASP A N 1
ATOM 2591 C CA . ASP A 1 361 ? 21.931 -0.039 -19.845 1.00 68.88 361 ASP A CA 1
ATOM 2592 C C . ASP A 1 361 ? 21.228 1.317 -20.079 1.00 68.88 361 ASP A C 1
ATOM 2594 O O . ASP A 1 361 ? 21.310 1.900 -21.162 1.00 68.88 361 ASP A O 1
ATOM 2598 N N . ALA A 1 362 ? 20.532 1.841 -19.063 1.00 67.44 362 ALA A N 1
ATOM 2599 C CA . ALA A 1 362 ? 19.747 3.074 -19.110 1.00 67.44 362 ALA A CA 1
ATOM 2600 C C . ALA A 1 362 ? 20.297 4.142 -18.142 1.00 67.44 362 ALA A C 1
ATOM 2602 O O . ALA A 1 362 ? 20.910 3.796 -17.131 1.00 67.44 362 ALA A O 1
ATOM 2603 N N . PRO A 1 363 ? 20.084 5.445 -18.418 1.00 79.38 363 PRO A N 1
ATOM 2604 C CA . PRO A 1 363 ? 20.498 6.509 -17.509 1.00 79.38 363 PRO A CA 1
ATOM 2605 C C . PRO A 1 363 ? 19.724 6.452 -16.187 1.00 79.38 363 PRO A C 1
ATOM 2607 O O . PRO A 1 363 ? 18.523 6.173 -16.178 1.00 79.38 363 PRO A O 1
ATOM 2610 N N . VAL A 1 364 ? 20.406 6.787 -15.088 1.00 89.31 364 VAL A N 1
ATOM 2611 C CA . VAL A 1 364 ? 19.763 6.960 -13.781 1.00 89.31 364 VAL A CA 1
ATOM 2612 C C . VAL A 1 364 ? 18.804 8.147 -13.793 1.00 89.31 364 VAL A C 1
ATOM 2614 O O . VAL A 1 364 ? 19.046 9.170 -14.441 1.00 89.31 364 VAL A O 1
ATOM 2617 N N . VAL A 1 365 ? 17.718 8.015 -13.044 1.00 93.94 365 VAL A N 1
ATOM 2618 C CA . VAL A 1 365 ? 16.749 9.071 -12.756 1.00 93.94 365 VAL A CA 1
ATOM 2619 C C . VAL A 1 365 ? 16.547 9.198 -11.253 1.00 93.94 365 VAL A C 1
ATOM 2621 O O . VAL A 1 365 ? 16.870 8.286 -10.498 1.00 93.94 365 VAL A O 1
ATOM 2624 N N . ALA A 1 366 ? 15.976 10.317 -10.807 1.00 95.44 366 ALA A N 1
ATOM 2625 C CA . ALA A 1 366 ? 15.576 10.460 -9.413 1.00 95.44 366 ALA A CA 1
ATOM 2626 C C . ALA A 1 366 ? 14.542 9.385 -9.038 1.00 95.44 366 ALA A C 1
ATOM 2628 O O . ALA A 1 366 ? 13.597 9.124 -9.784 1.00 95.44 366 ALA A O 1
ATOM 2629 N N . GLY A 1 367 ? 14.687 8.783 -7.871 1.00 95.44 367 GLY A N 1
ATOM 2630 C CA . GLY A 1 367 ? 13.782 7.774 -7.342 1.00 95.44 367 GLY A CA 1
ATOM 2631 C C . GLY A 1 367 ? 14.142 7.447 -5.905 1.00 95.44 367 GLY A C 1
ATOM 2632 O O . GLY A 1 367 ? 14.599 8.323 -5.169 1.00 95.44 367 GLY A O 1
ATOM 2633 N N . ASP A 1 368 ? 13.923 6.200 -5.514 1.00 93.94 368 ASP A N 1
ATOM 2634 C CA . ASP A 1 368 ? 14.221 5.708 -4.170 1.00 93.94 368 ASP A CA 1
ATOM 2635 C C . ASP A 1 368 ? 15.370 4.673 -4.141 1.00 93.94 368 ASP A C 1
ATOM 2637 O O . ASP A 1 368 ? 15.672 4.085 -3.106 1.00 93.94 368 ASP A O 1
ATOM 2641 N N . GLY A 1 369 ? 16.049 4.461 -5.269 1.00 90.81 369 GLY A N 1
ATOM 2642 C CA . GLY A 1 369 ? 17.104 3.459 -5.448 1.00 90.81 369 GLY A CA 1
ATOM 2643 C C . GLY A 1 369 ? 16.607 2.141 -6.049 1.00 90.81 369 GLY A C 1
ATOM 2644 O O . GLY A 1 369 ? 17.415 1.368 -6.558 1.00 90.81 369 GLY A O 1
ATOM 2645 N N . LEU A 1 370 ? 15.290 1.888 -6.050 1.00 90.06 370 LEU A N 1
ATOM 2646 C CA . LEU A 1 370 ? 14.674 0.733 -6.723 1.00 90.06 370 LEU A CA 1
ATOM 2647 C C . LEU A 1 370 ? 13.492 1.130 -7.613 1.00 90.06 370 LEU A C 1
ATOM 2649 O O . LEU A 1 370 ? 13.352 0.629 -8.728 1.00 90.06 370 LEU A O 1
ATOM 2653 N N . ILE A 1 371 ? 12.634 2.028 -7.135 1.00 93.69 371 ILE A N 1
ATOM 2654 C CA . ILE A 1 371 ? 11.473 2.531 -7.861 1.00 93.69 371 ILE A CA 1
ATOM 2655 C C . ILE A 1 371 ? 11.756 3.949 -8.368 1.00 93.69 371 ILE A C 1
ATOM 2657 O O . ILE A 1 371 ? 12.064 4.846 -7.576 1.00 93.69 371 ILE A O 1
ATOM 2661 N N . PRO A 1 372 ? 11.646 4.180 -9.687 1.00 95.12 372 PRO A N 1
ATOM 2662 C CA . PRO A 1 372 ? 11.892 5.491 -10.264 1.00 95.12 372 PRO A CA 1
ATOM 2663 C C . PRO A 1 372 ? 10.753 6.460 -9.924 1.00 95.12 372 PRO A C 1
ATOM 2665 O O . PRO A 1 372 ? 9.570 6.125 -10.034 1.00 95.12 372 PRO A O 1
ATOM 2668 N N . TYR A 1 373 ? 11.122 7.689 -9.561 1.00 97.31 373 TYR A N 1
ATOM 2669 C CA . TYR A 1 373 ? 10.209 8.827 -9.446 1.00 97.31 373 TYR A CA 1
ATOM 2670 C C . TYR A 1 373 ? 10.224 9.644 -10.745 1.00 97.31 373 TYR A C 1
ATOM 2672 O O . TYR A 1 373 ? 9.177 9.883 -11.338 1.00 97.31 373 TYR A O 1
ATOM 2680 N N . GLY A 1 374 ? 11.407 9.998 -11.242 1.00 95.56 374 GLY A N 1
ATOM 2681 C CA . GLY A 1 374 ? 11.621 10.628 -12.541 1.00 95.56 374 GLY A CA 1
ATOM 2682 C C . GLY A 1 374 ? 10.933 11.982 -12.730 1.00 95.56 374 GLY A C 1
ATOM 2683 O O . GLY A 1 374 ? 10.514 12.649 -11.783 1.00 95.56 374 GLY A O 1
ATOM 2684 N N . GLU A 1 375 ? 10.837 12.396 -13.990 1.00 96.19 375 GLU A N 1
ATOM 2685 C CA . GLU A 1 375 ? 10.196 13.644 -14.406 1.00 96.19 375 GLU A CA 1
ATOM 2686 C C . GLU A 1 375 ? 8.851 13.361 -15.083 1.00 96.19 375 GLU A C 1
ATOM 2688 O O . GLU A 1 375 ? 8.642 12.287 -15.646 1.00 96.19 375 GLU A O 1
ATOM 2693 N N . ALA A 1 376 ? 7.931 14.328 -15.036 1.00 97.38 376 ALA A N 1
ATOM 2694 C CA . ALA A 1 376 ? 6.608 14.203 -15.651 1.00 97.38 376 ALA A CA 1
ATOM 2695 C C . ALA A 1 376 ? 6.694 13.828 -17.146 1.00 97.38 376 ALA A C 1
ATOM 2697 O O . ALA A 1 376 ? 7.539 14.344 -17.880 1.00 97.38 376 ALA A O 1
ATOM 2698 N N . GLY A 1 377 ? 5.811 12.937 -17.596 1.00 95.88 377 GLY A N 1
ATOM 2699 C CA . GLY A 1 377 ? 5.840 12.308 -18.920 1.00 95.88 377 GLY A CA 1
ATOM 2700 C C . GLY A 1 377 ? 6.795 11.113 -19.032 1.00 95.88 377 GLY A C 1
ATOM 2701 O O . GLY A 1 377 ? 6.812 10.437 -20.062 1.00 95.88 377 GLY A O 1
ATOM 2702 N N . GLY A 1 378 ? 7.588 10.838 -17.996 1.00 94.88 378 GLY A N 1
ATOM 2703 C CA . GLY A 1 378 ? 8.555 9.752 -17.964 1.00 94.88 378 GLY A CA 1
ATOM 2704 C C . GLY A 1 378 ? 7.927 8.358 -17.905 1.00 94.88 378 GLY A C 1
ATOM 2705 O O . GLY A 1 378 ? 6.820 8.148 -17.397 1.00 94.88 378 GLY A O 1
ATOM 2706 N N . ARG A 1 379 ? 8.673 7.383 -18.429 1.00 94.44 379 ARG A N 1
ATOM 2707 C CA . ARG A 1 379 ? 8.332 5.959 -18.431 1.00 94.44 379 ARG A CA 1
ATOM 2708 C C . ARG A 1 379 ? 9.594 5.139 -18.215 1.00 94.44 379 ARG A C 1
ATOM 2710 O O . ARG A 1 379 ? 10.494 5.154 -19.060 1.00 94.44 379 ARG A O 1
ATOM 2717 N N . TYR A 1 380 ? 9.652 4.418 -17.107 1.00 93.50 380 TYR A N 1
ATOM 2718 C CA . TYR A 1 380 ? 10.903 3.877 -16.586 1.00 93.50 380 TYR A CA 1
ATOM 2719 C C . TYR A 1 380 ? 10.769 2.397 -16.264 1.00 93.50 380 TYR A C 1
ATOM 2721 O O . TYR A 1 380 ? 9.767 1.974 -15.690 1.00 93.50 380 TYR A O 1
ATOM 2729 N N . HIS A 1 381 ? 11.786 1.618 -16.622 1.00 90.38 381 HIS A N 1
ATOM 2730 C CA . HIS A 1 381 ? 11.891 0.232 -16.181 1.00 90.38 381 HIS A CA 1
ATOM 2731 C C . HIS A 1 381 ? 12.237 0.165 -14.695 1.00 90.38 381 HIS A C 1
ATOM 2733 O O . HIS A 1 381 ? 12.973 1.007 -14.180 1.00 90.38 381 HIS A O 1
ATOM 2739 N N . VAL A 1 382 ? 11.721 -0.855 -14.012 1.00 89.12 382 VAL A N 1
ATOM 2740 C CA . VAL A 1 382 ? 12.040 -1.115 -12.603 1.00 89.12 382 VAL A CA 1
ATOM 2741 C C . VAL A 1 382 ? 13.234 -2.066 -12.537 1.00 89.12 382 VAL A C 1
ATOM 2743 O O . VAL A 1 382 ? 13.063 -3.278 -12.639 1.00 89.12 382 VAL A O 1
ATOM 2746 N N . ASN A 1 383 ? 14.446 -1.536 -12.376 1.00 82.50 383 ASN A N 1
ATOM 2747 C CA . ASN A 1 383 ? 15.738 -2.254 -12.390 1.00 82.50 383 ASN A CA 1
ATOM 2748 C C . ASN A 1 383 ? 16.114 -2.962 -13.707 1.00 82.50 383 ASN A C 1
ATOM 2750 O O . ASN A 1 383 ? 17.262 -2.872 -14.120 1.00 82.50 383 ASN A O 1
ATOM 2754 N N . SER A 1 384 ? 15.184 -3.653 -14.370 1.00 80.75 384 SER A N 1
ATOM 2755 C CA . SER A 1 384 ? 15.402 -4.426 -15.600 1.00 80.75 384 SER A CA 1
ATOM 2756 C C . SER A 1 384 ? 14.203 -4.285 -16.549 1.00 80.75 384 SER A C 1
ATOM 2758 O O . SER A 1 384 ? 13.070 -4.136 -16.071 1.00 80.75 384 SER A O 1
ATOM 2760 N N . PRO A 1 385 ? 14.408 -4.376 -17.879 1.00 81.50 385 PRO A N 1
ATOM 2761 C CA . PRO A 1 385 ? 13.333 -4.549 -18.853 1.00 81.50 385 PRO A CA 1
ATOM 2762 C C . PRO A 1 385 ? 12.312 -5.639 -18.501 1.00 81.50 385 PRO A C 1
ATOM 2764 O O . PRO A 1 385 ? 11.113 -5.432 -18.695 1.00 81.50 385 PRO A O 1
ATOM 2767 N N . ASP A 1 386 ? 12.765 -6.737 -17.895 1.00 82.56 386 ASP A N 1
ATOM 2768 C CA . ASP A 1 386 ? 11.937 -7.904 -17.549 1.00 82.56 386 ASP A CA 1
ATOM 2769 C C . ASP A 1 386 ? 10.962 -7.651 -16.393 1.00 82.56 386 ASP A C 1
ATOM 2771 O O . ASP A 1 386 ? 10.044 -8.428 -16.148 1.00 82.56 386 ASP A O 1
ATOM 2775 N N . ASN A 1 387 ? 11.139 -6.548 -15.670 1.00 85.12 387 ASN A N 1
ATOM 2776 C CA . ASN A 1 387 ? 10.250 -6.156 -14.582 1.00 85.12 387 ASN A CA 1
ATOM 2777 C C . ASN A 1 387 ? 9.160 -5.182 -15.040 1.00 85.12 387 ASN A C 1
ATOM 2779 O O . ASN A 1 387 ? 8.459 -4.617 -14.194 1.00 85.12 387 ASN A O 1
ATOM 2783 N N . GLY A 1 388 ? 9.066 -4.932 -16.347 1.00 88.50 388 GLY A N 1
ATOM 2784 C CA . GLY A 1 388 ? 8.153 -3.970 -16.940 1.00 88.50 388 GLY A CA 1
ATOM 2785 C C . GLY A 1 388 ? 8.422 -2.529 -16.505 1.00 88.50 388 GLY A C 1
ATOM 2786 O O . GLY A 1 388 ? 9.452 -2.197 -15.908 1.00 88.50 388 GLY A O 1
ATOM 2787 N N . ARG A 1 389 ? 7.491 -1.642 -16.861 1.00 92.62 389 ARG A N 1
ATOM 2788 C CA . ARG A 1 389 ? 7.641 -0.191 -16.703 1.00 92.62 389 ARG A CA 1
ATOM 2789 C C . ARG A 1 389 ? 6.589 0.413 -15.791 1.00 92.62 389 ARG A C 1
ATOM 2791 O O . ARG A 1 389 ? 5.473 -0.091 -15.663 1.00 92.62 389 ARG A O 1
ATOM 2798 N N . VAL A 1 390 ? 6.952 1.542 -15.205 1.00 95.88 390 VAL A N 1
ATOM 2799 C CA . VAL A 1 390 ? 6.084 2.425 -14.424 1.00 95.88 390 VAL A CA 1
ATOM 2800 C C . VAL A 1 390 ? 6.098 3.827 -15.027 1.00 95.88 390 VAL A C 1
ATOM 2802 O O . VAL A 1 390 ? 7.053 4.215 -15.711 1.00 95.88 390 VAL A O 1
ATOM 2805 N N . ILE A 1 391 ? 5.041 4.594 -14.777 1.00 97.12 391 ILE A N 1
ATOM 2806 C CA . ILE A 1 391 ? 5.004 6.022 -15.107 1.00 97.12 391 ILE A CA 1
ATOM 2807 C C . ILE A 1 391 ? 5.699 6.838 -14.012 1.00 97.12 391 ILE A C 1
ATOM 2809 O O . ILE A 1 391 ? 5.894 6.367 -12.889 1.00 97.12 391 ILE A O 1
ATOM 2813 N N . ALA A 1 392 ? 6.059 8.079 -14.328 1.00 97.94 392 ALA A N 1
ATOM 2814 C CA . ALA A 1 392 ? 6.704 8.969 -13.373 1.00 97.94 392 ALA A CA 1
ATOM 2815 C C . ALA A 1 392 ? 5.837 9.242 -12.125 1.00 97.94 392 ALA A C 1
ATOM 2817 O O . ALA A 1 392 ? 4.605 9.195 -12.155 1.00 97.94 392 ALA A O 1
ATOM 2818 N N . GLY A 1 393 ? 6.482 9.586 -11.014 1.00 98.12 393 GLY A N 1
ATOM 2819 C CA . GLY A 1 393 ? 5.853 9.984 -9.758 1.00 98.12 393 GLY A CA 1
ATOM 2820 C C . GLY A 1 393 ? 4.868 11.146 -9.919 1.00 98.12 393 GLY A C 1
ATOM 2821 O O . GLY A 1 393 ? 3.725 11.002 -9.482 1.00 98.12 393 GLY A O 1
ATOM 2822 N N . PRO A 1 394 ? 5.234 12.264 -10.582 1.00 98.38 394 PRO A N 1
ATOM 2823 C CA . PRO A 1 394 ? 4.290 13.344 -10.870 1.00 98.38 394 PRO A CA 1
ATOM 2824 C C . PRO A 1 394 ? 3.051 12.868 -11.644 1.00 98.38 394 PRO A C 1
ATOM 2826 O O . PRO A 1 394 ? 1.932 13.194 -11.250 1.00 98.38 394 PRO A O 1
ATOM 2829 N N . ASP A 1 395 ? 3.239 12.024 -12.664 1.00 98.25 395 ASP A N 1
ATOM 2830 C CA . ASP A 1 395 ? 2.138 11.482 -13.470 1.00 98.25 395 ASP A CA 1
ATOM 2831 C C . ASP A 1 395 ? 1.249 10.538 -12.648 1.00 98.25 395 ASP A C 1
ATOM 2833 O O . ASP A 1 395 ? 0.028 10.579 -12.765 1.00 98.25 395 ASP A O 1
ATOM 2837 N N . THR A 1 396 ? 1.842 9.729 -11.762 1.00 98.25 396 THR A N 1
ATOM 2838 C CA . THR A 1 396 ? 1.116 8.864 -10.817 1.00 98.25 396 THR A CA 1
ATOM 2839 C C . THR A 1 396 ? 0.231 9.691 -9.879 1.00 98.25 396 THR A C 1
ATOM 2841 O O . THR A 1 396 ? -0.922 9.334 -9.626 1.00 98.25 396 THR A O 1
ATOM 2844 N N . ILE A 1 397 ? 0.751 10.811 -9.365 1.00 98.06 397 ILE A N 1
ATOM 2845 C CA . ILE A 1 397 ? 0.009 11.715 -8.477 1.00 98.06 397 ILE A CA 1
ATOM 2846 C C . ILE A 1 397 ? -1.160 12.362 -9.226 1.00 98.06 397 ILE A C 1
ATOM 2848 O O . ILE A 1 397 ? -2.289 12.370 -8.726 1.00 98.06 397 ILE A O 1
ATOM 2852 N N . ASP A 1 398 ? -0.907 12.899 -10.419 1.00 96.44 398 ASP A N 1
ATOM 2853 C CA . ASP A 1 398 ? -1.942 13.541 -11.229 1.00 96.44 398 ASP A CA 1
ATOM 2854 C C . ASP A 1 398 ? -3.011 12.542 -11.685 1.00 96.44 398 ASP A C 1
ATOM 2856 O O . ASP A 1 398 ? -4.205 12.861 -11.625 1.00 96.44 398 ASP A O 1
ATOM 2860 N N . PHE A 1 399 ? -2.599 11.325 -12.051 1.00 95.56 399 PHE A N 1
ATOM 2861 C CA . PHE A 1 399 ? -3.489 10.221 -12.388 1.00 95.56 399 PHE A CA 1
ATOM 2862 C C . PHE A 1 399 ? -4.469 9.933 -11.249 1.00 95.56 399 PHE A C 1
ATOM 2864 O O . PHE A 1 399 ? -5.680 9.995 -11.455 1.00 95.56 399 PHE A O 1
ATOM 2871 N N . TRP A 1 400 ? -3.978 9.670 -10.034 1.00 95.81 400 TRP A N 1
ATOM 2872 C CA . TRP A 1 400 ? -4.851 9.291 -8.919 1.00 95.81 400 TRP A CA 1
ATOM 2873 C C . TRP A 1 400 ? -5.765 10.422 -8.460 1.00 95.81 400 TRP A C 1
ATOM 2875 O O . TRP A 1 400 ? -6.926 10.172 -8.125 1.00 95.81 400 TRP A O 1
ATOM 2885 N N . ARG A 1 401 ? -5.295 11.674 -8.518 1.00 95.06 401 ARG A N 1
ATOM 2886 C CA . ARG A 1 401 ? -6.155 12.839 -8.282 1.00 95.06 401 ARG A CA 1
ATOM 2887 C C . ARG A 1 401 ? -7.321 12.877 -9.275 1.00 95.06 401 ARG A C 1
ATOM 2889 O O . ARG A 1 401 ? -8.458 13.098 -8.863 1.00 95.06 401 ARG A O 1
ATOM 2896 N N . ALA A 1 402 ? -7.051 12.674 -10.565 1.00 92.56 402 ALA A N 1
ATOM 2897 C CA . ALA A 1 402 ? -8.076 12.686 -11.609 1.00 92.56 402 ALA A CA 1
ATOM 2898 C C . ALA A 1 402 ? -9.010 11.465 -11.524 1.00 92.56 402 ALA A C 1
ATOM 2900 O O . ALA A 1 402 ? -10.228 11.608 -11.634 1.00 92.56 402 ALA A O 1
ATOM 2901 N N . ALA A 1 403 ? -8.460 10.278 -11.265 1.00 91.94 403 ALA A N 1
ATOM 2902 C CA . ALA A 1 403 ? -9.226 9.044 -11.122 1.00 91.94 403 ALA A CA 1
ATOM 2903 C C . ALA A 1 403 ? -10.219 9.124 -9.953 1.00 91.94 403 ALA A C 1
ATOM 2905 O O . ALA A 1 403 ? -11.373 8.718 -10.097 1.00 91.94 403 ALA A O 1
ATOM 2906 N N . LEU A 1 404 ? -9.804 9.692 -8.814 1.00 93.31 404 LEU A N 1
ATOM 2907 C CA . LEU A 1 404 ? -10.700 9.916 -7.679 1.00 93.31 404 LEU A CA 1
ATOM 2908 C C . LEU A 1 404 ? -11.710 11.033 -7.936 1.00 93.31 404 LEU A C 1
ATOM 2910 O O . LEU A 1 404 ? -12.848 10.888 -7.506 1.00 93.31 404 LEU A O 1
ATOM 2914 N N . ALA A 1 405 ? -11.373 12.081 -8.694 1.00 92.19 405 ALA A N 1
ATOM 2915 C CA . ALA A 1 405 ? -12.361 13.090 -9.090 1.00 92.19 405 ALA A CA 1
ATOM 2916 C C . ALA A 1 405 ? -13.544 12.477 -9.865 1.00 92.19 405 ALA A C 1
ATOM 2918 O O . ALA A 1 405 ? -14.702 12.812 -9.618 1.00 92.19 405 ALA A O 1
ATOM 2919 N N . GLY A 1 406 ? -13.269 11.505 -10.743 1.00 88.06 406 GLY A N 1
ATOM 2920 C CA . GLY A 1 406 ? -14.306 10.762 -11.468 1.00 88.06 406 GLY A CA 1
ATOM 2921 C C . GLY A 1 406 ? -15.221 9.897 -10.584 1.00 88.06 406 GLY A C 1
ATOM 2922 O O . GLY A 1 406 ? -16.295 9.508 -11.035 1.00 88.06 406 GLY A O 1
ATOM 2923 N N . ARG A 1 407 ? -14.818 9.606 -9.339 1.00 89.38 407 ARG A N 1
ATOM 2924 C CA . ARG A 1 407 ? -15.545 8.750 -8.376 1.00 89.38 407 ARG A CA 1
ATOM 2925 C C . ARG A 1 407 ? -16.199 9.545 -7.244 1.00 89.38 407 ARG A C 1
ATOM 2927 O O . ARG A 1 407 ? -17.300 9.230 -6.814 1.00 89.38 407 ARG A O 1
ATOM 2934 N N . ALA A 1 408 ? -15.509 10.573 -6.763 1.00 91.25 408 ALA A N 1
ATOM 2935 C CA . ALA A 1 408 ? -15.810 11.316 -5.542 1.00 91.25 408 ALA A CA 1
ATOM 2936 C C . ALA A 1 408 ? -16.322 12.749 -5.808 1.00 91.25 408 ALA A C 1
ATOM 2938 O O . ALA A 1 408 ? -16.600 13.499 -4.868 1.00 91.25 408 ALA A O 1
ATOM 2939 N N . GLY A 1 409 ? -16.454 13.137 -7.082 1.00 90.56 409 GLY A N 1
ATOM 2940 C CA . GLY A 1 409 ? -16.846 14.476 -7.519 1.00 90.56 409 GLY A CA 1
ATOM 2941 C C . GLY A 1 409 ? -15.654 15.411 -7.734 1.00 90.56 409 GLY A C 1
ATOM 2942 O O . GLY A 1 409 ? -14.503 15.032 -7.542 1.00 90.56 409 GLY A O 1
ATOM 2943 N N . GLU A 1 410 ? -15.936 16.654 -8.134 1.00 90.69 410 GLU A N 1
ATOM 2944 C CA . GLU A 1 410 ? -14.898 17.633 -8.482 1.00 90.69 410 GLU A CA 1
ATOM 2945 C C . GLU A 1 410 ? -13.847 17.796 -7.366 1.00 90.69 410 GLU A C 1
ATOM 2947 O O . GLU A 1 410 ? -14.212 17.902 -6.182 1.00 90.69 410 GLU A O 1
ATOM 2952 N N . PRO A 1 411 ? -12.547 17.832 -7.719 1.00 91.06 411 PRO A N 1
ATOM 2953 C CA . PRO A 1 411 ? -11.487 18.008 -6.747 1.00 91.06 411 PRO A CA 1
ATOM 2954 C C . PRO A 1 411 ? -11.560 19.421 -6.167 1.00 91.06 411 PRO A C 1
ATOM 2956 O O . PRO A 1 411 ? -11.628 20.423 -6.883 1.00 91.06 411 PRO A O 1
ATOM 2959 N N . GLY A 1 412 ? -11.529 19.500 -4.841 1.00 88.12 412 GLY A N 1
ATOM 2960 C CA . GLY A 1 412 ? -11.329 20.745 -4.119 1.00 88.12 412 GLY A CA 1
ATOM 2961 C C . GLY A 1 412 ? -9.892 21.254 -4.253 1.00 88.12 412 GLY A C 1
ATOM 2962 O O . GLY A 1 412 ? -9.054 20.704 -4.969 1.00 88.12 412 GLY A O 1
ATOM 2963 N N . THR A 1 413 ? -9.582 22.319 -3.518 1.00 87.44 413 THR A N 1
ATOM 2964 C CA . THR A 1 413 ? -8.225 22.870 -3.482 1.00 87.44 413 THR A CA 1
ATOM 2965 C C . THR A 1 413 ? -7.244 21.856 -2.897 1.00 87.44 413 THR A C 1
ATOM 2967 O O . THR A 1 413 ? -7.398 21.435 -1.751 1.00 87.44 413 THR A O 1
ATOM 2970 N N . THR A 1 414 ? -6.190 21.528 -3.648 1.00 93.69 414 THR A N 1
ATOM 2971 C CA . THR A 1 414 ? -5.060 20.768 -3.111 1.00 93.69 414 THR A CA 1
ATOM 2972 C C . THR A 1 414 ? -4.251 21.646 -2.156 1.00 93.69 414 THR A C 1
ATOM 2974 O O . THR A 1 414 ? -3.689 22.664 -2.564 1.00 93.69 414 THR A O 1
ATOM 2977 N N . THR A 1 415 ? -4.148 21.253 -0.888 1.00 96.50 415 THR A N 1
ATOM 2978 C CA . THR A 1 415 ? -3.240 21.895 0.071 1.00 96.50 415 THR A CA 1
ATOM 2979 C C . THR A 1 415 ? -1.879 21.219 0.026 1.00 96.50 415 THR A C 1
ATOM 2981 O O . THR A 1 415 ? -1.797 19.997 -0.078 1.00 96.50 415 THR A O 1
ATOM 2984 N N . THR A 1 416 ? -0.807 22.004 0.109 1.00 97.50 416 THR A N 1
ATOM 2985 C CA . THR A 1 416 ? 0.573 21.503 0.165 1.00 97.50 416 THR A CA 1
ATOM 2986 C C . THR A 1 416 ? 1.237 22.029 1.425 1.00 97.50 416 THR A C 1
ATOM 2988 O O . THR A 1 416 ? 1.233 23.238 1.657 1.00 97.50 416 THR A O 1
ATOM 2991 N N . GLU A 1 417 ? 1.810 21.136 2.222 1.00 96.56 417 GLU A N 1
ATOM 2992 C CA . GLU A 1 417 ? 2.481 21.480 3.473 1.00 96.56 417 GLU A CA 1
ATOM 2993 C C . GLU A 1 417 ? 3.705 20.585 3.715 1.00 96.56 417 GLU A C 1
ATOM 2995 O O . GLU A 1 417 ? 3.741 19.441 3.250 1.00 96.56 417 GLU A O 1
ATOM 3000 N N . PRO A 1 418 ? 4.729 21.081 4.427 1.00 96.94 418 PRO A N 1
ATOM 3001 C CA . PRO A 1 418 ? 5.811 20.228 4.894 1.00 96.94 418 PRO A CA 1
ATOM 3002 C C . PRO A 1 418 ? 5.304 19.256 5.970 1.00 96.94 418 PRO A C 1
ATOM 3004 O O . PRO A 1 418 ? 4.542 19.633 6.861 1.00 96.94 418 PRO A O 1
ATOM 3007 N N . LEU A 1 419 ? 5.778 18.014 5.915 1.00 94.38 419 LEU A N 1
ATOM 3008 C CA . LEU A 1 419 ? 5.605 16.992 6.941 1.00 94.38 419 LEU A CA 1
ATOM 3009 C C . LEU A 1 419 ? 6.997 16.584 7.439 1.00 94.38 419 LEU A C 1
ATOM 3011 O O . LEU A 1 419 ? 7.653 15.742 6.844 1.00 94.38 419 LEU A O 1
ATOM 3015 N N . GLY A 1 420 ? 7.467 17.205 8.518 1.00 93.50 420 GLY A N 1
ATOM 3016 C CA . GLY A 1 420 ? 8.862 17.060 8.946 1.00 93.50 420 GLY A CA 1
ATOM 3017 C C . GLY A 1 420 ? 9.808 17.930 8.111 1.00 93.50 420 GLY A C 1
ATOM 3018 O O . GLY A 1 420 ? 9.468 19.066 7.779 1.00 93.50 420 GLY A O 1
ATOM 3019 N N . TRP A 1 421 ? 11.008 17.430 7.815 1.00 95.69 421 TRP A N 1
ATOM 3020 C CA . TRP A 1 421 ? 12.084 18.197 7.174 1.00 95.69 421 TRP A CA 1
ATOM 3021 C C . TRP A 1 421 ? 12.257 17.908 5.685 1.00 95.69 421 TRP A C 1
ATOM 3023 O O . TRP A 1 421 ? 12.753 18.770 4.960 1.00 95.69 421 TRP A O 1
ATOM 3033 N N . PHE A 1 422 ? 11.892 16.713 5.235 1.00 97.38 422 PHE A N 1
ATOM 3034 C CA . PHE A 1 422 ? 12.194 16.200 3.899 1.00 97.38 422 PHE A CA 1
ATOM 3035 C C . PHE A 1 422 ? 10.942 15.831 3.104 1.00 97.38 422 PHE A C 1
ATOM 3037 O O . PHE A 1 422 ? 11.006 15.724 1.879 1.00 97.38 422 PHE A O 1
ATOM 3044 N N . THR A 1 423 ? 9.810 15.642 3.777 1.00 98.19 423 THR A N 1
ATOM 3045 C CA . THR A 1 423 ? 8.564 15.205 3.155 1.00 98.19 423 THR A CA 1
ATOM 3046 C C . THR A 1 423 ? 7.648 16.383 2.878 1.00 98.19 423 THR A C 1
ATOM 3048 O O . THR A 1 423 ? 7.359 17.201 3.750 1.00 98.19 423 THR A O 1
ATOM 3051 N N . THR A 1 424 ? 7.134 16.444 1.656 1.00 98.31 424 THR A N 1
ATOM 3052 C CA . THR A 1 424 ? 6.029 17.328 1.283 1.00 98.31 424 THR A CA 1
ATOM 3053 C C . THR A 1 424 ? 4.742 16.519 1.210 1.00 98.31 424 THR A C 1
ATOM 3055 O O . THR A 1 424 ? 4.652 15.570 0.431 1.00 98.31 424 THR A O 1
ATOM 3058 N N . ARG A 1 425 ? 3.733 16.916 1.986 1.00 97.38 425 ARG A N 1
ATOM 3059 C CA . ARG A 1 425 ? 2.385 16.346 1.980 1.00 97.38 425 ARG A CA 1
ATOM 3060 C C . ARG A 1 425 ? 1.474 17.192 1.096 1.00 97.38 425 ARG A C 1
ATOM 3062 O O . ARG A 1 425 ? 1.312 18.390 1.325 1.00 97.38 425 ARG A O 1
ATOM 3069 N N . ARG A 1 426 ? 0.851 16.563 0.099 1.00 98.19 426 ARG A N 1
ATOM 3070 C CA . ARG A 1 426 ? -0.213 17.152 -0.726 1.00 98.19 426 ARG A CA 1
ATOM 3071 C C . ARG A 1 426 ? -1.528 16.458 -0.418 1.00 98.19 426 ARG A C 1
ATOM 3073 O O . ARG A 1 426 ? -1.574 15.236 -0.477 1.00 98.19 426 ARG A O 1
ATOM 3080 N N . VAL A 1 427 ? -2.578 17.218 -0.122 1.00 97.62 427 VAL A N 1
ATOM 3081 C CA . VAL A 1 427 ? -3.908 16.693 0.223 1.00 97.62 427 VAL A CA 1
ATOM 3082 C C . VAL A 1 427 ? -4.934 17.284 -0.724 1.00 97.62 427 VAL A C 1
ATOM 3084 O O . VAL A 1 427 ? -5.026 18.502 -0.837 1.00 97.62 427 VAL A O 1
ATOM 3087 N N . THR A 1 428 ? -5.720 16.435 -1.378 1.00 97.44 428 THR A N 1
ATOM 3088 C CA . THR A 1 428 ? -6.865 16.831 -2.204 1.00 97.44 428 THR A CA 1
ATOM 3089 C C . THR A 1 428 ? -8.130 16.218 -1.621 1.00 97.44 428 THR A C 1
ATOM 3091 O O . THR A 1 428 ? -8.201 15.006 -1.427 1.00 97.44 428 THR A O 1
ATOM 3094 N N . THR A 1 429 ? -9.126 17.049 -1.329 1.00 95.94 429 THR A N 1
ATOM 3095 C CA . THR A 1 429 ? -10.481 16.614 -0.962 1.00 95.94 429 THR A CA 1
ATOM 3096 C C . THR A 1 429 ? -11.400 16.688 -2.176 1.00 95.94 429 THR A C 1
ATOM 3098 O O . THR A 1 429 ? -11.061 17.338 -3.164 1.00 95.94 429 THR A O 1
ATOM 3101 N N . PHE A 1 430 ? -12.565 16.047 -2.114 1.00 94.94 430 PHE A N 1
ATOM 3102 C CA . PHE A 1 430 ? -13.516 16.004 -3.227 1.00 94.94 430 PHE A CA 1
ATOM 3103 C C . PHE A 1 430 ? -14.903 16.450 -2.762 1.00 94.94 430 PHE A C 1
ATOM 3105 O O . PHE A 1 430 ? -15.318 16.154 -1.645 1.00 94.94 430 PHE A O 1
ATOM 3112 N N . ALA A 1 431 ? -15.614 17.218 -3.587 1.00 89.44 431 ALA A N 1
ATOM 3113 C CA . ALA A 1 431 ? -16.845 17.889 -3.157 1.00 89.44 431 ALA A CA 1
ATOM 3114 C C . ALA A 1 431 ? -18.034 16.937 -2.920 1.00 89.44 431 ALA A C 1
ATOM 3116 O O . ALA A 1 431 ? -18.957 17.289 -2.185 1.00 89.44 431 ALA A O 1
ATOM 3117 N N . GLY A 1 432 ? -18.041 15.765 -3.560 1.00 86.44 432 GLY A N 1
ATOM 3118 C CA . GLY A 1 432 ? -19.162 14.824 -3.544 1.00 86.44 432 GLY A CA 1
ATOM 3119 C C . GLY A 1 432 ? -19.035 13.688 -2.530 1.00 86.44 432 GLY A C 1
ATOM 3120 O O . GLY A 1 432 ? -19.914 12.833 -2.495 1.00 86.44 432 GLY A O 1
ATOM 3121 N N . SER A 1 433 ? -17.962 13.645 -1.737 1.00 93.06 433 SER A N 1
ATOM 3122 C CA . SER A 1 433 ? -17.622 12.479 -0.919 1.00 93.06 433 SER A CA 1
ATOM 3123 C C . SER A 1 433 ? -16.713 12.838 0.260 1.00 93.06 433 SER A C 1
ATOM 3125 O O . SER A 1 433 ? -16.046 13.871 0.272 1.00 93.06 433 SER A O 1
ATOM 3127 N N . ALA A 1 434 ? -16.648 11.947 1.251 1.00 95.38 434 ALA A N 1
ATOM 3128 C CA . ALA A 1 434 ? -15.639 11.981 2.305 1.00 95.38 434 ALA A CA 1
ATOM 3129 C C . ALA A 1 434 ? -14.225 11.589 1.826 1.00 95.38 434 ALA A C 1
ATOM 3131 O O . ALA A 1 434 ? -13.279 11.693 2.608 1.00 95.38 434 ALA A O 1
ATOM 3132 N N . ALA A 1 435 ? -14.074 11.126 0.581 1.00 95.88 435 ALA A N 1
ATOM 3133 C CA . ALA A 1 435 ? -12.804 10.705 0.009 1.00 95.88 435 ALA A CA 1
ATOM 3134 C C . ALA A 1 435 ? -11.750 11.819 0.059 1.00 95.88 435 ALA A C 1
ATOM 3136 O O . ALA A 1 435 ? -12.035 13.013 -0.084 1.00 95.88 435 ALA A O 1
ATOM 3137 N N . SER A 1 436 ? -10.494 11.408 0.199 1.00 96.62 436 SER A N 1
ATOM 3138 C CA . SER A 1 436 ? -9.356 12.291 -0.018 1.00 96.62 436 SER A CA 1
ATOM 3139 C C . SER A 1 436 ? -8.186 11.539 -0.622 1.00 96.62 436 SER A C 1
ATOM 3141 O O . SER A 1 436 ? -7.952 10.372 -0.306 1.00 96.62 436 SER A O 1
ATOM 3143 N N . PHE A 1 437 ? -7.423 12.253 -1.433 1.00 97.94 437 PHE A N 1
ATOM 3144 C CA . PHE A 1 437 ? -6.179 11.788 -2.011 1.00 97.94 437 PHE A CA 1
ATOM 3145 C C . PHE A 1 437 ? -5.005 12.501 -1.348 1.00 97.94 437 PHE A C 1
ATOM 3147 O O . PHE A 1 437 ? -4.962 13.735 -1.324 1.00 97.94 437 PHE A O 1
ATOM 3154 N N . GLU A 1 438 ? -4.048 11.734 -0.837 1.00 98.19 438 GLU A N 1
ATOM 3155 C CA . GLU A 1 438 ? -2.819 12.252 -0.257 1.00 98.19 438 GLU A CA 1
ATOM 3156 C C . GLU A 1 438 ? -1.584 11.705 -0.974 1.00 98.19 438 GLU A C 1
ATOM 3158 O O . GLU A 1 438 ? -1.436 10.500 -1.150 1.00 98.19 438 GLU A O 1
ATOM 3163 N N . ALA A 1 439 ? -0.669 12.597 -1.354 1.00 98.38 439 ALA A N 1
ATOM 3164 C CA . ALA A 1 439 ? 0.631 12.237 -1.912 1.00 98.38 439 ALA A CA 1
ATOM 3165 C C . ALA A 1 439 ? 1.739 12.829 -1.043 1.00 98.38 439 ALA A C 1
ATOM 3167 O O . ALA A 1 439 ? 1.839 14.053 -0.897 1.00 98.38 439 ALA A O 1
ATOM 3168 N N . TRP A 1 440 ? 2.540 11.962 -0.434 1.00 98.12 440 TRP A N 1
ATOM 3169 C CA . TRP A 1 440 ? 3.649 12.329 0.438 1.00 98.12 440 TRP A CA 1
ATOM 3170 C C . TRP A 1 440 ? 4.949 11.984 -0.279 1.00 98.12 440 TRP A C 1
ATOM 3172 O O . TRP A 1 440 ? 5.238 10.814 -0.519 1.00 98.12 440 TRP A O 1
ATOM 3182 N N . VAL A 1 441 ? 5.703 13.013 -0.657 1.00 98.25 441 VAL A N 1
ATOM 3183 C CA . VAL A 1 441 ? 6.949 12.868 -1.421 1.00 98.25 441 VAL A CA 1
ATOM 3184 C C . VAL A 1 441 ? 8.119 13.270 -0.538 1.00 98.25 441 VAL A C 1
ATOM 3186 O O . VAL A 1 441 ? 8.157 14.410 -0.068 1.00 98.25 441 VAL A O 1
ATOM 3189 N N . THR A 1 442 ? 9.056 12.353 -0.314 1.00 98.06 442 THR A N 1
ATOM 3190 C CA . THR A 1 442 ? 10.223 12.545 0.552 1.00 98.06 442 THR A CA 1
ATOM 3191 C C . THR A 1 442 ? 11.498 12.716 -0.275 1.00 98.06 442 THR A C 1
ATOM 3193 O O . THR A 1 442 ? 11.960 11.780 -0.927 1.00 98.06 442 THR A O 1
ATOM 3196 N N . THR A 1 443 ? 12.110 13.900 -0.199 1.00 97.06 443 THR A N 1
ATOM 3197 C CA . THR A 1 443 ? 13.402 14.200 -0.839 1.00 97.06 443 THR A CA 1
ATOM 3198 C C . THR A 1 443 ? 14.550 13.445 -0.174 1.00 97.06 443 THR A C 1
ATOM 3200 O O . THR A 1 443 ? 14.803 13.599 1.025 1.00 97.06 443 THR A O 1
ATOM 3203 N N . GLY A 1 444 ? 15.280 12.657 -0.958 1.00 94.88 444 GLY A N 1
ATOM 3204 C CA . GLY A 1 444 ? 16.292 11.698 -0.512 1.00 94.88 444 GLY A CA 1
ATOM 3205 C C . GLY A 1 444 ? 15.701 10.462 0.177 1.00 94.88 444 GLY A C 1
ATOM 3206 O O . GLY A 1 444 ? 16.405 9.804 0.943 1.00 94.88 444 GLY A O 1
ATOM 3207 N N . GLY A 1 445 ? 14.399 10.206 0.024 1.00 93.94 445 GLY A N 1
ATOM 3208 C CA . GLY A 1 445 ? 13.751 9.008 0.557 1.00 93.94 445 GLY A CA 1
ATOM 3209 C C . GLY A 1 445 ? 14.174 7.786 -0.246 1.00 93.94 445 GLY A C 1
ATOM 3210 O O . GLY A 1 445 ? 13.854 7.706 -1.425 1.00 93.94 445 GLY A O 1
ATOM 3211 N N . GLY A 1 446 ? 14.892 6.854 0.382 1.00 91.75 446 GLY A N 1
ATOM 3212 C CA . GLY A 1 446 ? 15.281 5.596 -0.261 1.00 91.75 446 GLY A CA 1
ATOM 3213 C C . GLY A 1 446 ? 14.172 4.551 -0.253 1.00 91.75 446 GLY A C 1
ATOM 3214 O O . GLY A 1 446 ? 13.099 4.758 0.309 1.00 91.75 446 GLY A O 1
ATOM 3215 N N . HIS A 1 447 ? 14.404 3.391 -0.848 1.00 92.75 447 HIS A N 1
ATOM 3216 C CA . HIS A 1 447 ? 13.441 2.308 -0.764 1.00 92.75 447 HIS A CA 1
ATOM 3217 C C . HIS A 1 447 ? 13.319 1.864 0.703 1.00 92.75 447 HIS A C 1
ATOM 3219 O O . HIS A 1 447 ? 14.216 2.092 1.522 1.00 92.75 447 HIS A O 1
ATOM 3225 N N . MET A 1 448 ? 12.175 1.292 1.079 1.00 85.31 448 MET A N 1
ATOM 3226 C CA . MET A 1 448 ? 11.911 0.874 2.465 1.00 85.31 448 MET A CA 1
ATOM 3227 C C . MET A 1 448 ? 13.125 0.126 3.060 1.00 85.31 448 MET A C 1
ATOM 3229 O O . MET A 1 448 ? 13.669 -0.745 2.387 1.00 85.31 448 MET A O 1
ATOM 3233 N N . PRO A 1 449 ? 13.563 0.429 4.301 1.00 75.00 449 PRO A N 1
ATOM 3234 C CA . PRO A 1 449 ? 12.911 1.258 5.324 1.00 75.00 449 PRO A CA 1
ATOM 3235 C C . PRO A 1 449 ? 13.300 2.755 5.315 1.00 75.00 449 PRO A C 1
ATOM 3237 O O . PRO A 1 449 ? 12.813 3.508 6.161 1.00 75.00 449 PRO A O 1
ATOM 3240 N N . GLY A 1 450 ? 14.164 3.209 4.398 1.00 81.12 450 GLY A N 1
ATOM 3241 C CA . GLY A 1 450 ? 14.679 4.591 4.332 1.00 81.12 450 GLY A CA 1
ATOM 3242 C C . GLY A 1 450 ? 13.715 5.634 3.741 1.00 81.12 450 GLY A C 1
ATOM 3243 O O . GLY A 1 450 ? 14.033 6.824 3.701 1.00 81.12 450 GLY A O 1
ATOM 3244 N N . SER A 1 451 ? 12.529 5.204 3.315 1.00 88.12 451 SER A N 1
ATOM 3245 C CA . SER A 1 451 ? 11.593 5.960 2.467 1.00 88.12 451 SER A CA 1
ATOM 3246 C C . SER A 1 451 ? 11.078 7.264 3.026 1.00 88.12 451 SER A C 1
ATOM 3248 O O . SER A 1 451 ? 10.829 8.198 2.273 1.00 88.12 451 SER A O 1
ATOM 3250 N N . THR A 1 452 ? 10.960 7.366 4.342 1.00 92.31 452 THR A N 1
ATOM 3251 C CA . THR A 1 452 ? 10.396 8.555 4.985 1.00 92.31 452 THR A CA 1
ATOM 3252 C C . THR A 1 452 ? 11.462 9.543 5.437 1.00 92.31 452 THR A C 1
ATOM 3254 O O . THR A 1 452 ? 11.123 10.579 6.011 1.00 92.31 452 THR A O 1
ATOM 3257 N N . ARG A 1 453 ? 12.754 9.193 5.290 1.00 93.56 453 ARG A N 1
ATOM 3258 C CA . ARG A 1 453 ? 13.884 9.861 5.961 1.00 93.56 453 ARG A CA 1
ATOM 3259 C C . ARG A 1 453 ? 13.587 10.224 7.414 1.00 93.56 453 ARG A C 1
ATOM 3261 O O . ARG A 1 453 ? 14.054 11.241 7.915 1.00 93.56 453 ARG A O 1
ATOM 3268 N N . GLN A 1 454 ? 12.803 9.392 8.097 1.00 93.00 454 GLN A N 1
ATOM 3269 C CA . GLN A 1 454 ? 12.486 9.558 9.513 1.00 93.00 454 GLN A CA 1
ATOM 3270 C C . GLN A 1 454 ? 11.743 10.873 9.831 1.00 93.00 454 GLN A C 1
ATOM 3272 O O . GLN A 1 454 ? 11.777 11.354 10.965 1.00 93.00 454 GLN A O 1
ATOM 3277 N N . ASP A 1 455 ? 11.000 11.422 8.864 1.00 94.25 455 ASP A N 1
ATOM 3278 C CA . ASP A 1 455 ? 9.989 12.457 9.127 1.00 94.25 455 ASP A CA 1
ATOM 3279 C C . ASP A 1 455 ? 8.714 11.882 9.749 1.00 94.25 455 ASP A C 1
ATOM 3281 O O . ASP A 1 455 ? 8.007 12.554 10.503 1.00 94.25 455 ASP A O 1
ATOM 3285 N N . PHE A 1 456 ? 8.422 10.618 9.449 1.00 90.75 456 PHE A N 1
ATOM 3286 C CA . PHE A 1 456 ? 7.331 9.848 10.033 1.00 90.75 456 PHE A CA 1
ATOM 3287 C C . PHE A 1 456 ? 7.644 8.345 9.990 1.00 90.75 456 PHE A C 1
ATOM 3289 O O . PHE A 1 456 ? 8.414 7.891 9.142 1.00 90.75 456 PHE A O 1
ATOM 3296 N N . ALA A 1 457 ? 7.041 7.550 10.879 1.00 87.62 457 ALA A N 1
ATOM 3297 C CA . ALA A 1 457 ? 7.056 6.097 10.718 1.00 87.62 457 ALA A CA 1
ATOM 3298 C C . ALA A 1 457 ? 5.974 5.675 9.707 1.00 87.62 457 ALA A C 1
ATOM 3300 O O . ALA A 1 457 ? 4.813 6.062 9.885 1.00 87.62 457 ALA A O 1
ATOM 3301 N N . PRO A 1 458 ? 6.318 4.885 8.672 1.00 87.75 458 PRO A N 1
ATOM 3302 C CA . PRO A 1 458 ? 5.424 4.614 7.549 1.00 87.75 458 PRO A CA 1
ATOM 3303 C C . PRO A 1 458 ? 4.165 3.848 7.969 1.00 87.75 458 PRO A C 1
ATOM 3305 O O . PRO A 1 458 ? 3.070 4.360 7.769 1.00 87.75 458 PRO A O 1
ATOM 3308 N N . ASN A 1 459 ? 4.289 2.695 8.637 1.00 87.25 459 ASN A N 1
ATOM 3309 C CA . ASN A 1 459 ? 3.126 1.864 8.992 1.00 87.25 459 ASN A CA 1
ATOM 3310 C C . ASN A 1 459 ? 2.159 2.549 9.980 1.00 87.25 459 ASN A C 1
ATOM 3312 O O . ASN A 1 459 ? 0.957 2.557 9.710 1.00 87.25 459 ASN A O 1
ATOM 3316 N N . PRO A 1 460 ? 2.620 3.210 11.066 1.00 86.56 460 PRO A N 1
ATOM 3317 C CA . PRO A 1 460 ? 1.727 3.980 11.934 1.00 86.56 460 PRO A CA 1
ATOM 3318 C C . PRO A 1 460 ? 0.989 5.102 11.197 1.00 86.56 460 PRO A C 1
ATOM 3320 O O . PRO A 1 460 ? -0.182 5.360 11.474 1.00 86.56 460 PRO A O 1
ATOM 3323 N N . ARG A 1 461 ? 1.644 5.769 10.236 1.00 88.50 461 ARG A N 1
ATOM 3324 C CA . ARG A 1 461 ? 0.992 6.811 9.432 1.00 88.50 461 ARG A CA 1
ATOM 3325 C C . ARG A 1 461 ? 0.047 6.266 8.376 1.00 88.50 461 ARG A C 1
ATOM 3327 O O . ARG A 1 461 ? -1.009 6.863 8.188 1.00 88.50 461 ARG A O 1
ATOM 3334 N N . ALA A 1 462 ? 0.388 5.150 7.746 1.00 91.44 462 ALA A N 1
ATOM 3335 C CA . ALA A 1 462 ? -0.503 4.440 6.843 1.00 91.44 462 ALA A CA 1
ATOM 3336 C C . ALA A 1 462 ? -1.791 4.043 7.578 1.00 91.44 462 ALA A C 1
ATOM 3338 O O . ALA A 1 462 ? -2.878 4.385 7.120 1.00 91.44 462 ALA A O 1
ATOM 3339 N N . TRP A 1 463 ? -1.673 3.453 8.774 1.00 90.50 463 TRP A N 1
ATOM 3340 C CA . TRP A 1 463 ? -2.813 3.145 9.641 1.00 90.50 463 TRP A CA 1
ATOM 3341 C C . TRP A 1 463 ? -3.634 4.382 10.006 1.00 90.50 463 TRP A C 1
ATOM 3343 O O . TRP A 1 463 ? -4.850 4.382 9.826 1.00 90.50 463 TRP A O 1
ATOM 3353 N N . TRP A 1 464 ? -2.991 5.455 10.478 1.00 89.56 464 TRP A N 1
ATOM 3354 C CA . TRP A 1 464 ? -3.678 6.710 10.805 1.00 89.56 464 TRP A CA 1
ATOM 3355 C C . TRP A 1 464 ? -4.488 7.256 9.624 1.00 89.56 464 TRP A C 1
ATOM 3357 O O . TRP A 1 464 ? -5.613 7.719 9.802 1.00 89.56 464 TRP A O 1
ATOM 3367 N N . PHE A 1 465 ? -3.934 7.179 8.414 1.00 94.81 465 PHE A N 1
ATOM 3368 C CA . PHE A 1 465 ? -4.642 7.596 7.215 1.00 94.81 465 PHE A CA 1
ATOM 3369 C C . PHE A 1 465 ? -5.829 6.678 6.921 1.00 94.81 465 PHE A C 1
ATOM 3371 O O . PHE A 1 465 ? -6.959 7.159 6.883 1.00 94.81 465 PHE A O 1
ATOM 3378 N N . VAL A 1 466 ? -5.607 5.369 6.742 1.00 96.06 466 VAL A N 1
ATOM 3379 C CA . VAL A 1 466 ? -6.681 4.470 6.287 1.00 96.06 466 VAL A CA 1
ATOM 3380 C C . VAL A 1 466 ? -7.810 4.370 7.315 1.00 96.06 466 VAL A C 1
ATOM 3382 O O . VAL A 1 466 ? -8.975 4.425 6.938 1.00 96.06 466 VAL A O 1
ATOM 3385 N N . SER A 1 467 ? -7.486 4.367 8.614 1.00 93.69 467 SER A N 1
ATOM 3386 C CA . SER A 1 467 ? -8.471 4.331 9.709 1.00 93.69 467 SER A CA 1
ATOM 3387 C C . SER A 1 467 ? -9.310 5.606 9.847 1.00 93.69 467 SER A C 1
ATOM 3389 O O . SER A 1 467 ? -10.291 5.612 10.589 1.00 93.69 467 SER A O 1
ATOM 3391 N N . SER A 1 468 ? -8.974 6.674 9.113 1.00 95.12 468 SER A N 1
ATOM 3392 C CA . SER A 1 468 ? -9.814 7.873 9.017 1.00 95.12 468 SER A CA 1
ATOM 3393 C C . SER A 1 468 ? -11.052 7.662 8.137 1.00 95.12 468 SER A C 1
ATOM 3395 O O . SER A 1 468 ? -11.911 8.541 8.095 1.00 95.12 468 SER A O 1
ATOM 3397 N N . PHE A 1 469 ? -11.155 6.542 7.417 1.00 97.00 469 PHE A N 1
ATOM 3398 C CA . PHE A 1 469 ? -12.228 6.271 6.461 1.00 97.00 469 PHE A CA 1
ATOM 3399 C C . PHE A 1 469 ? -13.022 5.045 6.866 1.00 97.00 469 PHE A C 1
ATOM 3401 O O . PHE A 1 469 ? -12.456 4.028 7.250 1.00 97.00 469 PHE A O 1
ATOM 3408 N N . ARG A 1 470 ? -14.344 5.121 6.741 1.00 96.81 470 ARG A N 1
ATOM 3409 C CA . ARG A 1 470 ? -15.240 3.991 6.987 1.00 96.81 470 ARG A CA 1
ATOM 3410 C C . ARG A 1 470 ? -16.410 4.016 6.023 1.00 96.81 470 ARG A C 1
ATOM 3412 O O . ARG A 1 470 ? -16.821 5.094 5.604 1.00 96.81 470 ARG A O 1
ATOM 3419 N N . ARG A 1 471 ? -16.996 2.861 5.728 1.00 96.06 471 ARG A N 1
ATOM 3420 C CA . ARG A 1 471 ? -18.311 2.777 5.090 1.00 96.06 471 ARG A CA 1
ATOM 3421 C C . ARG A 1 471 ? -19.403 2.608 6.131 1.00 96.06 471 ARG A C 1
ATOM 3423 O O . ARG A 1 471 ? -19.235 1.862 7.097 1.00 96.06 471 ARG A O 1
ATOM 3430 N N . ASP A 1 472 ? -20.500 3.330 5.954 1.00 94.38 472 ASP A N 1
ATOM 3431 C CA . ASP A 1 472 ? -21.704 3.116 6.750 1.00 94.38 472 ASP A CA 1
ATOM 3432 C C . ASP A 1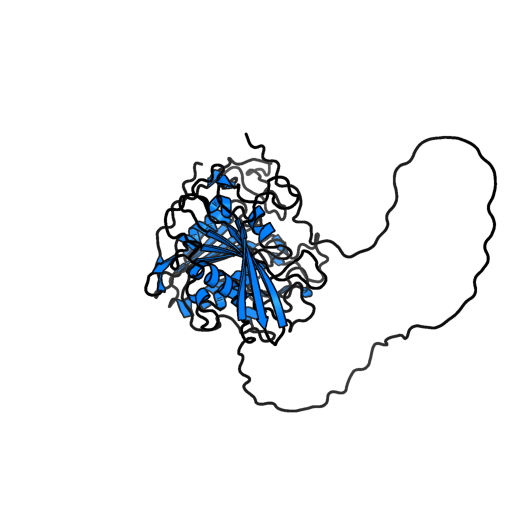 472 ? -22.516 1.915 6.231 1.00 94.38 472 ASP A C 1
ATOM 3434 O O . ASP A 1 472 ? -22.115 1.202 5.310 1.00 94.38 472 ASP A O 1
ATOM 3438 N N . THR A 1 473 ? -23.677 1.670 6.836 1.00 91.81 473 THR A N 1
ATOM 3439 C CA . THR A 1 473 ? -24.559 0.556 6.463 1.00 91.81 473 THR A CA 1
ATOM 3440 C C . THR A 1 473 ? -25.174 0.689 5.068 1.00 91.81 473 THR A C 1
ATOM 3442 O O . THR A 1 473 ? -25.697 -0.294 4.549 1.00 91.81 473 THR A O 1
ATOM 3445 N N . GLU A 1 474 ? -25.147 1.883 4.474 1.00 91.38 474 GLU A N 1
ATOM 3446 C CA . GLU A 1 474 ? -25.592 2.146 3.100 1.00 91.38 474 GLU A CA 1
ATOM 3447 C C . GLU A 1 474 ? -24.424 2.051 2.099 1.00 91.38 474 GLU A C 1
ATOM 3449 O O . GLU A 1 474 ? -24.626 2.180 0.892 1.00 91.38 474 GLU A O 1
ATOM 3454 N N . GLY A 1 475 ? -23.206 1.785 2.586 1.00 91.38 475 GLY A N 1
ATOM 3455 C CA . GLY A 1 475 ? -21.987 1.708 1.786 1.00 91.38 475 GLY A CA 1
ATOM 3456 C C . GLY A 1 475 ? -21.352 3.069 1.493 1.00 91.38 475 GLY A C 1
ATOM 3457 O O . GLY A 1 475 ? -20.355 3.123 0.762 1.00 91.38 475 GLY A O 1
ATOM 3458 N N . LEU A 1 476 ? -21.881 4.160 2.057 1.00 93.88 476 LEU A N 1
ATOM 3459 C CA . LEU A 1 476 ? -21.356 5.505 1.841 1.00 93.88 476 LEU A CA 1
ATOM 3460 C C . LEU A 1 476 ? -20.050 5.690 2.603 1.00 93.88 476 LEU A C 1
ATOM 3462 O O . LEU A 1 476 ? -19.937 5.336 3.780 1.00 93.88 476 LEU A O 1
ATOM 3466 N N . LEU A 1 477 ? -19.060 6.276 1.933 1.00 97.00 477 LEU A N 1
ATOM 3467 C CA . LEU A 1 477 ? -17.797 6.612 2.561 1.00 97.00 477 LEU A CA 1
ATOM 3468 C C . LEU A 1 477 ? -17.988 7.783 3.532 1.00 97.00 477 LEU A C 1
ATOM 3470 O O . LEU A 1 477 ? -18.499 8.847 3.184 1.00 97.00 477 LEU A O 1
ATOM 3474 N N . THR A 1 478 ? -17.514 7.598 4.753 1.00 96.19 478 THR A N 1
ATOM 3475 C CA . THR A 1 478 ? -17.539 8.575 5.835 1.00 96.19 478 THR A CA 1
ATOM 3476 C C . THR A 1 478 ? -16.132 8.777 6.370 1.00 96.19 478 THR A C 1
ATOM 3478 O O . THR A 1 478 ? -15.299 7.866 6.347 1.00 96.19 478 THR A O 1
ATOM 3481 N N . ARG A 1 479 ? -15.865 9.989 6.860 1.00 93.00 479 ARG A N 1
ATOM 3482 C CA . ARG A 1 479 ? -14.623 10.300 7.558 1.00 93.00 479 ARG A CA 1
ATOM 3483 C C . ARG A 1 479 ? -14.869 10.267 9.056 1.00 93.00 479 ARG A C 1
ATOM 3485 O O . ARG A 1 479 ? -15.803 10.904 9.543 1.00 93.00 479 ARG A O 1
ATOM 3492 N N . VAL A 1 480 ? -14.019 9.555 9.774 1.00 90.69 480 VAL A N 1
ATOM 3493 C CA . VAL A 1 480 ? -14.011 9.517 11.234 1.00 90.69 480 VAL A CA 1
ATOM 3494 C C . VAL A 1 480 ? -12.696 10.074 11.747 1.00 90.69 480 VAL A C 1
ATOM 3496 O O . VAL A 1 480 ? -11.697 10.103 11.030 1.00 90.69 480 VAL A O 1
ATOM 3499 N N . GLU A 1 481 ? -12.698 10.537 12.994 1.00 83.00 481 GLU A N 1
ATOM 3500 C CA . GLU A 1 481 ? -11.438 10.810 13.674 1.00 83.00 481 GLU A CA 1
ATOM 3501 C C . GLU A 1 481 ? -10.664 9.491 13.776 1.00 83.00 481 GLU A C 1
ATOM 3503 O O . GLU A 1 481 ? -11.199 8.525 14.335 1.00 83.00 481 GLU A O 1
ATOM 3508 N N . PRO A 1 482 ? -9.439 9.414 13.231 1.00 72.50 482 PRO A N 1
ATOM 3509 C CA . PRO A 1 482 ? -8.644 8.205 13.341 1.00 72.50 482 PRO A CA 1
ATOM 3510 C C . PRO A 1 482 ? -8.386 7.917 14.817 1.00 72.50 482 PRO A C 1
ATOM 3512 O O . PRO A 1 482 ? -8.162 8.839 15.612 1.00 72.50 482 PRO A O 1
ATOM 3515 N N . ALA A 1 483 ? -8.412 6.639 15.200 1.00 62.47 483 ALA A N 1
ATOM 3516 C CA . ALA A 1 483 ? -8.097 6.249 16.565 1.00 62.47 483 ALA A CA 1
ATOM 3517 C C . ALA A 1 483 ? -6.732 6.836 16.955 1.00 62.47 483 ALA A C 1
ATOM 3519 O O . ALA A 1 483 ? -5.725 6.667 16.268 1.00 62.47 483 ALA A O 1
ATOM 3520 N N . TRP A 1 484 ? -6.735 7.621 18.028 1.00 54.09 484 TRP A N 1
ATOM 3521 C CA . TRP A 1 484 ? -5.608 8.439 18.449 1.00 54.09 484 TRP A CA 1
ATOM 3522 C C . TRP A 1 484 ? -4.317 7.621 18.575 1.00 54.09 484 TRP A C 1
ATOM 3524 O O . TRP A 1 484 ? -4.269 6.576 19.221 1.00 54.09 484 TRP A O 1
ATOM 3534 N N . MET A 1 485 ? -3.239 8.165 18.009 1.00 55.78 485 MET A N 1
ATOM 3535 C CA . MET A 1 485 ? -1.866 7.762 18.301 1.00 55.78 485 MET A CA 1
ATOM 3536 C C . MET A 1 485 ? -1.363 8.636 19.452 1.00 55.78 485 MET A C 1
ATOM 3538 O O . MET A 1 485 ? -1.039 9.805 19.237 1.00 55.78 485 MET A O 1
ATOM 3542 N N . THR A 1 486 ? -1.275 8.119 20.678 1.00 49.03 486 THR A N 1
ATOM 3543 C CA . THR A 1 486 ? -0.454 8.802 21.692 1.00 49.03 486 THR A CA 1
ATOM 3544 C C . THR A 1 486 ? 0.988 8.367 21.511 1.00 49.03 486 THR A C 1
ATOM 3546 O O . THR A 1 486 ? 1.312 7.196 21.713 1.00 49.03 486 THR A O 1
ATOM 3549 N N . GLY A 1 487 ? 1.855 9.311 21.169 1.00 45.41 487 GLY A N 1
ATOM 3550 C CA . GLY A 1 487 ? 3.290 9.166 21.371 1.00 45.41 487 GLY A CA 1
ATOM 3551 C C . GLY A 1 487 ? 3.694 9.861 22.667 1.00 45.41 487 GLY A C 1
ATOM 3552 O O . GLY A 1 487 ? 3.338 11.017 22.889 1.00 45.41 487 GLY A O 1
ATOM 3553 N N . THR A 1 488 ? 4.442 9.169 23.520 1.00 41.94 488 THR A N 1
ATOM 3554 C CA . THR A 1 488 ? 5.398 9.835 24.415 1.00 41.94 488 THR A CA 1
ATOM 3555 C C . THR A 1 488 ? 6.641 10.155 23.587 1.00 41.94 488 THR A C 1
ATOM 3557 O O . THR A 1 488 ? 7.206 9.242 22.979 1.00 41.94 488 THR A O 1
ATOM 3560 N N . PHE A 1 489 ? 7.008 11.436 23.537 1.00 37.81 489 PHE A N 1
ATOM 3561 C CA . PHE A 1 489 ? 8.244 11.943 22.933 1.00 37.81 489 PHE A CA 1
ATOM 3562 C C . PHE A 1 489 ? 9.372 12.000 23.959 1.00 37.81 489 PHE A C 1
ATOM 3564 O O . PHE A 1 489 ? 9.066 12.300 25.139 1.00 37.81 489 PHE A O 1
#

Sequence (489 aa):
MRCALGIVAWWLAAACSPGGDATDAVDATEEADGDSPPPDAAGDADGDTPAPDIDADAADDAPDGADADGGGDVRGFPPSTFELVARVAEDCTLGALGCAGWPAPEDGPVYLFTSRESRDGASWDRTFHVHVPSGATGPLPLVVMLHGGTLSGDRTLGTANLDDLGDGRGAAGLSWRPNTDGCRAEPTTGLLPSYVDGAGSRCTPPSATYRNAQAFVSAFPDGVLDNGSTTQRHWEDGRVPSPGFDTPGQHRDDVGFIDHVIAVLLDDGLIDVDPGALYVMGGSNGGMMTQRVACDAGNPDYPRLGQVAAFCAMVSTLPEGLFDGLEGRPACPRTAGSDFGLLLLLGTDIDTPDCEVYPCDAPVVAGDGLIPYGEAGGRYHVNSPDNGRVIAGPDTIDFWRAALAGRAGEPGTTTTEPLGWFTTRRVTTFAGSAASFEAWVTTGGGHMPGSTRQDFAPNPRAWWFVSSFRRDTEGLLTRVEPAWMTGTF

Foldseek 3Di:
DDDPDQQDDDPPVPDDDDDDDDDDDDDDDDDDDDDDDDDDDDDDDDDDDDDDDDDDDDDDDDDDDDDPPDPPDLDFDAAWDKAWDDKDWDDPPPPPPQQAQADDVQQFIKIKTWMWTDDPRDIDIWIKIKTAGPPDDFAFFEEEEEEAWFAWLSRCNRPVNLSCQQHLVNPQADKDFFDDQAKFWFQDQDADTWIAGPVRHTDGGDIWGWHFNGHHMYMRITADAAPPDPRTHFDPLQFQCAASDDHRLDDDNVLQVVLVVLVCCPPVVPHRHDLFRYEYEYEHRSLSNLVVNQLCQAPPSRPSSVSQAEYEREQEFHHPCQCVVPNSRGHGNPDLHAAHAYEYQFEWADWPCQCVSAPDPDGTAIGQNFYHQHDAPDWDDRRDVNNGIGGHNVVRLVVVQVRNCSHQPHKDDWDWDDQADFKIWTKIDHDRAPYIYIYIYGYSQHGPPSRNSNSDHPSVVSQQRSQQWTADPVSGIDGDRRRDIDMDD

Radius of gyration: 25.86 Å; chains: 1; bounding box: 86×66×76 Å

Secondary structure (DSSP, 8-state):
--------S-TTTT-----------------------------------PPPP--------PPP------------SPPPEEEEEEEEEE---TTSTT-TTPPPTTT--EEEEEEEEEETTEEEEEEEEEE--TT--S-EEEEEEE--TT--HHHHHHHH-HHHHH-TT-SS-EEE---BTTBEEPP-SSSS--EE-TTS-B--PPPEEEEESS--EEEEEPPEEPTT-SS-EE---S-SSPTT-SSTT----HHHHHHHHHHHHHHSSSS-EEEEEEEEEEETHHHHHHHHHHHTTT-TTSTTGGG--EEEEES-PPBHHHHHT-TT-PPSS-SS----EEEEEEEESEEES-TTTS--SS--EEEBSSSB---TT-EEEESEEEEEEEE-HHHHHHHHHHHHHHHH-SB-PPEEEEETTTEEEEEEEBTTSS-EEEEEEEET--STTGGGTTSS-HHHHHHHHHTTEEE-TT--EEE-PPPPEEEE-

pLDDT: mean 78.55, std 24.02, range [19.69, 98.69]